Protein AF-0000000074683249 (afdb_homodimer)

Nearest PDB structures (foldseek):
  7fy1-assembly1_A  TM=9.531E-01  e=7.532E-13  Homo sapiens
  1yiv-assembly1_A  TM=9.508E-01  e=1.864E-12  Equus caballus
  6xvq-assembly1_A  TM=9.523E-01  e=2.187E-12  Homo sapiens
  7yf1-assembly1_A  TM=9.472E-01  e=3.011E-12  Mus musculus
  6c1z-assembly1_A  TM=9.467E-01  e=1.843E-11  Caenorhabditis elegans

Radius of gyration: 51.71 Å; Cα contacts (8 Å, |Δi|>4): 669; chains: 2; bounding box: 60×227×102 Å

Solvent-accessible surface area (backbone atoms only — not comparable to full-atom values): 23453 Å² total; per-residue (Å²): 138,78,82,71,80,75,86,67,81,86,88,77,89,78,80,86,82,74,86,80,81,82,68,86,77,71,67,76,75,73,81,73,74,76,77,67,71,69,72,76,70,66,72,75,63,76,71,67,65,74,71,68,72,46,59,64,60,73,45,48,76,42,48,27,34,53,78,51,70,45,45,54,58,61,27,37,46,73,47,67,47,54,72,68,61,37,52,37,60,73,33,51,59,40,33,41,34,32,42,76,58,90,74,37,35,39,42,38,34,42,42,89,82,61,70,46,76,47,77,43,37,74,71,42,71,44,81,41,79,43,94,86,71,49,54,27,43,32,33,36,41,77,56,89,64,24,48,33,36,40,33,37,54,69,50,88,84,52,55,35,33,40,34,39,34,31,73,42,95,86,63,28,40,37,37,39,38,30,33,62,91,76,61,41,48,21,40,36,37,23,39,65,62,74,81,128,136,80,85,83,75,80,85,88,81,86,76,86,76,82,87,79,86,82,91,85,85,88,81,84,78,78,81,75,79,79,80,81,76,80,79,74,77,74,77,78,74,71,74,76,66,76,72,70,66,73,73,70,73,48,59,65,60,74,44,48,77,41,49,28,34,53,77,50,72,45,44,56,58,62,29,38,45,74,46,66,46,53,72,67,61,38,54,37,59,73,35,51,59,40,33,41,35,34,42,75,58,89,75,37,34,40,43,38,36,44,44,89,80,61,70,44,76,46,78,45,36,74,73,42,70,46,80,40,77,44,93,87,72,49,55,26,42,31,31,36,41,78,56,89,65,26,48,32,37,39,33,37,53,70,47,89,85,52,56,36,34,38,35,40,35,34,70,44,94,88,62,29,39,37,38,39,39,29,34,62,92,76,61,41,49,22,41,37,37,22,38,65,61,74,81,128

pLDDT: mean 77.08, std 32.71, range [14.54, 98.94]

Secondary structure (DSSP, 8-state):
------------------------------------------------------HHHHHBT-EEEEEEEESHHHHHHHTT--HHHHHHHHH--EEEEEEEETTEEEEEEEESS--EEEEE-TT-EEEEE-TTS-EEEEEEEEETTEEEEEEEESSTT---EEEEEEE-TTS-EEEEEEETTT--EEEEEEEE----/------------------------------------------------------HHHHHBT-EEEEEEEESHHHHHHHTT--HHHHHHHHH--EEEEEEEETTEEEEEEEESS--EEEEE-TT-EEEEE-TTS-EEEEEEEEETTEEEEEEEESSTT---EEEEEEE-TTS-EEEEEEETTT--EEEEEEEE----

Sequence (392 aa):
MTEPLNRDQNGLESDTCGPHSEDQHQLHGHQSCLDWSTRNNFYLRGIRTLSKFTMIEKLLDVKFKSEGEQGLEEYMSAQKVGFMLRKIAKNLTLYETLTKEGDTYTYSFESTFKNHKMVFKLGESFVDHGVDGRDMKTTFFVEGDALIATQENIKEGDVPSRIERRLRPDGKLEAKFISTPTDTTCIRVFAPVTKKMTEPLNRDQNGLESDTCGPHSEDQHQLHGHQSCLDWSTRNNFYLRGIRTLSKFTMIEKLLDVKFKSEGEQGLEEYMSAQKVGFMLRKIAKNLTLYETLTKEGDTYTYSFESTFKNHKMVFKLGESFVDHGVDGRDMKTTFFVEGDALIATQENIKEGDVPSRIERRLRPDGKLEAKFISTPTDTTCIRVFAPVTKK

InterPro domains:
  IPR000566 Lipocalin/cytosolic fatty-acid binding domain [PF00061] (69-162)
  IPR012674 Calycin [G3DSA:2.40.128.20] (55-191)
  IPR012674 Calycin [SSF50814] (63-190)
  IPR031259 Intracellular lipid binding protein [PTHR11955] (63-190)

Structure (mmCIF, N/CA/C/O backbone):
data_AF-0000000074683249-model_v1
#
loop_
_entity.id
_entity.type
_entity.pdbx_description
1 polymer 'Lipocalin/cytosolic fatty-acid binding domain-containing protein'
#
loop_
_atom_site.group_PDB
_atom_site.id
_atom_site.type_symbol
_atom_site.label_atom_id
_atom_site.label_alt_id
_atom_site.label_comp_id
_atom_site.label_asym_id
_atom_site.label_entity_id
_atom_site.label_seq_id
_atom_site.pdbx_PDB_ins_code
_atom_site.Cartn_x
_atom_site.Cartn_y
_atom_site.Cartn_z
_atom_site.occupancy
_atom_site.B_iso_or_equiv
_atom_site.auth_seq_id
_atom_site.auth_comp_id
_atom_site.auth_asym_id
_atom_site.auth_atom_id
_atom_site.pdbx_PDB_model_num
ATOM 1 N N . MET A 1 1 ? -7.055 105.25 4.086 1 22.19 1 MET A N 1
ATOM 2 C CA . MET A 1 1 ? -6.258 105.75 5.207 1 22.19 1 MET A CA 1
ATOM 3 C C . MET A 1 1 ? -6.785 105.188 6.531 1 22.19 1 MET A C 1
ATOM 5 O O . MET A 1 1 ? -7.957 104.875 6.633 1 22.19 1 MET A O 1
ATOM 9 N N . THR A 1 2 ? -5.793 104.75 7.398 1 20.73 2 THR A N 1
ATOM 10 C CA . THR A 1 2 ? -5.219 103.812 8.391 1 20.73 2 THR A CA 1
ATOM 11 C C . THR A 1 2 ? -5.719 104.188 9.789 1 20.73 2 THR A C 1
ATOM 13 O O . THR A 1 2 ? -5.125 103.75 10.789 1 20.73 2 THR A O 1
ATOM 16 N N . GLU A 1 3 ? -7.094 104.625 9.734 1 20.61 3 GLU A N 1
ATOM 17 C CA . GLU A 1 3 ? -7.328 105.375 10.961 1 20.61 3 GLU A CA 1
ATOM 18 C C . GLU A 1 3 ? -7.203 104.438 12.188 1 20.61 3 GLU A C 1
ATOM 20 O O . GLU A 1 3 ? -7.875 103.438 12.289 1 20.61 3 GLU A O 1
ATOM 25 N N . PRO A 1 4 ? -6.094 104.438 12.992 1 21.53 4 PRO A N 1
ATOM 26 C CA . PRO A 1 4 ? -5.336 103.688 13.969 1 21.53 4 PRO A CA 1
ATOM 27 C C . PRO A 1 4 ? -6.027 103.562 15.328 1 21.53 4 PRO A C 1
ATOM 29 O O . PRO A 1 4 ? -5.461 103.062 16.281 1 21.53 4 PRO A O 1
ATOM 32 N N . LEU A 1 5 ? -7.457 103.812 15.148 1 18.42 5 LEU A N 1
ATOM 33 C CA . LEU A 1 5 ? -7.934 104.375 16.406 1 18.42 5 LEU A CA 1
ATOM 34 C C . LEU A 1 5 ? -7.59 103.5 17.578 1 18.42 5 LEU A C 1
ATOM 36 O O . LEU A 1 5 ? -7.672 102.25 17.469 1 18.42 5 LEU A O 1
ATOM 40 N N . ASN A 1 6 ? -6.957 104.125 18.5 1 17.33 6 ASN A N 1
ATOM 41 C CA . ASN A 1 6 ? -6.246 104 19.766 1 17.33 6 ASN A CA 1
ATOM 42 C C . ASN A 1 6 ? -7.074 103.312 20.828 1 17.33 6 ASN A C 1
ATOM 44 O O . ASN A 1 6 ? -8.234 103.625 21.062 1 17.33 6 ASN A O 1
ATOM 48 N N . ARG A 1 7 ? -6.594 102.125 21.078 1 18.75 7 ARG A N 1
ATOM 49 C CA . ARG A 1 7 ? -6.84 100.875 21.844 1 18.75 7 ARG A CA 1
ATOM 50 C C . ARG A 1 7 ? -6.977 101.188 23.328 1 18.75 7 ARG A C 1
ATOM 52 O O . ARG A 1 7 ? -6.668 100.312 24.172 1 18.75 7 ARG A O 1
ATOM 59 N N . ASP A 1 8 ? -7.68 102.375 23.484 1 14.81 8 ASP A N 1
ATOM 60 C CA . ASP A 1 8 ? -7.363 103 24.75 1 14.81 8 ASP A CA 1
ATOM 61 C C . ASP A 1 8 ? -7.688 102.125 25.922 1 14.81 8 ASP A C 1
ATOM 63 O O . ASP A 1 8 ? -6.887 101.938 26.844 1 14.81 8 ASP A O 1
ATOM 67 N N . GLN A 1 9 ? -8.961 101.938 26.172 1 14.94 9 GLN A N 1
ATOM 68 C CA . GLN A 1 9 ? -9.398 102.562 27.422 1 14.94 9 GLN A CA 1
ATOM 69 C C . GLN A 1 9 ? -9.039 101.688 28.609 1 14.94 9 GLN A C 1
ATOM 71 O O . GLN A 1 9 ? -8.766 100.5 28.453 1 14.94 9 GLN A O 1
ATOM 76 N N . ASN A 1 10 ? -9.719 102 29.734 1 16.06 10 ASN A N 1
ATOM 77 C CA . ASN A 1 10 ? -9.508 102.312 31.141 1 16.06 10 ASN A CA 1
ATOM 78 C C . ASN A 1 10 ? -9.367 101.062 31.984 1 16.06 10 ASN A C 1
ATOM 80 O O . ASN A 1 10 ? -9.781 100 31.578 1 16.06 10 ASN A O 1
ATOM 84 N N . GLY A 1 11 ? -9 101.25 33.219 1 16 11 GLY A N 1
ATOM 85 C CA . GLY A 1 11 ? -8.148 100.938 34.344 1 16 11 GLY A CA 1
ATOM 86 C C . GLY A 1 11 ? -8.656 99.688 35.125 1 16 11 GLY A C 1
ATOM 87 O O . GLY A 1 11 ? -9.711 99.188 34.781 1 16 11 GLY A O 1
ATOM 88 N N . LEU A 1 12 ? -8.758 99.812 36.469 1 15.72 12 LEU A N 1
ATOM 89 C CA . LEU A 1 12 ? -8.047 99.375 37.656 1 15.72 12 LEU A CA 1
ATOM 90 C C . LEU A 1 12 ? -8.883 98.312 38.406 1 15.72 12 LEU A C 1
ATOM 92 O O . LEU A 1 12 ? -8.359 97.25 38.812 1 15.72 12 LEU A O 1
ATOM 96 N N . GLU A 1 13 ? -10.164 98.625 38.844 1 16.34 13 GLU A N 1
ATOM 97 C CA . GLU A 1 13 ? -10.242 98.625 40.312 1 16.34 13 GLU A CA 1
ATOM 98 C C . GLU A 1 13 ? -10.391 97.188 40.812 1 16.34 13 GLU A C 1
ATOM 100 O O . GLU A 1 13 ? -11.094 96.375 40.219 1 16.34 13 GLU A O 1
ATOM 105 N N . SER A 1 14 ? -9.531 96.812 41.906 1 15.6 14 SER A N 1
ATOM 106 C CA . SER A 1 14 ? -8.914 95.688 42.656 1 15.6 14 SER A CA 1
ATOM 107 C C . SER A 1 14 ? -9.938 94.938 43.469 1 15.6 14 SER A C 1
ATOM 109 O O . SER A 1 14 ? -9.773 93.75 43.75 1 15.6 14 SER A O 1
ATOM 111 N N . ASP A 1 15 ? -11.008 95.75 43.938 1 15.11 15 ASP A N 1
ATOM 112 C CA . ASP A 1 15 ? -10.984 95.625 45.406 1 15.11 15 ASP A CA 1
ATOM 113 C C . ASP A 1 15 ? -11.305 94.188 45.812 1 15.11 15 ASP A C 1
ATOM 115 O O . ASP A 1 15 ? -11.859 93.438 45.062 1 15.11 15 ASP A O 1
ATOM 119 N N . THR A 1 16 ? -12.023 94.25 47.031 1 15.74 16 THR A N 1
ATOM 120 C CA . THR A 1 16 ? -11.891 93.812 48.406 1 15.74 16 THR A CA 1
ATOM 121 C C . THR A 1 16 ? -12.523 92.438 48.594 1 15.74 16 THR A C 1
ATOM 123 O O . THR A 1 16 ? -13.383 92 47.812 1 15.74 16 THR A O 1
ATOM 126 N N . CYS A 1 17 ? -12.047 91.875 49.688 1 16.33 17 CYS A N 1
ATOM 127 C CA . CYS A 1 17 ? -11.656 90.562 50.281 1 16.33 17 CYS A CA 1
ATOM 128 C C . CYS A 1 17 ? -12.883 89.75 50.594 1 16.33 17 CYS A C 1
ATOM 130 O O . CYS A 1 17 ? -12.898 88.5 50.375 1 16.33 17 CYS A O 1
ATOM 132 N N . GLY A 1 18 ? -13.883 90.5 51.25 1 15.45 18 GLY A N 1
ATOM 133 C CA . GLY A 1 18 ? -13.922 90 52.594 1 15.45 18 GLY A CA 1
ATOM 134 C C . GLY A 1 18 ? -14.633 88.688 52.688 1 15.45 18 GLY A C 1
ATOM 135 O O . GLY A 1 18 ? -15.297 88.25 51.75 1 15.45 18 GLY A O 1
ATOM 136 N N . PRO A 1 19 ? -15.281 88.625 53.844 1 17.97 19 PRO A N 1
ATOM 137 C CA . PRO A 1 19 ? -15.297 87.562 54.875 1 17.97 19 PRO A CA 1
ATOM 138 C C . PRO A 1 19 ? -16.25 86.438 54.531 1 17.97 19 PRO A C 1
ATOM 140 O O . PRO A 1 19 ? -17.078 86.562 53.625 1 17.97 19 PRO A O 1
ATOM 143 N N . HIS A 1 20 ? -16.344 85.625 55.469 1 16.83 20 HIS A N 1
ATOM 144 C CA . HIS A 1 20 ? -16.359 84.188 55.875 1 16.83 20 HIS A CA 1
ATOM 145 C C . HIS A 1 20 ? -17.766 83.625 55.875 1 16.83 20 HIS A C 1
ATOM 147 O O . HIS A 1 20 ? -17.969 82.438 55.562 1 16.83 20 HIS A O 1
ATOM 153 N N . SER A 1 21 ? -18.75 84.625 56.312 1 16.14 21 SER A N 1
ATOM 154 C CA . SER A 1 21 ? -19.359 83.938 57.469 1 16.14 21 SER A CA 1
ATOM 155 C C . SER A 1 21 ? -20.281 82.812 57.031 1 16.14 21 SER A C 1
ATOM 157 O O . SER A 1 21 ? -20.688 82.75 55.875 1 16.14 21 SER A O 1
ATOM 159 N N . GLU A 1 22 ? -21.219 82.625 57.969 1 16.88 22 GLU A N 1
ATOM 160 C CA . GLU A 1 22 ? -21.609 81.5 58.812 1 16.88 22 GLU A CA 1
ATOM 161 C C . GLU A 1 22 ? -22.672 80.625 58.125 1 16.88 22 GLU A C 1
ATOM 163 O O . GLU A 1 22 ? -22.484 79.438 57.969 1 16.88 22 GLU A O 1
ATOM 168 N N . ASP A 1 23 ? -23.812 80.812 58.719 1 17.23 23 ASP A N 1
ATOM 169 C CA . ASP A 1 23 ? -24.469 79.75 59.469 1 17.23 23 ASP A CA 1
ATOM 170 C C . ASP A 1 23 ? -25.531 79.062 58.656 1 17.23 23 ASP A C 1
ATOM 172 O O . ASP A 1 23 ? -26.016 78 59 1 17.23 23 ASP A O 1
ATOM 176 N N . GLN A 1 24 ? -26.125 80 57.75 1 18.41 24 GLN A N 1
ATOM 177 C CA . GLN A 1 24 ? -27.531 79.625 57.938 1 18.41 24 GLN A CA 1
ATOM 178 C C . GLN A 1 24 ? -27.812 78.25 57.438 1 18.41 24 GLN A C 1
ATOM 180 O O . GLN A 1 24 ? -27.219 77.75 56.469 1 18.41 24 GLN A O 1
ATOM 185 N N . HIS A 1 25 ? -28.734 77.625 58.25 1 20.05 25 HIS A N 1
ATOM 186 C CA . HIS A 1 25 ? -29.312 76.312 58.656 1 20.05 25 HIS A CA 1
ATOM 187 C C . HIS A 1 25 ? -30.094 75.688 57.531 1 20.05 25 HIS A C 1
ATOM 189 O O . HIS A 1 25 ? -31.047 76.25 57 1 20.05 25 HIS A O 1
ATOM 195 N N . GLN A 1 26 ? -29.406 74.875 56.781 1 19.11 26 GLN A N 1
ATOM 196 C CA . GLN A 1 26 ? -29.688 74.188 55.531 1 19.11 26 GLN A CA 1
ATOM 197 C C . GLN A 1 26 ? -30.938 73.312 55.656 1 19.11 26 GLN A C 1
ATOM 199 O O . GLN A 1 26 ? -30.844 72.125 55.5 1 19.11 26 GLN A O 1
ATOM 204 N N . LEU A 1 27 ? -31.812 73.688 56.656 1 21.22 27 LEU A N 1
ATOM 205 C CA . LEU A 1 27 ? -32.406 72.375 57.031 1 21.22 27 LEU A CA 1
ATOM 206 C C . LEU A 1 27 ? -33.25 71.812 55.906 1 21.22 27 LEU A C 1
ATOM 208 O O . LEU A 1 27 ? -34.031 70.875 56.094 1 21.22 27 LEU A O 1
ATOM 212 N N . HIS A 1 28 ? -33.031 72.312 54.656 1 20.59 28 HIS A N 1
ATOM 213 C CA . HIS A 1 28 ? -34.156 71.938 53.812 1 20.59 28 HIS A CA 1
ATOM 214 C C . HIS A 1 28 ? -34.406 70.438 53.875 1 20.59 28 HIS A C 1
ATOM 216 O O . HIS A 1 28 ? -33.438 69.688 54 1 20.59 28 HIS A O 1
ATOM 222 N N . GLY A 1 29 ? -35.625 70.125 54.188 1 20.45 29 GLY A N 1
ATOM 223 C CA . GLY A 1 29 ? -36.375 68.938 54.469 1 20.45 29 GLY A CA 1
ATOM 224 C C . GLY A 1 29 ? -36.156 67.875 53.406 1 20.45 29 GLY A C 1
ATOM 225 O O . GLY A 1 29 ? -35.844 68.125 52.25 1 20.45 29 GLY A O 1
ATOM 226 N N . HIS A 1 30 ? -36 66.625 53.906 1 21.94 30 HIS A N 1
ATOM 227 C CA . HIS A 1 30 ? -35.562 65.25 53.5 1 21.94 30 HIS A CA 1
ATOM 228 C C . HIS A 1 30 ? -36.469 64.688 52.406 1 21.94 30 HIS A C 1
ATOM 230 O O . HIS A 1 30 ? -36.656 63.469 52.375 1 21.94 30 HIS A O 1
ATOM 236 N N . GLN A 1 31 ? -37.188 65.562 51.594 1 20.91 31 GLN A N 1
ATOM 237 C CA . GLN A 1 31 ? -38.125 64.688 50.906 1 20.91 31 GLN A CA 1
ATOM 238 C C . GLN A 1 31 ? -37.406 63.5 50.219 1 20.91 31 GLN A C 1
ATOM 240 O O . GLN A 1 31 ? -36.5 63.719 49.406 1 20.91 31 GLN A O 1
ATOM 245 N N . SER A 1 32 ? -37.406 62.344 50.875 1 22.56 32 SER A N 1
ATOM 246 C CA . SER A 1 32 ? -36.812 61.062 50.531 1 22.56 32 SER A CA 1
ATOM 247 C C . SER A 1 32 ? -37.281 60.562 49.156 1 22.56 32 SER A C 1
ATOM 249 O O . SER A 1 32 ? -38.438 60.156 49.031 1 22.56 32 SER A O 1
ATOM 251 N N . CYS A 1 33 ? -37.344 61.406 48.125 1 23.83 33 CYS A N 1
ATOM 252 C CA . CYS A 1 33 ? -37.812 60.781 46.906 1 23.83 33 CYS A CA 1
ATOM 253 C C . CYS A 1 33 ? -37.094 59.469 46.656 1 23.83 33 CYS A C 1
ATOM 255 O O . CYS A 1 33 ? -35.875 59.406 46.594 1 23.83 33 CYS A O 1
ATOM 257 N N . LEU A 1 34 ? -37.75 58.312 47.062 1 26.06 34 LEU A N 1
ATOM 258 C CA . LEU A 1 34 ? -37.406 56.938 46.844 1 26.06 34 LEU A CA 1
ATOM 259 C C . LEU A 1 34 ? -37.031 56.688 45.375 1 26.06 34 LEU A C 1
ATOM 261 O O . LEU A 1 34 ? -37.781 57.062 44.469 1 26.06 34 LEU A O 1
ATOM 265 N N . ASP A 1 35 ? -35.844 56.844 45.062 1 24.38 35 ASP A N 1
ATOM 266 C CA . ASP A 1 35 ? -35.25 56.5 43.781 1 24.38 35 ASP A CA 1
ATOM 267 C C . ASP A 1 35 ? -35.625 55.062 43.375 1 24.38 35 ASP A C 1
ATOM 269 O O . ASP A 1 35 ? -35.281 54.094 44.062 1 24.38 35 ASP A O 1
ATOM 273 N N . TRP A 1 36 ? -36.906 54.875 43 1 29.02 36 TRP A N 1
ATOM 274 C CA . TRP A 1 36 ? -37.375 53.625 42.5 1 29.02 36 TRP A CA 1
ATOM 275 C C . TRP A 1 36 ? -36.438 53.094 41.406 1 29.02 36 TRP A C 1
ATOM 277 O O . TRP A 1 36 ? -36.719 52.062 40.781 1 29.02 36 TRP A O 1
ATOM 287 N N . SER A 1 37 ? -35.5 53.875 41.094 1 27.62 37 SER A N 1
ATOM 288 C CA . SER A 1 37 ? -34.844 53.344 39.906 1 27.62 37 SER A CA 1
ATOM 289 C C . SER A 1 37 ? -34.375 51.906 40.125 1 27.62 37 SER A C 1
ATOM 291 O O . SER A 1 37 ? -33.281 51.656 40.594 1 27.62 37 SER A O 1
ATOM 293 N N . THR A 1 38 ? -34.969 51.156 40.938 1 27.28 38 THR A N 1
ATOM 294 C CA . THR A 1 38 ? -34.375 49.844 40.938 1 27.28 38 THR A CA 1
ATOM 295 C C . THR A 1 38 ? -34.125 49.344 39.5 1 27.28 38 THR A C 1
ATOM 297 O O . THR A 1 38 ? -35.094 49.125 38.75 1 27.28 38 THR A O 1
ATOM 300 N N . ARG A 1 39 ? -33.125 49.781 38.875 1 29.44 39 ARG A N 1
ATOM 301 C CA . ARG A 1 39 ? -32.469 49.281 37.656 1 29.44 39 ARG A CA 1
ATOM 302 C C . ARG A 1 39 ? -32.469 47.75 37.656 1 29.44 39 ARG A C 1
ATOM 304 O O . ARG A 1 39 ? -31.969 47.125 38.562 1 29.44 39 ARG A O 1
ATOM 311 N N . ASN A 1 40 ? -33.562 47.125 37.219 1 28.17 40 ASN A N 1
ATOM 312 C CA . ASN A 1 40 ? -33.688 45.75 36.781 1 28.17 40 ASN A CA 1
ATOM 313 C C . ASN A 1 40 ? -32.375 45.25 36.156 1 28.17 40 ASN A C 1
ATOM 315 O O . ASN A 1 40 ? -32.031 45.625 35.031 1 28.17 40 ASN A O 1
ATOM 319 N N . ASN A 1 41 ? -31.406 45.344 36.844 1 30.39 41 ASN A N 1
ATOM 320 C CA . ASN A 1 41 ? -30.25 44.625 36.344 1 30.39 41 ASN A CA 1
ATOM 321 C C . ASN A 1 41 ? -30.625 43.188 35.938 1 30.39 41 ASN A C 1
ATOM 323 O O . ASN A 1 41 ? -30.734 42.312 36.781 1 30.39 41 ASN A O 1
ATOM 327 N N . PHE A 1 42 ? -31.75 43.031 35.156 1 33.34 42 PHE A N 1
ATOM 328 C CA . PHE A 1 42 ? -31.828 41.719 34.5 1 33.34 42 PHE A CA 1
ATOM 329 C C . PHE A 1 42 ? -30.438 41.25 34.094 1 33.34 42 PHE A C 1
ATOM 331 O O . PHE A 1 42 ? -29.672 41.969 33.469 1 33.34 42 PHE A O 1
ATOM 338 N N . TYR A 1 43 ? -29.828 40.469 34.906 1 35 43 TYR A N 1
ATOM 339 C CA . TYR A 1 43 ? -28.719 39.594 34.562 1 35 43 TYR A CA 1
ATOM 340 C C . TYR A 1 43 ? -28.828 39.062 33.156 1 35 43 TYR A C 1
ATOM 342 O O . TYR A 1 43 ? -29.828 38.406 32.781 1 35 43 TYR A O 1
ATOM 350 N N . LEU A 1 44 ? -28.547 39.938 32.188 1 35.66 44 LEU A N 1
ATOM 351 C CA . LEU A 1 44 ? -28.094 39.312 30.938 1 35.66 44 LEU A CA 1
ATOM 352 C C . LEU A 1 44 ? -27.375 38 31.219 1 35.66 44 LEU A C 1
ATOM 354 O O . LEU A 1 44 ? -26.281 38 31.797 1 35.66 44 LEU A O 1
ATOM 358 N N . ARG A 1 45 ? -28.062 37 31.734 1 34.5 45 ARG A N 1
ATOM 359 C CA . ARG A 1 45 ? -27.578 35.625 31.656 1 34.5 45 ARG A CA 1
ATOM 360 C C . ARG A 1 45 ? -26.562 35.469 30.516 1 34.5 45 ARG A C 1
ATOM 362 O O . ARG A 1 45 ? -26.641 36.188 29.516 1 34.5 45 ARG A O 1
ATOM 369 N N . GLY A 1 46 ? -25.406 34.938 30.859 1 35.97 46 GLY A N 1
ATOM 370 C CA . GLY A 1 46 ? -24.344 34.375 30.016 1 35.97 46 GLY A CA 1
ATOM 371 C C . GLY A 1 46 ? -24.844 33.844 28.688 1 35.97 46 GLY A C 1
ATOM 372 O O . GLY A 1 46 ? -25.594 32.875 28.656 1 35.97 46 GLY A O 1
ATOM 373 N N . ILE A 1 47 ? -25.375 34.625 27.812 1 36.53 47 ILE A N 1
ATOM 374 C CA . ILE A 1 47 ?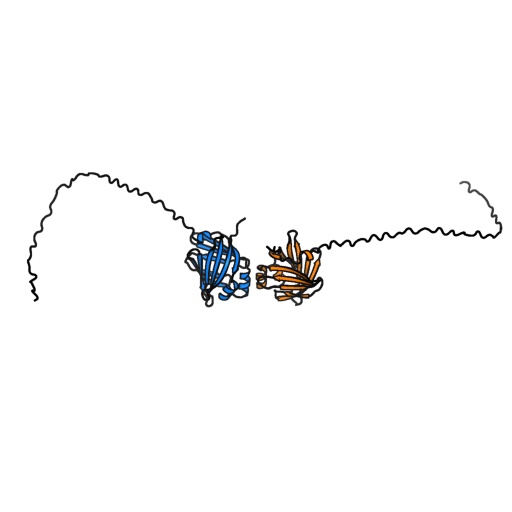 -25.344 34.062 26.469 1 36.53 47 ILE A CA 1
ATOM 375 C C . ILE A 1 47 ? -24.188 33.094 26.344 1 36.53 47 ILE A C 1
ATOM 377 O O . ILE A 1 47 ? -23.031 33.469 26.406 1 36.53 47 ILE A O 1
ATOM 381 N N . ARG A 1 48 ? -24.297 31.938 27.031 1 35.91 48 ARG A N 1
ATOM 382 C CA . ARG A 1 48 ? -23.406 30.891 26.516 1 35.91 48 ARG A CA 1
ATOM 383 C C . ARG A 1 48 ? -23.125 31.094 25.031 1 35.91 48 ARG A C 1
ATOM 385 O O . ARG A 1 48 ? -24.047 31.219 24.234 1 35.91 48 ARG A O 1
ATOM 392 N N . THR A 1 49 ? -22.203 31.938 24.688 1 37.12 49 THR A N 1
ATOM 393 C CA . THR A 1 49 ? -21.672 31.797 23.328 1 37.12 49 THR A CA 1
ATOM 394 C C . THR A 1 49 ? -21.922 30.375 22.797 1 37.12 49 THR A C 1
ATOM 396 O O . THR A 1 49 ? -21.641 29.391 23.484 1 37.12 49 THR A O 1
ATOM 399 N N . LEU A 1 50 ? -23.062 30.047 22.328 1 40.53 50 LEU A N 1
ATOM 400 C CA . LEU A 1 50 ? -23.078 28.891 21.453 1 40.53 50 LEU A CA 1
ATOM 401 C C . LEU A 1 50 ? -21.656 28.547 20.984 1 40.53 50 LEU A C 1
ATOM 403 O O . LEU A 1 50 ? -21.062 29.312 20.219 1 40.53 50 LEU A O 1
ATOM 407 N N . SER A 1 51 ? -20.844 28.234 21.828 1 42.06 51 SER A N 1
ATOM 408 C CA . SER A 1 51 ? -19.484 27.781 21.547 1 42.06 51 SER A CA 1
ATOM 409 C C . SER A 1 51 ? -19.375 27.156 20.156 1 42.06 51 SER A C 1
ATOM 411 O O . SER A 1 51 ? -20.031 26.156 19.875 1 42.06 51 SER A O 1
ATOM 413 N N . LYS A 1 52 ? -19.703 27.922 19.109 1 50.16 52 LYS A N 1
ATOM 414 C CA . LYS A 1 52 ? -19.406 27.516 17.734 1 50.16 52 LYS A CA 1
ATOM 415 C C . LYS A 1 52 ? -18.234 26.547 17.672 1 50.16 52 LYS A C 1
ATOM 417 O O . LYS A 1 52 ? -17.125 26.875 18.125 1 50.16 52 LYS A O 1
ATOM 422 N N . PHE A 1 53 ? -18.594 25.359 17.734 1 59.09 53 PHE A N 1
ATOM 423 C CA . PHE A 1 53 ? -17.578 24.328 17.516 1 59.09 53 PHE A CA 1
ATOM 424 C C . PHE A 1 53 ? -16.656 24.734 16.375 1 59.09 53 PHE A C 1
ATOM 426 O O . PHE A 1 53 ? -17.109 25.078 15.281 1 59.09 53 PHE A O 1
ATOM 433 N N . THR A 1 54 ? -15.5 25.141 16.719 1 77.25 54 THR A N 1
ATOM 434 C CA . THR A 1 54 ? -14.469 25.422 15.727 1 77.25 54 THR A CA 1
ATOM 435 C C . THR A 1 54 ? -14.195 24.188 14.875 1 77.25 54 THR A C 1
ATOM 437 O O . THR A 1 54 ? -14.602 23.078 15.227 1 77.25 54 THR A O 1
ATOM 440 N N . MET A 1 55 ? -13.945 24.438 13.68 1 87.19 55 MET A N 1
ATOM 441 C CA . MET A 1 55 ? -13.594 23.375 12.734 1 87.19 55 MET A CA 1
ATOM 442 C C . MET A 1 55 ? -12.75 22.312 13.414 1 87.19 55 MET A C 1
ATOM 444 O O . MET A 1 55 ? -12.969 21.109 13.211 1 87.19 55 MET A O 1
ATOM 448 N N . ILE A 1 56 ? -11.938 22.656 14.383 1 93.38 56 ILE A N 1
ATOM 449 C CA . ILE A 1 56 ? -11.016 21.703 15.008 1 93.38 56 ILE A CA 1
ATOM 450 C C . ILE A 1 56 ? -11.781 20.797 15.969 1 93.38 56 ILE A C 1
ATOM 452 O O . ILE A 1 56 ? -11.453 19.625 16.125 1 93.38 56 ILE A O 1
ATOM 456 N N . GLU A 1 57 ? -12.781 21.344 16.625 1 93.5 57 GLU A N 1
ATOM 457 C CA . GLU A 1 57 ? -13.578 20.531 17.547 1 93.5 57 GLU A CA 1
ATOM 458 C C . GLU A 1 57 ? -14.273 19.391 16.812 1 93.5 57 GLU A C 1
ATOM 460 O O . GLU A 1 57 ? -14.469 18.312 17.391 1 93.5 57 GLU A O 1
ATOM 465 N N . LYS A 1 58 ? -14.609 19.578 15.609 1 94.75 58 LYS A N 1
ATOM 466 C CA . LYS A 1 58 ? -15.281 18.547 14.82 1 94.75 58 LYS A CA 1
ATOM 467 C C . LYS A 1 58 ? -14.328 17.422 14.469 1 94.75 58 LYS A C 1
ATOM 469 O O . LYS A 1 58 ? -14.766 16.312 14.125 1 94.75 58 LYS A O 1
ATOM 474 N N . LEU A 1 59 ? -13.102 17.641 14.516 1 97 59 LEU A N 1
ATOM 475 C CA . LEU A 1 59 ? -12.086 16.641 14.188 1 97 59 LEU A CA 1
ATOM 476 C C . LEU A 1 59 ? -11.727 15.805 15.406 1 97 59 LEU A C 1
ATOM 478 O O . LEU A 1 59 ? -11.141 14.727 15.281 1 97 59 LEU A O 1
ATOM 482 N N . LEU A 1 60 ? -12.023 16.297 16.609 1 97.19 60 LEU A N 1
ATOM 483 C CA . LEU A 1 60 ? -11.547 15.68 17.828 1 97.19 60 LEU A CA 1
ATOM 484 C C . LEU A 1 60 ? -12.172 14.312 18.031 1 97.19 60 LEU A C 1
ATOM 486 O O . LEU A 1 60 ? -13.383 14.141 17.844 1 97.19 60 LEU A O 1
ATOM 490 N N . ASP A 1 61 ? -11.344 13.375 18.281 1 97.75 61 ASP A N 1
ATOM 491 C CA . ASP A 1 61 ? -11.703 12.023 18.703 1 97.75 61 ASP A CA 1
ATOM 492 C C . ASP A 1 61 ? -12.414 11.266 17.578 1 97.75 61 ASP A C 1
ATOM 494 O O . ASP A 1 61 ? -13.305 10.461 17.844 1 97.75 61 ASP A O 1
ATOM 498 N N . VAL A 1 62 ? -12.188 11.617 16.391 1 98.06 62 VAL A N 1
ATOM 499 C CA . VAL A 1 62 ? -12.656 10.875 15.219 1 98.06 62 VAL A CA 1
ATOM 500 C C . VAL A 1 62 ? -11.477 10.18 14.547 1 98.06 62 VAL A C 1
ATOM 502 O O . VAL A 1 62 ? -10.453 10.805 14.273 1 98.06 62 VAL A O 1
ATOM 505 N N . LYS A 1 63 ? -11.57 8.875 14.391 1 98.69 63 LYS A N 1
ATOM 506 C CA . LYS A 1 63 ? -10.586 8.148 13.602 1 98.69 63 LYS A CA 1
ATOM 507 C C . LYS A 1 63 ? -10.938 8.164 12.117 1 98.69 63 LYS A C 1
ATOM 509 O O . LYS A 1 63 ? -12.047 7.785 11.742 1 98.69 63 LYS A O 1
ATOM 514 N N . PHE A 1 64 ? -10.016 8.656 11.258 1 98.69 64 PHE A N 1
ATOM 515 C CA . PHE A 1 64 ? -10.188 8.727 9.812 1 98.69 64 PHE A CA 1
ATOM 516 C C . PHE A 1 64 ? -9.266 7.738 9.109 1 98.69 64 PHE A C 1
ATOM 518 O O . PHE A 1 64 ? -8.102 7.59 9.484 1 98.69 64 PHE A O 1
ATOM 525 N N . LYS A 1 65 ? -9.766 7.059 8.109 1 98.25 65 LYS A N 1
ATOM 526 C CA . LYS A 1 65 ? -9.008 6.125 7.281 1 98.25 65 LYS A CA 1
ATOM 527 C C . LYS A 1 65 ? -8.852 6.656 5.859 1 98.25 65 LYS A C 1
ATOM 529 O O . LYS A 1 65 ? -9.812 7.125 5.254 1 98.25 65 LYS A O 1
ATOM 534 N N . SER A 1 66 ? -7.648 6.539 5.367 1 97.62 66 SER A N 1
ATOM 535 C CA . SER A 1 66 ? -7.414 7.023 4.012 1 97.62 66 SER A CA 1
ATOM 536 C C . SER A 1 66 ? -8.195 6.203 2.99 1 97.62 66 SER A C 1
ATOM 538 O O . SER A 1 66 ? -8.328 4.988 3.131 1 97.62 66 SER A O 1
ATOM 540 N N . GLU A 1 67 ? -8.633 6.887 1.924 1 95.88 67 GLU A N 1
ATOM 541 C CA . GLU A 1 67 ? -9.375 6.16 0.901 1 95.88 67 GLU A CA 1
ATOM 542 C C . GLU A 1 67 ? -8.969 6.605 -0.5 1 95.88 67 GLU A C 1
ATOM 544 O O . GLU A 1 67 ? -9.469 6.078 -1.495 1 95.88 67 GLU A O 1
ATOM 549 N N . GLY A 1 68 ? -8.141 7.633 -0.642 1 94.75 68 GLY A N 1
ATOM 550 C CA . GLY A 1 68 ? -7.684 8.086 -1.946 1 94.75 68 GLY A CA 1
ATOM 551 C C . GLY A 1 68 ? -6.66 9.203 -1.864 1 94.75 68 GLY A C 1
ATOM 552 O O . GLY A 1 68 ? -6.535 9.859 -0.831 1 94.75 68 GLY A O 1
ATOM 553 N N . GLU A 1 69 ? -5.941 9.359 -2.906 1 96.38 69 GLU A N 1
ATOM 554 C CA . GLU A 1 69 ? -4.973 10.445 -3.02 1 96.38 69 GLU A CA 1
ATOM 555 C C . GLU A 1 69 ? -4.816 10.898 -4.469 1 96.38 69 GLU A C 1
ATOM 557 O O . GLU A 1 69 ? -5.148 10.156 -5.395 1 96.38 69 GLU A O 1
ATOM 562 N N . GLN A 1 70 ? -4.43 12.125 -4.66 1 97.94 70 GLN A N 1
ATOM 563 C CA . GLN A 1 70 ? -4.055 12.703 -5.945 1 97.94 70 GLN A CA 1
ATOM 564 C C . GLN A 1 70 ? -2.754 13.492 -5.836 1 97.94 70 GLN A C 1
ATOM 566 O O . GLN A 1 70 ? -2.646 14.406 -5.012 1 97.94 70 GLN A O 1
ATOM 571 N N . GLY A 1 71 ? -1.76 13.055 -6.574 1 98.38 71 GLY A N 1
ATOM 572 C CA . GLY A 1 71 ? -0.547 13.844 -6.684 1 98.38 71 GLY A CA 1
ATOM 573 C C . GLY A 1 71 ? 0.456 13.555 -5.582 1 98.38 71 GLY A C 1
ATOM 574 O O . GLY A 1 71 ? 1.347 14.367 -5.316 1 98.38 71 GLY A O 1
ATOM 575 N N . LEU A 1 72 ? 0.335 12.453 -4.945 1 98.12 72 LEU A N 1
ATOM 576 C CA . LEU A 1 72 ? 1.166 12.188 -3.775 1 98.12 72 LEU A CA 1
ATOM 577 C C . LEU A 1 72 ? 2.633 12.055 -4.168 1 98.12 72 LEU A C 1
ATOM 579 O O . LEU A 1 72 ? 3.498 12.719 -3.59 1 98.12 72 LEU A O 1
ATOM 583 N N . GLU A 1 73 ? 2.922 11.234 -5.172 1 97.56 73 GLU A N 1
ATOM 584 C CA . GLU A 1 73 ? 4.312 11 -5.547 1 97.56 73 GLU A CA 1
ATOM 585 C C . GLU A 1 73 ? 4.961 12.273 -6.086 1 97.56 73 GLU A C 1
ATOM 587 O O . GLU A 1 73 ? 6.125 12.562 -5.789 1 97.56 73 GLU A O 1
ATOM 592 N N . GLU A 1 74 ? 4.219 13.047 -6.844 1 98.44 74 GLU A N 1
ATOM 593 C CA . GLU A 1 74 ? 4.727 14.32 -7.344 1 98.44 74 GLU A CA 1
ATOM 594 C C . GLU A 1 74 ? 5.062 15.266 -6.199 1 98.44 74 GLU A C 1
ATOM 596 O O . GLU A 1 74 ? 6.117 15.906 -6.203 1 98.44 74 GLU A O 1
ATOM 601 N N . TYR A 1 75 ? 4.227 15.375 -5.277 1 98.75 75 TYR A N 1
ATOM 602 C CA . TYR A 1 75 ? 4.445 16.219 -4.109 1 98.75 75 TYR A CA 1
ATOM 603 C C . TYR A 1 75 ? 5.676 15.766 -3.33 1 98.75 75 TYR A C 1
ATOM 605 O O . TYR A 1 75 ? 6.531 16.578 -2.975 1 98.75 75 TYR A O 1
ATOM 613 N N . MET A 1 76 ? 5.73 14.492 -3.035 1 98.5 76 MET A N 1
ATOM 614 C CA . MET A 1 76 ? 6.852 13.984 -2.25 1 98.5 76 MET A CA 1
ATOM 615 C C . MET A 1 76 ? 8.172 14.18 -2.994 1 98.5 76 MET A C 1
ATOM 617 O O . MET A 1 76 ? 9.195 14.461 -2.379 1 98.5 76 MET A O 1
ATOM 621 N N . SER A 1 77 ? 8.109 13.977 -4.289 1 98.5 77 SER A N 1
ATOM 622 C CA . SER A 1 77 ? 9.297 14.258 -5.09 1 98.5 77 SER A CA 1
ATOM 623 C C . SER A 1 77 ? 9.734 15.711 -4.941 1 98.5 77 SER A C 1
ATOM 625 O O . SER A 1 77 ? 10.922 16 -4.777 1 98.5 77 SER A O 1
ATOM 627 N N . ALA A 1 78 ? 8.766 16.625 -5 1 98.69 78 ALA A N 1
ATOM 628 C CA . ALA A 1 78 ? 9.055 18.047 -4.793 1 98.69 78 ALA A CA 1
ATOM 629 C C . ALA A 1 78 ? 9.656 18.281 -3.41 1 98.69 78 ALA A C 1
ATOM 631 O O . ALA A 1 78 ? 10.469 19.203 -3.229 1 98.69 78 ALA A O 1
ATOM 632 N N . GLN A 1 79 ? 9.297 17.484 -2.471 1 98.62 79 GLN A N 1
ATOM 633 C CA . GLN A 1 79 ? 9.828 17.562 -1.112 1 98.62 79 GLN A CA 1
ATOM 634 C C . GLN A 1 79 ? 11.164 16.844 -0.999 1 98.62 79 GLN A C 1
ATOM 636 O O . GLN A 1 79 ? 11.734 16.75 0.092 1 98.62 79 GLN A O 1
ATOM 641 N N . LYS A 1 80 ? 11.602 16.219 -2.068 1 98.19 80 LYS A N 1
ATOM 642 C CA . LYS A 1 80 ? 12.883 15.531 -2.176 1 98.19 80 LYS A CA 1
ATOM 643 C C . LYS A 1 80 ? 12.875 14.234 -1.366 1 98.19 80 LYS A C 1
ATOM 645 O O . LYS A 1 80 ? 13.906 13.836 -0.816 1 98.19 80 LYS A O 1
ATOM 650 N N . VAL A 1 81 ? 11.727 13.695 -1.237 1 98 81 VAL A N 1
ATOM 651 C CA . VAL A 1 81 ? 11.625 12.375 -0.635 1 98 81 VAL A CA 1
ATOM 652 C C . VAL A 1 81 ? 12.023 11.312 -1.656 1 98 81 VAL A C 1
ATOM 654 O O . VAL A 1 81 ? 11.641 11.391 -2.826 1 98 81 VAL A O 1
ATOM 657 N N . GLY A 1 82 ? 12.844 10.398 -1.204 1 96.56 82 GLY A N 1
ATOM 658 C CA . GLY A 1 82 ? 13.359 9.375 -2.098 1 96.56 82 GLY A CA 1
ATOM 659 C C . GLY A 1 82 ? 12.281 8.516 -2.715 1 96.56 82 GLY A C 1
ATOM 660 O O . GLY A 1 82 ? 11.164 8.438 -2.191 1 96.56 82 GLY A O 1
ATOM 661 N N . PHE A 1 83 ? 12.688 7.906 -3.84 1 95.25 83 PHE A N 1
ATOM 662 C CA . PHE A 1 83 ? 11.773 7.133 -4.672 1 95.25 83 PHE A CA 1
ATOM 663 C C . PHE A 1 83 ? 11.125 6.02 -3.863 1 95.25 83 PHE A C 1
ATOM 665 O O . PHE A 1 83 ? 9.906 5.82 -3.938 1 95.25 83 PHE A O 1
ATOM 672 N N . MET A 1 84 ? 11.859 5.246 -3.029 1 92.94 84 MET A N 1
ATOM 673 C CA . MET A 1 84 ? 11.336 4.09 -2.312 1 92.94 84 MET A CA 1
ATOM 674 C C . MET A 1 84 ? 10.297 4.516 -1.28 1 92.94 84 MET A C 1
ATOM 676 O O . MET A 1 84 ? 9.227 3.91 -1.184 1 92.94 84 MET A O 1
ATOM 680 N N . LEU A 1 85 ? 10.594 5.527 -0.566 1 95.25 85 LEU A N 1
ATOM 681 C CA . LEU A 1 85 ? 9.656 6.016 0.439 1 95.25 85 LEU A CA 1
ATOM 682 C C . LEU A 1 85 ? 8.383 6.539 -0.216 1 95.25 85 LEU A C 1
ATOM 684 O O . LEU A 1 85 ? 7.293 6.418 0.35 1 95.25 85 LEU A O 1
ATOM 688 N N . ARG A 1 86 ? 8.484 7.098 -1.416 1 96.94 86 ARG A N 1
ATOM 689 C CA . ARG A 1 86 ? 7.305 7.555 -2.146 1 96.94 86 ARG A CA 1
ATOM 690 C C . ARG A 1 86 ? 6.391 6.383 -2.5 1 96.94 86 ARG A C 1
ATOM 692 O O . ARG A 1 86 ? 5.168 6.48 -2.359 1 96.94 86 ARG A O 1
ATOM 699 N N . LYS A 1 87 ? 7.008 5.332 -2.908 1 94.81 87 LYS A N 1
ATOM 700 C CA . LYS A 1 87 ? 6.23 4.148 -3.256 1 94.81 87 LYS A CA 1
ATOM 701 C C . LYS A 1 87 ? 5.539 3.564 -2.027 1 94.81 87 LYS A C 1
ATOM 703 O O . LYS A 1 87 ? 4.379 3.146 -2.1 1 94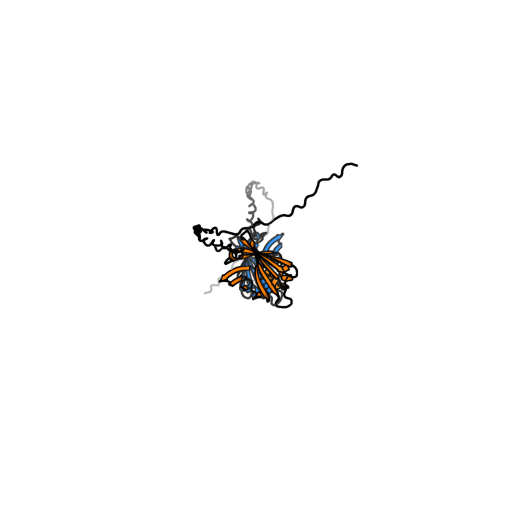.81 87 LYS A O 1
ATOM 708 N N . ILE A 1 88 ? 6.195 3.525 -0.976 1 95.06 88 ILE A N 1
ATOM 709 C CA . ILE A 1 88 ? 5.586 3.031 0.254 1 95.06 88 ILE A CA 1
ATOM 710 C C . ILE A 1 88 ? 4.41 3.924 0.644 1 95.06 88 ILE A C 1
ATOM 712 O O . ILE A 1 88 ? 3.301 3.436 0.869 1 95.06 88 ILE A O 1
ATOM 716 N N . ALA A 1 89 ? 4.672 5.176 0.646 1 95.94 89 ALA A N 1
ATOM 717 C CA . ALA A 1 89 ? 3.648 6.121 1.086 1 95.94 89 ALA A CA 1
ATOM 718 C C . ALA A 1 89 ? 2.404 6.023 0.209 1 95.94 89 ALA A C 1
ATOM 720 O O . ALA A 1 89 ? 1.278 6.074 0.711 1 95.94 89 ALA A O 1
ATOM 721 N N . LYS A 1 90 ? 2.645 5.926 -1.063 1 95.12 90 LYS A N 1
ATOM 722 C CA . LYS A 1 90 ? 1.562 5.879 -2.041 1 95.12 90 LYS A CA 1
ATOM 723 C C . LYS A 1 90 ? 0.606 4.727 -1.748 1 95.12 90 LYS A C 1
ATOM 725 O O . LYS A 1 90 ? -0.594 4.824 -2.014 1 95.12 90 LYS A O 1
ATOM 730 N N . ASN A 1 91 ? 1.074 3.75 -1.136 1 93.12 91 ASN A N 1
ATOM 731 C CA . ASN A 1 91 ? 0.282 2.529 -1.041 1 93.12 91 ASN A CA 1
ATOM 732 C C . ASN A 1 91 ? -0.131 2.238 0.399 1 93.12 91 ASN A C 1
ATOM 734 O O . ASN A 1 91 ? -0.793 1.235 0.669 1 93.12 91 ASN A O 1
ATOM 738 N N . LEU A 1 92 ? 0.128 3.078 1.3 1 93.5 92 LEU A N 1
ATOM 739 C CA . LEU A 1 92 ? -0.2 2.871 2.705 1 93.5 92 LEU A CA 1
ATOM 740 C C . LEU A 1 92 ? -1.697 3.037 2.943 1 93.5 92 LEU A C 1
ATOM 742 O O . LEU A 1 92 ? -2.332 3.912 2.35 1 93.5 92 LEU A O 1
ATOM 746 N N . THR A 1 93 ? -2.158 2.143 3.812 1 91.62 93 THR A N 1
ATOM 747 C CA . THR A 1 93 ? -3.361 2.543 4.531 1 91.62 93 THR A CA 1
ATOM 748 C C . THR A 1 93 ? -3.012 3.445 5.715 1 91.62 93 THR A C 1
ATOM 750 O O . THR A 1 93 ? -2.217 3.066 6.574 1 91.62 93 THR A O 1
ATOM 753 N N . LEU A 1 94 ? -3.609 4.582 5.766 1 97.06 94 LEU A N 1
ATOM 754 C CA . LEU A 1 94 ? -3.236 5.559 6.785 1 97.06 94 LEU A CA 1
ATOM 755 C C . LEU A 1 94 ? -4.445 5.949 7.629 1 97.06 94 LEU A C 1
ATOM 757 O O . LEU A 1 94 ? -5.527 6.203 7.094 1 97.06 94 LEU A O 1
ATOM 761 N N . TYR A 1 95 ? -4.242 5.926 8.938 1 98.31 95 TYR A N 1
ATOM 762 C CA . TYR A 1 95 ? -5.246 6.395 9.883 1 98.31 95 TYR A CA 1
ATOM 763 C C . TYR A 1 95 ? -4.77 7.652 10.602 1 98.31 95 TYR A C 1
ATOM 765 O O . TYR A 1 95 ? -3.605 7.754 10.992 1 98.31 95 TYR A O 1
ATOM 773 N N . GLU A 1 96 ? -5.664 8.594 10.758 1 98.62 96 GLU A N 1
ATOM 774 C CA . GLU A 1 96 ? -5.375 9.797 11.539 1 98.62 96 GLU A CA 1
ATOM 775 C C . GLU A 1 96 ? -6.391 9.984 12.664 1 98.62 96 GLU A C 1
ATOM 777 O O . GLU A 1 96 ? -7.586 9.75 12.477 1 98.62 96 GLU A O 1
ATOM 782 N N . THR A 1 97 ? -5.918 10.422 13.828 1 98.81 97 THR A N 1
ATOM 783 C CA . THR A 1 97 ? -6.762 10.75 14.977 1 98.81 97 THR A CA 1
ATOM 784 C C . THR A 1 97 ? -6.215 11.961 15.719 1 98.81 97 THR A C 1
ATOM 786 O O . THR A 1 97 ? -5.027 12.016 16.047 1 98.81 97 THR A O 1
ATOM 789 N N . LEU A 1 98 ? -7.082 12.914 15.961 1 98.75 98 LEU A N 1
ATOM 790 C CA . LEU A 1 98 ? -6.762 14.094 16.75 1 98.75 98 LEU A CA 1
ATOM 791 C C . LEU A 1 98 ? -7.465 14.039 18.109 1 98.75 98 LEU A C 1
ATOM 793 O O . LEU A 1 98 ? -8.672 13.805 18.172 1 98.75 98 LEU A O 1
ATOM 797 N N . THR A 1 99 ? -6.672 14.234 19.172 1 98.75 99 THR A N 1
ATOM 798 C CA . THR A 1 99 ? -7.227 14.312 20.516 1 98.75 99 THR A CA 1
ATOM 799 C C . THR A 1 99 ? -6.727 15.57 21.234 1 98.75 99 THR A C 1
ATOM 801 O O . THR A 1 99 ? -5.789 16.219 20.766 1 98.75 99 THR A O 1
ATOM 804 N N . LYS A 1 100 ? -7.445 15.906 22.359 1 98.25 100 LYS A N 1
ATOM 805 C CA . LYS A 1 100 ? -7.098 17.109 23.109 1 98.25 100 LYS A CA 1
ATOM 806 C C . LYS A 1 100 ? -7.195 16.891 24.609 1 98.25 100 LYS A C 1
ATOM 808 O O . LYS A 1 100 ? -8.148 16.266 25.094 1 98.25 100 LYS A O 1
ATOM 813 N N . GLU A 1 101 ? -6.148 17.281 25.328 1 98.38 101 GLU A N 1
ATOM 814 C CA . GLU A 1 101 ? -6.125 17.406 26.781 1 98.38 101 GLU A CA 1
ATOM 815 C C . GLU A 1 101 ? -5.754 18.828 27.203 1 98.38 101 GLU A C 1
ATOM 817 O O . GLU A 1 101 ? -4.602 19.234 27.062 1 98.38 101 GLU A O 1
ATOM 822 N N . GLY A 1 102 ? -6.762 19.531 27.797 1 97.12 102 GLY A N 1
ATOM 823 C CA . GLY A 1 102 ? -6.527 20.953 28.016 1 97.12 102 GLY A CA 1
ATOM 824 C C . GLY A 1 102 ? -6.289 21.719 26.734 1 97.12 102 GLY A C 1
ATOM 825 O O . GLY A 1 102 ? -7.117 21.688 25.828 1 97.12 102 GLY A O 1
ATOM 826 N N . ASP A 1 103 ? -5.117 22.328 26.688 1 96.94 103 ASP A N 1
ATOM 827 C CA . ASP A 1 103 ? -4.801 23.094 25.5 1 96.94 103 ASP A CA 1
ATOM 828 C C . ASP A 1 103 ? -3.799 22.359 24.609 1 96.94 103 ASP A C 1
ATOM 830 O O . ASP A 1 103 ? -3.273 22.922 23.656 1 96.94 103 ASP A O 1
ATOM 834 N N . THR A 1 104 ? -3.518 21.125 24.953 1 98.69 104 THR A N 1
ATOM 835 C CA . THR A 1 104 ? -2.533 20.328 24.234 1 98.69 104 THR A CA 1
ATOM 836 C C . THR A 1 104 ? -3.221 19.312 23.328 1 98.69 104 THR A C 1
ATOM 838 O O . THR A 1 104 ? -4.125 18.594 23.75 1 98.69 104 THR A O 1
ATOM 841 N N . TYR A 1 105 ? -2.822 19.359 22.094 1 98.75 105 TYR A N 1
ATOM 842 C CA . TYR A 1 105 ? -3.35 18.422 21.094 1 98.75 105 TYR A CA 1
ATOM 843 C C . TYR A 1 105 ? -2.363 17.297 20.828 1 98.75 105 TYR A C 1
ATOM 845 O O . TYR A 1 105 ? -1.148 17.5 20.875 1 98.75 105 TYR A O 1
ATOM 853 N N . THR A 1 106 ? -2.834 16.109 20.562 1 98.94 106 THR A N 1
ATOM 854 C CA . THR A 1 106 ? -2.07 14.977 20.047 1 98.94 106 THR A CA 1
ATOM 855 C C . THR A 1 106 ? -2.633 14.523 18.703 1 98.94 106 THR A C 1
ATOM 857 O O . THR A 1 106 ? -3.799 14.133 18.609 1 98.94 106 THR A O 1
ATOM 860 N N . TYR A 1 107 ? -1.831 14.617 17.688 1 98.88 107 TYR A N 1
ATOM 861 C CA . TYR A 1 107 ? -2.188 14.102 16.375 1 98.88 107 TYR A CA 1
ATOM 862 C C . TYR A 1 107 ? -1.453 12.805 16.078 1 98.88 107 TYR A C 1
ATOM 864 O O . TYR A 1 107 ? -0.225 12.789 15.961 1 98.88 107 TYR A O 1
ATOM 872 N N . SER A 1 108 ? -2.201 11.719 15.906 1 98.81 108 SER A N 1
ATOM 873 C CA . SER A 1 108 ? -1.647 10.391 15.695 1 98.81 108 SER A CA 1
ATOM 874 C C . SER A 1 108 ? -1.896 9.898 14.273 1 98.81 108 SER A C 1
ATOM 876 O O . SER A 1 108 ? -3.012 10.008 13.758 1 98.81 108 SER A O 1
ATOM 878 N N . PHE A 1 109 ? -0.87 9.398 13.609 1 98.56 109 PHE A N 1
ATOM 879 C CA . PHE A 1 109 ? -0.908 8.773 12.297 1 98.56 109 PHE A CA 1
ATOM 880 C C . PHE A 1 109 ? -0.436 7.324 12.375 1 98.56 109 PHE A C 1
ATOM 882 O O . PHE A 1 109 ? 0.702 7.059 12.766 1 98.56 109 PHE A O 1
ATOM 889 N N . GLU A 1 110 ? -1.296 6.449 12.062 1 97.94 110 GLU A N 1
ATOM 890 C CA . GLU A 1 110 ? -0.99 5.02 12.102 1 97.94 110 GLU A CA 1
ATOM 891 C C . GLU A 1 110 ? -1.025 4.41 10.703 1 97.94 110 GLU A C 1
ATOM 893 O O . GLU A 1 110 ? -1.899 4.742 9.898 1 97.94 110 GLU A O 1
ATOM 898 N N . SER A 1 111 ? -0.027 3.598 10.391 1 95.06 111 SER A N 1
ATOM 899 C CA . SER A 1 111 ? -0.011 2.908 9.102 1 95.06 111 SER A CA 1
ATOM 900 C C . SER A 1 111 ? 0.65 1.538 9.219 1 95.06 111 SER A C 1
ATOM 902 O O . SER A 1 111 ? 1.052 1.127 10.305 1 95.06 111 SER A O 1
ATOM 904 N N . THR A 1 112 ? 0.675 0.74 8.188 1 87.31 112 THR A N 1
ATOM 905 C CA . THR A 1 112 ? 1.313 -0.567 8.086 1 87.31 112 THR A CA 1
ATOM 906 C C . THR A 1 112 ? 2.824 -0.42 7.922 1 87.31 112 THR A C 1
ATOM 908 O O . THR A 1 112 ? 3.543 -1.417 7.824 1 87.31 112 THR A O 1
ATOM 911 N N . PHE A 1 113 ? 3.283 0.713 7.949 1 92.12 113 PHE A N 1
ATOM 912 C CA . PHE A 1 113 ? 4.715 0.965 7.836 1 92.12 113 PHE A CA 1
ATOM 913 C C . PHE A 1 113 ? 5.281 1.469 9.156 1 92.12 113 PHE A C 1
ATOM 915 O O . PHE A 1 113 ? 6.008 0.747 9.844 1 92.12 113 PHE A O 1
ATOM 922 N N . LYS A 1 114 ? 4.887 2.695 9.523 1 93.69 114 LYS A N 1
ATOM 923 C CA . LYS A 1 114 ? 5.328 3.305 10.773 1 93.69 114 LYS A CA 1
ATOM 924 C C . LYS A 1 114 ? 4.266 4.242 11.336 1 93.69 114 LYS A C 1
ATOM 926 O O . LYS A 1 114 ? 3.607 4.965 10.586 1 93.69 114 LYS A O 1
ATOM 931 N N . ASN A 1 115 ? 4.227 4.223 12.664 1 97.5 115 ASN A N 1
ATOM 932 C CA . ASN A 1 115 ? 3.352 5.195 13.312 1 97.5 115 ASN A CA 1
ATOM 933 C C . ASN A 1 115 ? 4.059 6.527 13.531 1 97.5 115 ASN A C 1
ATOM 935 O O . ASN A 1 115 ? 5.289 6.574 13.625 1 97.5 115 ASN A O 1
ATOM 939 N N . HIS A 1 116 ? 3.266 7.617 13.57 1 98.25 116 HIS A N 1
ATOM 940 C CA . HIS A 1 116 ? 3.738 8.984 13.773 1 98.25 116 HIS A CA 1
ATOM 941 C C . HIS A 1 116 ? 2.814 9.75 14.719 1 98.25 116 HIS A C 1
ATOM 943 O O . HIS A 1 116 ? 1.591 9.664 14.594 1 98.25 116 HIS A O 1
ATOM 949 N N . LYS A 1 117 ? 3.426 10.391 15.648 1 98.5 117 LYS A N 1
ATOM 950 C CA . LYS A 1 117 ? 2.662 11.148 16.625 1 98.5 117 LYS A CA 1
ATOM 951 C C . LYS A 1 117 ? 3.26 12.539 16.828 1 98.5 117 LYS A C 1
ATOM 953 O O . LYS A 1 117 ? 4.48 12.688 16.922 1 98.5 117 LYS A O 1
ATOM 958 N N . MET A 1 118 ? 2.35 13.555 16.859 1 98.81 118 MET A N 1
ATOM 959 C CA . MET A 1 118 ? 2.725 14.93 17.156 1 98.81 118 MET A CA 1
ATOM 960 C C . MET A 1 118 ? 1.929 15.461 18.344 1 98.81 118 MET A C 1
ATOM 962 O O . MET A 1 118 ? 0.717 15.25 18.438 1 98.81 118 MET A O 1
ATOM 966 N N . VAL A 1 119 ? 2.621 16.141 19.25 1 98.88 119 VAL A N 1
ATOM 967 C CA . VAL A 1 119 ? 2.004 16.797 20.391 1 98.88 119 VAL A CA 1
ATOM 968 C C . VAL A 1 119 ? 2.27 18.312 20.328 1 98.88 119 VAL A C 1
ATOM 970 O O . VAL A 1 119 ? 3.422 18.734 20.234 1 98.88 119 VAL A O 1
ATOM 973 N N . PHE A 1 120 ? 1.16 19.062 20.406 1 98.88 120 PHE A N 1
ATOM 974 C CA . PHE A 1 120 ? 1.359 20.484 20.141 1 98.88 120 PHE A CA 1
ATOM 975 C C . PHE A 1 120 ? 0.267 21.328 20.797 1 98.88 120 PHE A C 1
ATOM 977 O O . PHE A 1 120 ? -0.726 20.781 21.281 1 98.88 120 PHE A O 1
ATOM 984 N N . LYS A 1 121 ? 0.531 22.594 20.844 1 98.62 121 LYS A N 1
ATOM 985 C CA . LYS A 1 121 ? -0.446 23.656 21.094 1 98.62 121 LYS A CA 1
ATOM 986 C C . LYS A 1 121 ? -0.605 24.547 19.875 1 98.62 121 LYS A C 1
ATOM 988 O O . LYS A 1 121 ? 0.369 24.844 19.172 1 98.62 121 LYS A O 1
ATOM 993 N N . LEU A 1 122 ? -1.798 24.953 19.688 1 98.19 122 LEU A N 1
ATOM 994 C CA . LEU A 1 122 ? -2.021 25.844 18.547 1 98.19 122 LEU A CA 1
ATOM 995 C C . LEU A 1 122 ? -1.154 27.094 18.641 1 98.19 122 LEU A C 1
ATOM 997 O O . LEU A 1 122 ? -1.072 27.703 19.719 1 98.19 122 LEU A O 1
ATOM 1001 N N . GLY A 1 123 ? -0.483 27.391 17.594 1 98.5 123 GLY A N 1
ATOM 1002 C CA . GLY A 1 123 ? 0.285 28.625 17.5 1 98.5 123 GLY A CA 1
ATOM 1003 C C . GLY A 1 123 ? 1.711 28.469 18 1 98.5 123 GLY A C 1
ATOM 1004 O O . GLY A 1 123 ? 2.527 29.391 17.828 1 98.5 123 GLY A O 1
ATOM 1005 N N . GLU A 1 124 ? 2.016 27.406 18.641 1 98.88 124 GLU A N 1
ATOM 1006 C CA . GLU A 1 124 ? 3.369 27.188 19.125 1 98.88 124 GLU A CA 1
ATOM 1007 C C . GLU A 1 124 ? 4.125 26.203 18.234 1 98.88 124 GLU A C 1
ATOM 1009 O O . GLU A 1 124 ? 3.594 25.156 17.875 1 98.88 124 GLU A O 1
ATOM 1014 N N . SER A 1 125 ? 5.297 26.547 17.859 1 98.88 125 SER A N 1
ATOM 1015 C CA . SER A 1 125 ? 6.109 25.672 17.031 1 98.88 125 SER A CA 1
ATOM 1016 C C . SER A 1 125 ? 6.762 24.562 17.859 1 98.88 125 SER A C 1
ATOM 1018 O O . SER A 1 125 ? 6.957 24.719 19.062 1 98.88 125 SER A O 1
ATOM 1020 N N . PHE A 1 126 ? 7.148 23.5 17.203 1 98.94 126 PHE A N 1
ATOM 1021 C CA . PHE A 1 126 ? 7.871 22.375 17.766 1 98.94 126 PHE A CA 1
ATOM 1022 C C . PHE A 1 126 ? 8.641 21.625 16.688 1 98.94 126 PHE A C 1
ATOM 1024 O O . PHE A 1 126 ? 8.453 21.891 15.5 1 98.94 126 PHE A O 1
ATOM 1031 N N . VAL A 1 127 ? 9.531 20.719 17.094 1 98.81 127 VAL A N 1
ATOM 1032 C CA . VAL A 1 127 ? 10.266 19.891 16.141 1 98.81 127 VAL A CA 1
ATOM 1033 C C . VAL A 1 127 ? 9.492 18.594 15.883 1 98.81 127 VAL A C 1
ATOM 1035 O O . VAL A 1 127 ? 9.203 17.844 16.812 1 98.81 127 VAL A O 1
ATOM 1038 N N . ASP A 1 128 ? 9.141 18.406 14.68 1 98.69 128 ASP A N 1
ATOM 1039 C CA . ASP A 1 128 ? 8.461 17.188 14.227 1 98.69 128 ASP A CA 1
ATOM 1040 C C . ASP A 1 128 ? 9.445 16.234 13.562 1 98.69 128 ASP A C 1
ATOM 1042 O O . ASP A 1 128 ? 10.133 16.594 12.609 1 98.69 128 ASP A O 1
ATOM 1046 N N . HIS A 1 129 ? 9.508 15.031 14.047 1 98 129 HIS A N 1
ATOM 1047 C CA . HIS A 1 129 ? 10.344 13.984 13.477 1 98 129 HIS A CA 1
ATOM 1048 C C . HIS A 1 129 ? 9.523 13.078 12.555 1 98 129 HIS A C 1
ATOM 1050 O O . HIS A 1 129 ? 8.852 12.156 13.023 1 98 129 HIS A O 1
ATOM 1056 N N . GLY A 1 130 ? 9.641 13.367 11.281 1 96.56 130 GLY A N 1
ATOM 1057 C CA . GLY A 1 130 ? 8.82 12.664 10.32 1 96.56 130 GLY A CA 1
ATOM 1058 C C . GLY A 1 130 ? 9.266 11.227 10.094 1 96.56 130 GLY A C 1
ATOM 1059 O O . GLY A 1 130 ? 10.438 10.898 10.289 1 96.56 130 GLY A O 1
ATOM 1060 N N . VAL A 1 131 ? 8.359 10.477 9.625 1 95.12 131 VAL A N 1
ATOM 1061 C CA . VAL A 1 131 ? 8.656 9.078 9.328 1 95.12 131 VAL A CA 1
ATOM 1062 C C . VAL A 1 131 ? 9.547 8.992 8.094 1 95.12 131 VAL A C 1
ATOM 1064 O O . VAL A 1 131 ? 10.125 7.938 7.816 1 95.12 131 VAL A O 1
ATOM 1067 N N . ASP A 1 132 ? 9.57 10.062 7.305 1 94.88 132 ASP A N 1
ATOM 1068 C CA . ASP A 1 132 ? 10.406 10.117 6.113 1 94.88 132 ASP A CA 1
ATOM 1069 C C . ASP A 1 132 ? 11.828 10.547 6.457 1 94.88 132 ASP A C 1
ATOM 1071 O O . ASP A 1 132 ? 12.641 10.805 5.566 1 94.88 132 ASP A O 1
ATOM 1075 N N . GLY A 1 133 ? 12.141 10.703 7.715 1 94.5 133 GLY A N 1
ATOM 1076 C CA . GLY A 1 133 ? 13.492 10.953 8.188 1 94.5 133 GLY A CA 1
ATOM 1077 C C . GLY A 1 133 ? 13.812 12.43 8.312 1 94.5 133 GLY A C 1
ATOM 1078 O O . GLY A 1 133 ? 14.898 12.797 8.773 1 94.5 133 GLY A O 1
ATOM 1079 N N . ARG A 1 134 ? 12.93 13.312 7.949 1 97 134 ARG A N 1
ATOM 1080 C CA . ARG A 1 134 ? 13.172 14.75 8.055 1 97 134 ARG A CA 1
ATOM 1081 C C . ARG A 1 134 ? 12.703 15.289 9.398 1 97 134 ARG A C 1
ATOM 1083 O O . ARG A 1 134 ? 11.656 14.883 9.906 1 97 134 ARG A O 1
ATOM 1090 N N . ASP A 1 135 ? 13.469 16.172 9.906 1 98.44 135 ASP A N 1
ATOM 1091 C CA . ASP A 1 135 ? 13.078 16.984 11.047 1 98.44 135 ASP A CA 1
ATOM 1092 C C . ASP A 1 135 ? 12.633 18.375 10.602 1 98.44 135 ASP A C 1
ATOM 1094 O O . ASP A 1 135 ? 13.414 19.125 10.016 1 98.44 135 ASP A O 1
ATOM 1098 N N . MET A 1 136 ? 11.422 18.734 10.984 1 98.81 136 MET A N 1
ATOM 1099 C CA . MET A 1 136 ? 10.867 20.016 10.555 1 98.81 136 MET A CA 1
ATOM 1100 C C . MET A 1 136 ? 10.375 20.812 11.75 1 98.81 136 MET A C 1
ATOM 1102 O O . MET A 1 136 ? 9.922 20.25 12.742 1 98.81 136 MET A O 1
ATOM 1106 N N . LYS A 1 137 ? 10.5 22.109 11.656 1 98.94 137 LYS A N 1
ATOM 1107 C CA . LYS A 1 137 ? 9.805 23 12.586 1 98.94 137 LYS A CA 1
ATOM 1108 C C . LYS A 1 137 ? 8.344 23.188 12.172 1 98.94 137 LYS A C 1
ATOM 1110 O O . LYS A 1 137 ? 8.062 23.828 11.156 1 98.94 137 LYS A O 1
ATOM 1115 N N . THR A 1 138 ? 7.453 22.672 12.984 1 98.94 138 THR A N 1
ATOM 1116 C CA . THR A 1 138 ? 6.047 22.609 12.602 1 98.94 138 THR A CA 1
ATOM 1117 C C . THR A 1 138 ? 5.199 23.484 13.523 1 98.94 138 THR A C 1
ATOM 1119 O O . THR A 1 138 ? 5.449 23.531 14.734 1 98.94 138 THR A O 1
ATOM 1122 N N . THR A 1 139 ? 4.242 24.203 12.977 1 98.94 139 THR A N 1
ATOM 1123 C CA . THR A 1 139 ? 3.268 25 13.711 1 98.94 139 THR A CA 1
ATOM 1124 C C . THR A 1 139 ? 1.854 24.719 13.211 1 98.94 139 THR A C 1
ATOM 1126 O O . THR A 1 139 ? 1.591 24.812 12.008 1 98.94 139 THR A O 1
ATOM 1129 N N . PHE A 1 140 ? 1.041 24.422 14.18 1 98.88 140 PHE A N 1
ATOM 1130 C CA . PHE A 1 140 ? -0.371 24.25 13.852 1 98.88 140 PHE A CA 1
ATOM 1131 C C . PHE A 1 140 ? -1.159 25.5 14.219 1 98.88 140 PHE A C 1
ATOM 1133 O O . PHE A 1 140 ? -0.912 26.125 15.258 1 98.88 140 PHE A O 1
ATOM 1140 N N . PHE A 1 141 ? -2.17 25.812 13.398 1 98.12 141 PHE A N 1
ATOM 1141 C CA . PHE A 1 141 ? -3.125 26.875 13.688 1 98.12 141 PHE A CA 1
ATOM 1142 C C . PHE A 1 141 ? -4.379 26.734 12.836 1 98.12 141 PHE A C 1
ATOM 1144 O O . PHE A 1 141 ? -4.43 25.891 11.938 1 98.12 141 PHE A O 1
ATOM 1151 N N . VAL A 1 142 ? -5.391 27.5 13.203 1 97.44 142 VAL A N 1
ATOM 1152 C CA . VAL A 1 142 ? -6.66 27.453 12.484 1 97.44 142 VAL A CA 1
ATOM 1153 C C . VAL A 1 142 ? -6.812 28.688 11.594 1 97.44 142 VAL A C 1
ATOM 1155 O O . VAL A 1 142 ? -6.531 29.797 12.031 1 97.44 142 VAL A O 1
ATOM 1158 N N . GLU A 1 143 ? -7.16 28.453 10.375 1 95.94 143 GLU A N 1
ATOM 1159 C CA . GLU A 1 143 ? -7.512 29.484 9.414 1 95.94 143 GLU A CA 1
ATOM 1160 C C . GLU A 1 143 ? -8.844 29.188 8.734 1 95.94 143 GLU A C 1
ATOM 1162 O O . GLU A 1 143 ? -8.945 28.234 7.949 1 95.94 143 GLU A O 1
ATOM 1167 N N . GLY A 1 144 ? -9.867 30.016 9.016 1 93 144 GLY A N 1
ATOM 1168 C CA . GLY A 1 144 ? -11.195 29.703 8.523 1 93 144 GLY A CA 1
ATOM 1169 C C . GLY A 1 144 ? -11.695 28.344 9 1 93 144 GLY A C 1
ATOM 1170 O O . GLY A 1 144 ? -11.766 28.094 10.203 1 93 144 GLY A O 1
ATOM 1171 N N . ASP A 1 145 ? -11.984 27.547 8.039 1 94.44 145 ASP A N 1
ATOM 1172 C CA . ASP A 1 145 ? -12.547 26.234 8.367 1 94.44 145 ASP A CA 1
ATOM 1173 C C . ASP A 1 145 ? -11.5 25.141 8.227 1 94.44 145 ASP A C 1
ATOM 1175 O O . ASP A 1 145 ? -11.836 23.969 7.969 1 94.44 145 ASP A O 1
ATOM 1179 N N . ALA A 1 146 ? -10.25 25.516 8.391 1 97.44 146 ALA A N 1
ATOM 1180 C CA . ALA A 1 146 ? -9.203 24.516 8.164 1 97.44 146 ALA A CA 1
ATOM 1181 C C . ALA A 1 146 ? -8.203 24.5 9.32 1 97.44 146 ALA A C 1
ATOM 1183 O O . ALA A 1 146 ? -7.855 25.562 9.859 1 97.44 146 ALA A O 1
ATOM 1184 N N . LEU A 1 147 ? -7.773 23.312 9.672 1 98.56 147 LEU A N 1
ATOM 1185 C CA . LEU A 1 147 ? -6.574 23.156 10.484 1 98.56 147 LEU A CA 1
ATOM 1186 C C . LEU A 1 147 ? -5.32 23.172 9.617 1 98.56 147 LEU A C 1
ATOM 1188 O O . LEU A 1 147 ? -5.16 22.344 8.719 1 98.56 147 LEU A O 1
ATOM 1192 N N . ILE A 1 148 ? -4.434 24.109 9.875 1 98.75 148 ILE A N 1
ATOM 1193 C CA . ILE A 1 148 ? -3.238 24.312 9.062 1 98.75 148 ILE A CA 1
ATOM 1194 C C . ILE A 1 148 ? -2.004 23.844 9.836 1 98.75 148 ILE A C 1
ATOM 1196 O O . ILE A 1 148 ? -1.881 24.109 11.031 1 98.75 148 ILE A O 1
ATOM 1200 N N . ALA A 1 149 ? -1.13 23.219 9.156 1 98.88 149 ALA A N 1
ATOM 1201 C CA . ALA A 1 149 ? 0.23 22.969 9.625 1 98.88 149 ALA A CA 1
ATOM 1202 C C . ALA A 1 149 ? 1.26 23.578 8.672 1 98.88 149 ALA A C 1
ATOM 1204 O O . ALA A 1 149 ? 1.255 23.281 7.477 1 98.88 149 ALA A O 1
ATOM 1205 N N . THR A 1 150 ? 2.096 24.406 9.156 1 98.88 150 THR A N 1
ATOM 1206 C CA . THR A 1 150 ? 3.26 24.859 8.406 1 98.88 150 THR A CA 1
ATOM 1207 C C . THR A 1 150 ? 4.52 24.141 8.875 1 98.88 150 THR A C 1
ATOM 1209 O O . THR A 1 150 ? 4.738 23.984 10.078 1 98.88 150 THR A O 1
ATOM 1212 N N . GLN A 1 151 ? 5.238 23.641 7.934 1 98.88 151 GLN A N 1
ATOM 1213 C CA . GLN A 1 151 ? 6.488 22.938 8.195 1 98.88 151 GLN A CA 1
ATOM 1214 C C . GLN A 1 151 ? 7.676 23.672 7.582 1 98.88 151 GLN A C 1
ATOM 1216 O O . GLN A 1 151 ? 7.793 23.75 6.359 1 98.88 151 GLN A O 1
ATOM 1221 N N . GLU A 1 152 ? 8.539 24.109 8.445 1 98.75 152 GLU A N 1
ATOM 1222 C CA . GLU A 1 152 ? 9.758 24.812 8.016 1 98.75 152 GLU A CA 1
ATOM 1223 C C . GLU A 1 152 ? 10.984 23.922 8.172 1 98.75 152 GLU A C 1
ATOM 1225 O O . GLU A 1 152 ? 11.102 23.172 9.148 1 98.75 152 GLU A O 1
ATOM 1230 N N . ASN A 1 153 ? 11.914 24.125 7.215 1 98.5 153 ASN A N 1
ATOM 1231 C CA . ASN A 1 153 ? 13.102 23.281 7.246 1 98.5 153 ASN A CA 1
ATOM 1232 C C . ASN A 1 153 ? 14.031 23.656 8.398 1 98.5 153 ASN A C 1
ATOM 1234 O O . ASN A 1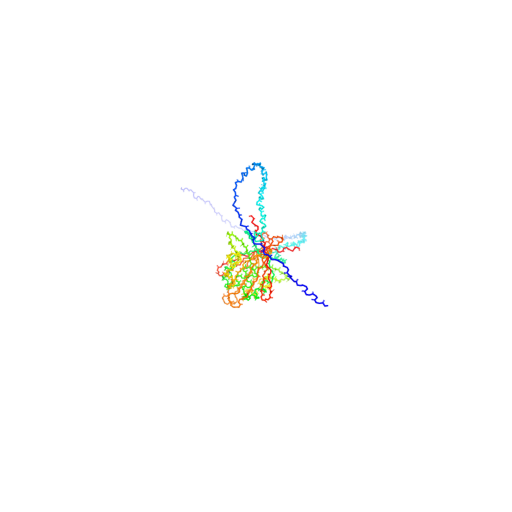 153 ? 14.227 24.844 8.672 1 98.5 153 ASN A O 1
ATOM 1238 N N . ILE A 1 154 ? 14.555 22.641 9.07 1 98.38 154 ILE A N 1
ATOM 1239 C CA . ILE A 1 154 ? 15.625 22.812 10.047 1 98.38 154 ILE A CA 1
ATOM 1240 C C . ILE A 1 154 ? 16.984 22.609 9.375 1 98.38 154 ILE A C 1
ATOM 1242 O O . ILE A 1 154 ? 17.891 23.422 9.547 1 98.38 154 ILE A O 1
ATOM 1246 N N . LYS A 1 155 ? 17.031 21.562 8.578 1 97.75 155 LYS A N 1
ATOM 1247 C CA . LYS A 1 155 ? 18.234 21.297 7.781 1 97.75 155 LYS A CA 1
ATOM 1248 C C . LYS A 1 155 ? 18.125 21.953 6.402 1 97.75 155 LYS A C 1
ATOM 1250 O O . LYS A 1 155 ? 17.078 21.906 5.77 1 97.75 155 LYS A O 1
ATOM 1255 N N . GLU A 1 156 ? 19.344 22.359 6.047 1 95 156 GLU A N 1
ATOM 1256 C CA . GLU A 1 156 ? 19.406 22.906 4.691 1 95 156 GLU A CA 1
ATOM 1257 C C . GLU A 1 156 ? 19.062 21.828 3.656 1 95 156 GLU A C 1
ATOM 1259 O O . GLU A 1 156 ? 19.5 20.688 3.771 1 95 156 GLU A O 1
ATOM 1264 N N . GLY A 1 157 ? 18.281 22.141 2.717 1 96.31 157 GLY A N 1
ATOM 1265 C CA . GLY A 1 157 ? 17.922 21.203 1.664 1 96.31 157 GLY A CA 1
ATOM 1266 C C . GLY A 1 157 ? 16.531 20.656 1.804 1 96.31 157 GLY A C 1
ATOM 1267 O O . GLY A 1 157 ? 15.906 20.25 0.814 1 96.31 157 GLY A O 1
ATOM 1268 N N . ASP A 1 158 ? 16.203 20.516 3.107 1 98.31 158 ASP A N 1
ATOM 1269 C CA . ASP A 1 158 ? 14.812 20.109 3.287 1 98.31 158 ASP A CA 1
ATOM 1270 C C . ASP A 1 158 ? 13.852 21.188 2.814 1 98.31 158 ASP A C 1
ATOM 1272 O O . ASP A 1 158 ? 14.188 22.375 2.85 1 98.31 158 ASP A O 1
ATOM 1276 N N . VAL A 1 159 ? 12.711 20.75 2.297 1 98.81 159 VAL A N 1
ATOM 1277 C CA . VAL A 1 159 ? 11.82 21.688 1.603 1 98.81 159 VAL A CA 1
ATOM 1278 C C . VAL A 1 159 ? 10.609 21.984 2.482 1 98.81 159 VAL A C 1
ATOM 1280 O O . VAL A 1 159 ? 9.953 21.078 2.986 1 98.81 159 VAL A O 1
ATOM 1283 N N . PRO A 1 160 ? 10.258 23.219 2.721 1 98.81 160 PRO A N 1
ATOM 1284 C CA . PRO A 1 160 ? 9.102 23.594 3.535 1 98.81 160 PRO A CA 1
ATOM 1285 C C . PRO A 1 160 ? 7.773 23.234 2.873 1 98.81 160 PRO A C 1
ATOM 1287 O O . PRO A 1 160 ? 7.703 23.109 1.646 1 98.81 160 PRO A O 1
ATOM 1290 N N . SER A 1 161 ? 6.758 23.094 3.723 1 98.88 161 SER A N 1
ATOM 1291 C CA . SER A 1 161 ? 5.438 22.734 3.223 1 98.88 161 SER A CA 1
ATOM 1292 C C . SER A 1 161 ? 4.336 23.328 4.09 1 98.88 161 SER A C 1
ATOM 1294 O O . SER A 1 161 ? 4.602 23.812 5.191 1 98.88 161 SER A O 1
ATOM 1296 N N . ARG A 1 162 ? 3.156 23.422 3.496 1 98.94 162 ARG A N 1
ATOM 1297 C CA . ARG A 1 162 ? 1.908 23.797 4.156 1 98.94 162 ARG A CA 1
ATOM 1298 C C . ARG A 1 162 ? 0.848 22.719 3.963 1 98.94 162 ARG A C 1
ATOM 1300 O O . ARG A 1 162 ? 0.632 22.234 2.846 1 98.94 162 ARG A O 1
ATOM 1307 N N . ILE A 1 163 ? 0.225 22.297 5.074 1 98.94 163 ILE A N 1
ATOM 1308 C CA . ILE A 1 163 ? -0.804 21.266 5.02 1 98.94 163 ILE A CA 1
ATOM 1309 C C . ILE A 1 163 ? -2.119 21.812 5.562 1 98.94 163 ILE A C 1
ATOM 1311 O O . ILE A 1 163 ? -2.154 22.391 6.652 1 98.94 163 ILE A O 1
ATOM 1315 N N . GLU A 1 164 ? -3.125 21.656 4.824 1 98.88 164 GLU A N 1
ATOM 1316 C CA . GLU A 1 164 ? -4.461 22.109 5.191 1 98.88 164 GLU A CA 1
ATOM 1317 C C . GLU A 1 164 ? -5.426 20.938 5.344 1 98.88 164 GLU A C 1
ATOM 1319 O O . GLU A 1 164 ? -5.602 20.156 4.414 1 98.88 164 GLU A O 1
ATOM 1324 N N . ARG A 1 165 ? -6.016 20.828 6.48 1 98.81 165 ARG A N 1
ATOM 1325 C CA . ARG A 1 165 ? -7.043 19.812 6.703 1 98.81 165 ARG A CA 1
ATOM 1326 C C . ARG A 1 165 ? -8.414 20.469 6.918 1 98.81 165 ARG A C 1
ATOM 1328 O O . ARG A 1 165 ? -8.547 21.375 7.73 1 98.81 165 ARG A O 1
ATOM 1335 N N . ARG A 1 166 ? -9.391 19.906 6.191 1 97.88 166 ARG A N 1
ATOM 1336 C CA . ARG A 1 166 ? -10.766 20.391 6.254 1 97.88 166 ARG A CA 1
ATOM 1337 C C . ARG A 1 166 ? -11.75 19.219 6.23 1 97.88 166 ARG A C 1
ATOM 1339 O O . ARG A 1 166 ? -11.516 18.219 5.547 1 97.88 166 ARG A O 1
ATOM 1346 N N . LEU A 1 167 ? -12.836 19.484 6.914 1 97.62 167 LEU A N 1
ATOM 1347 C CA . LEU A 1 167 ? -13.938 18.531 6.777 1 97.62 167 LEU A CA 1
ATOM 1348 C C . LEU A 1 167 ? -14.828 18.906 5.594 1 97.62 167 LEU A C 1
ATOM 1350 O O . LEU A 1 167 ? -15.297 20.031 5.492 1 97.62 167 LEU A O 1
ATOM 1354 N N . ARG A 1 168 ? -15.047 17.953 4.812 1 97.12 168 ARG A N 1
ATOM 1355 C CA . ARG A 1 168 ? -15.977 18.125 3.703 1 97.12 168 ARG A CA 1
ATOM 1356 C C . ARG A 1 168 ? -17.422 18.016 4.176 1 97.12 168 ARG A C 1
ATOM 1358 O O . ARG A 1 168 ? -17.688 17.516 5.27 1 97.12 168 ARG A O 1
ATOM 1365 N N . PRO A 1 169 ? -18.281 18.469 3.264 1 95.62 169 PRO A N 1
ATOM 1366 C CA . PRO A 1 169 ? -19.703 18.359 3.619 1 95.62 169 PRO A CA 1
ATOM 1367 C C . PRO A 1 169 ? -20.156 16.906 3.779 1 95.62 169 PRO A C 1
ATOM 1369 O O . PRO A 1 169 ? -21.094 16.641 4.523 1 95.62 169 PRO A O 1
ATOM 1372 N N . ASP A 1 170 ? -19.547 16.047 3.174 1 96.38 170 ASP A N 1
ATOM 1373 C CA . ASP A 1 170 ? -19.938 14.641 3.248 1 96.38 170 ASP A CA 1
ATOM 1374 C C . ASP A 1 170 ? -19.344 13.961 4.477 1 96.38 170 ASP A C 1
ATOM 1376 O O . ASP A 1 170 ? -19.469 12.75 4.645 1 96.38 170 ASP A O 1
ATOM 1380 N N . GLY A 1 171 ? -18.578 14.633 5.234 1 95.88 171 GLY A N 1
ATOM 1381 C CA . GLY A 1 171 ? -18.047 14.102 6.48 1 95.88 171 GLY A CA 1
ATOM 1382 C C . GLY A 1 171 ? -16.641 13.547 6.344 1 95.88 171 GLY A C 1
ATOM 1383 O O . GLY A 1 171 ? -16.031 13.125 7.332 1 95.88 171 GLY A O 1
ATOM 1384 N N . LYS A 1 172 ? -16.156 13.648 5.152 1 98.25 172 LYS A N 1
ATOM 1385 C CA . LYS A 1 172 ? -14.797 13.172 4.918 1 98.25 172 LYS A CA 1
ATOM 1386 C C . LYS A 1 172 ? -13.773 14.266 5.215 1 98.25 172 LYS A C 1
ATOM 1388 O O . LYS A 1 172 ? -14.078 15.453 5.117 1 98.25 172 LYS A O 1
ATOM 1393 N N . LEU A 1 173 ? -12.617 13.789 5.605 1 98.69 173 LEU A N 1
ATOM 1394 C CA . LEU A 1 173 ? -11.5 14.688 5.848 1 98.69 173 LEU A CA 1
ATOM 1395 C C . LEU A 1 173 ? -10.641 14.836 4.598 1 98.69 173 LEU A C 1
ATOM 1397 O O . LEU A 1 173 ? -10.242 13.836 3.996 1 98.69 173 LEU A O 1
ATOM 1401 N N . GLU A 1 174 ? -10.398 16 4.211 1 98.75 174 GLU A N 1
ATOM 1402 C CA . GLU A 1 174 ? -9.477 16.297 3.119 1 98.75 174 GLU A CA 1
ATOM 1403 C C . GLU A 1 174 ? -8.203 16.969 3.639 1 98.75 174 GLU A C 1
ATOM 1405 O O . GLU A 1 174 ? -8.266 17.953 4.383 1 98.75 174 GLU A O 1
ATOM 1410 N N . ALA A 1 175 ? -7.102 16.453 3.246 1 98.88 175 ALA A N 1
ATOM 1411 C CA . ALA A 1 175 ? -5.801 17.047 3.531 1 98.88 175 ALA A CA 1
ATOM 1412 C C . ALA A 1 175 ? -5.105 17.5 2.248 1 98.88 175 ALA A C 1
ATOM 1414 O O . ALA A 1 175 ? -4.832 16.672 1.369 1 98.88 175 ALA A O 1
ATOM 1415 N N . LYS A 1 176 ? -4.867 18.75 2.166 1 98.88 176 LYS A N 1
ATOM 1416 C CA . LYS A 1 176 ? -4.121 19.312 1.046 1 98.88 176 LYS A CA 1
ATOM 1417 C C . LYS A 1 176 ? -2.693 19.656 1.459 1 98.88 176 LYS A C 1
ATOM 1419 O O . LYS A 1 176 ? -2.486 20.469 2.365 1 98.88 176 LYS A O 1
ATOM 1424 N N . PHE A 1 177 ? -1.751 19.031 0.816 1 98.88 177 PHE A N 1
ATOM 1425 C CA . PHE A 1 177 ? -0.333 19.312 1.018 1 98.88 177 PHE A CA 1
ATOM 1426 C C . PHE A 1 177 ? 0.204 20.219 -0.076 1 98.88 177 PHE A C 1
ATOM 1428 O O . PHE A 1 177 ? -0.079 20.016 -1.258 1 98.88 177 PHE A O 1
ATOM 1435 N N . ILE A 1 178 ? 0.94 21.203 0.337 1 98.94 178 ILE A N 1
ATOM 1436 C CA . ILE A 1 178 ? 1.473 22.172 -0.614 1 98.94 178 ILE A CA 1
ATOM 1437 C C . ILE A 1 178 ? 2.971 22.359 -0.381 1 98.94 178 ILE A C 1
ATOM 1439 O O . ILE A 1 178 ? 3.389 22.781 0.699 1 98.94 178 ILE A O 1
ATOM 1443 N N . SER A 1 179 ? 3.725 22.016 -1.382 1 98.88 179 SER A N 1
ATOM 1444 C CA . SER A 1 179 ? 5.129 22.406 -1.362 1 98.88 179 SER A CA 1
ATOM 1445 C C . SER A 1 179 ? 5.289 23.906 -1.543 1 98.88 179 SER A C 1
ATOM 1447 O O . SER A 1 179 ? 4.934 24.453 -2.59 1 98.88 179 SER A O 1
ATOM 1449 N N . THR A 1 180 ? 5.867 24.531 -0.634 1 98.19 180 THR A N 1
ATOM 1450 C CA . THR A 1 180 ? 5.816 25.984 -0.595 1 98.19 180 THR A CA 1
ATOM 1451 C C . THR A 1 180 ? 6.629 26.594 -1.738 1 98.19 180 THR A C 1
ATOM 1453 O O . THR A 1 180 ? 6.207 27.562 -2.361 1 98.19 180 THR A O 1
ATOM 1456 N N . PRO A 1 181 ? 7.844 26.062 -2.037 1 98.12 181 PRO A N 1
ATOM 1457 C CA . PRO A 1 181 ? 8.641 26.703 -3.09 1 98.12 181 PRO A CA 1
ATOM 1458 C C . PRO A 1 181 ? 8.062 26.469 -4.484 1 98.12 181 PRO A C 1
ATOM 1460 O O . PRO A 1 181 ? 8.258 27.297 -5.379 1 98.12 181 PRO A O 1
ATOM 1463 N N . THR A 1 182 ? 7.367 25.375 -4.766 1 98.25 182 THR A N 1
ATOM 1464 C CA . THR A 1 182 ? 6.984 25.016 -6.129 1 98.25 182 THR A CA 1
ATOM 1465 C C . THR A 1 182 ? 5.469 25.047 -6.289 1 98.25 182 THR A C 1
ATOM 1467 O O . THR A 1 182 ? 4.957 25 -7.406 1 98.25 182 THR A O 1
ATOM 1470 N N . ASP A 1 183 ? 4.738 25.016 -5.238 1 98.62 183 ASP A N 1
ATOM 1471 C CA . ASP A 1 183 ? 3.281 24.969 -5.199 1 98.62 183 ASP A CA 1
ATOM 1472 C C . ASP A 1 183 ? 2.762 23.625 -5.699 1 98.62 183 ASP A C 1
ATOM 1474 O O . ASP A 1 183 ? 1.588 23.5 -6.055 1 98.62 183 ASP A O 1
ATOM 1478 N N . THR A 1 184 ? 3.615 22.672 -5.82 1 98.88 184 THR A N 1
ATOM 1479 C CA . THR A 1 184 ? 3.166 21.312 -6.113 1 98.88 184 THR A CA 1
ATOM 1480 C C . THR A 1 184 ? 2.258 20.797 -5.004 1 98.88 184 THR A C 1
ATOM 1482 O O . THR A 1 184 ? 2.57 20.938 -3.82 1 98.88 184 THR A O 1
ATOM 1485 N N . THR A 1 185 ? 1.112 20.188 -5.434 1 98.88 185 THR A N 1
ATOM 1486 C CA . THR A 1 185 ? 0.114 19.875 -4.422 1 98.88 185 THR A CA 1
ATOM 1487 C C . THR A 1 185 ? -0.231 18.375 -4.457 1 98.88 185 THR A C 1
ATOM 1489 O O . THR A 1 185 ? -0.066 17.719 -5.484 1 98.88 185 THR A O 1
ATOM 1492 N N . CYS A 1 186 ? -0.631 17.875 -3.326 1 98.75 186 CYS A N 1
ATOM 1493 C CA . CYS A 1 186 ? -1.269 16.578 -3.137 1 98.75 186 CYS A CA 1
ATOM 1494 C C . CYS A 1 186 ? -2.553 16.719 -2.328 1 98.75 186 CYS A C 1
ATOM 1496 O O . CYS A 1 186 ? -2.611 17.484 -1.374 1 98.75 186 CYS A O 1
ATOM 1498 N N . ILE A 1 187 ? -3.568 15.969 -2.713 1 98.88 187 ILE A N 1
ATOM 1499 C CA . ILE A 1 187 ? -4.801 15.883 -1.935 1 98.88 187 ILE A CA 1
ATOM 1500 C C . ILE A 1 187 ? -5.027 14.438 -1.49 1 98.88 187 ILE A C 1
ATOM 1502 O O . ILE A 1 187 ? -5.035 13.523 -2.314 1 98.88 187 ILE A O 1
ATOM 1506 N N . ARG A 1 188 ? -5.117 14.258 -0.233 1 98.75 188 ARG A N 1
ATOM 1507 C CA . ARG A 1 188 ? -5.57 12.992 0.327 1 98.75 188 ARG A CA 1
ATOM 1508 C C . ARG A 1 188 ? -6.949 13.133 0.96 1 98.75 188 ARG A C 1
ATOM 1510 O O . ARG A 1 188 ? -7.262 14.172 1.555 1 98.75 188 ARG A O 1
ATOM 1517 N N . VAL A 1 189 ? -7.723 12.062 0.855 1 98.81 189 VAL A N 1
ATOM 1518 C CA . VAL A 1 189 ? -9.062 12.039 1.425 1 98.81 189 VAL A CA 1
ATOM 1519 C C . VAL A 1 189 ? -9.195 10.867 2.396 1 98.81 189 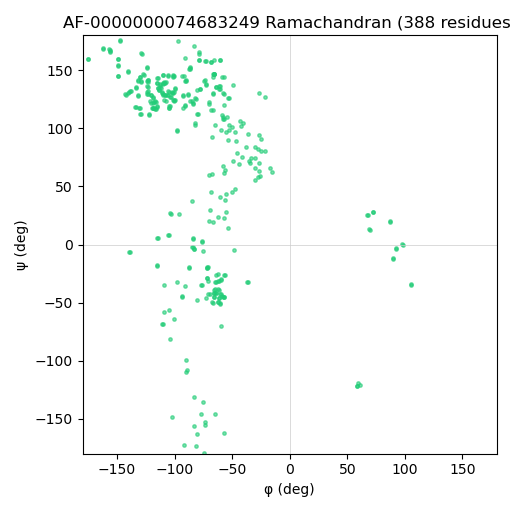VAL A C 1
ATOM 1521 O O . VAL A 1 189 ? -8.719 9.766 2.119 1 98.81 189 VAL A O 1
ATOM 1524 N N . PHE A 1 190 ? -9.914 11.109 3.516 1 98.62 190 PHE A N 1
ATOM 1525 C CA . PHE A 1 190 ? -10.117 10.133 4.574 1 98.62 190 PHE A CA 1
ATOM 1526 C C . PHE A 1 190 ? -11.594 10.016 4.934 1 98.62 190 PHE A C 1
ATOM 1528 O O . PHE A 1 190 ? -12.297 11.023 4.988 1 98.62 190 PHE A O 1
ATOM 1535 N N . ALA A 1 191 ? -11.953 8.82 5.238 1 98.5 191 ALA A N 1
ATOM 1536 C CA . ALA A 1 191 ? -13.312 8.562 5.707 1 98.5 191 ALA A CA 1
ATOM 1537 C C . ALA A 1 191 ? -13.32 8.227 7.195 1 98.5 191 ALA A C 1
ATOM 1539 O O . ALA A 1 191 ? -12.43 7.539 7.691 1 98.5 191 ALA A O 1
ATOM 1540 N N . PRO A 1 192 ? -14.32 8.766 7.914 1 98.06 192 PRO A N 1
ATOM 1541 C CA . PRO A 1 192 ? -14.43 8.344 9.312 1 98.06 192 PRO A CA 1
ATOM 1542 C C . PRO A 1 192 ? -14.672 6.844 9.453 1 98.06 192 PRO A C 1
ATOM 1544 O O . PRO A 1 192 ? -15.391 6.25 8.648 1 98.06 192 PRO A O 1
ATOM 1547 N N . VAL A 1 193 ? -13.93 6.281 10.414 1 95.81 193 VAL A N 1
ATOM 1548 C CA . VAL A 1 193 ? -14.109 4.863 10.703 1 95.81 193 VAL A CA 1
ATOM 1549 C C . VAL A 1 193 ? -15.305 4.676 11.641 1 95.81 193 VAL A C 1
ATOM 1551 O O . VAL A 1 193 ? -15.391 5.332 12.68 1 95.81 193 VAL A O 1
ATOM 1554 N N . THR A 1 194 ? -16.406 4.273 11.242 1 78.44 194 THR A N 1
ATOM 1555 C CA . THR A 1 194 ? -17.578 4.035 12.078 1 78.44 194 THR A CA 1
ATOM 1556 C C . THR A 1 194 ? -17.328 2.867 13.031 1 78.44 194 THR A C 1
ATOM 1558 O O . THR A 1 194 ? -16.703 1.876 12.656 1 78.44 194 THR A O 1
ATOM 1561 N N . LYS A 1 195 ? -17.312 3.09 14.188 1 59.41 195 LYS A N 1
ATOM 1562 C CA . LYS A 1 195 ? -17.344 1.964 15.117 1 59.41 195 LYS A CA 1
ATOM 1563 C C . LYS A 1 195 ? -18.578 1.098 14.891 1 59.41 195 LYS A C 1
ATOM 1565 O O . LYS A 1 195 ? -19.703 1.607 14.844 1 59.41 195 LYS A O 1
ATOM 1570 N N . LYS A 1 196 ? -18.453 -0.104 14.344 1 38.28 196 LYS A N 1
ATOM 1571 C CA . LYS A 1 196 ? -19.562 -1.033 14.531 1 38.28 196 LYS A CA 1
ATOM 1572 C C . LYS A 1 196 ? -19.781 -1.336 16.016 1 38.28 196 LYS A C 1
ATOM 1574 O O . LYS A 1 196 ? -18.844 -1.345 16.797 1 38.28 196 LYS A O 1
ATOM 1579 N N . MET B 1 1 ? -11.422 -117.25 16.953 1 20.75 1 MET B N 1
ATOM 1580 C CA . MET B 1 1 ? -10.719 -118.312 16.297 1 20.75 1 MET B CA 1
ATOM 1581 C C . MET B 1 1 ? -11.102 -118.438 14.828 1 20.75 1 MET B C 1
ATOM 1583 O O . MET B 1 1 ? -10.344 -118.938 14.016 1 20.75 1 MET B O 1
ATOM 1587 N N . THR B 1 2 ? -12.406 -118.312 14.68 1 17.53 2 THR B N 1
ATOM 1588 C CA . THR B 1 2 ? -13.031 -119.188 13.703 1 17.53 2 THR B CA 1
ATOM 1589 C C . THR B 1 2 ? -12.711 -118.75 12.281 1 17.53 2 THR B C 1
ATOM 1591 O O . THR B 1 2 ? -12.328 -117.562 12.07 1 17.53 2 THR B O 1
ATOM 1594 N N . GLU B 1 3 ? -13.695 -119.188 11.344 1 17.69 3 GLU B N 1
ATOM 1595 C CA . GLU B 1 3 ? -13.477 -120 10.141 1 17.69 3 GLU B CA 1
ATOM 1596 C C . GLU B 1 3 ? -13.258 -119.125 8.922 1 17.69 3 GLU B C 1
ATOM 1598 O O . GLU B 1 3 ? -14.023 -118.188 8.68 1 17.69 3 GLU B O 1
ATOM 1603 N N . PRO B 1 4 ? -12.086 -119.125 8.211 1 20.77 4 PRO B N 1
ATOM 1604 C CA . PRO B 1 4 ? -11.266 -118.562 7.145 1 20.77 4 PRO B CA 1
ATOM 1605 C C . PRO B 1 4 ? -11.812 -118.875 5.75 1 20.77 4 PRO B C 1
ATOM 1607 O O . PRO B 1 4 ? -11.148 -118.562 4.75 1 20.77 4 PRO B O 1
ATOM 1610 N N . LEU B 1 5 ? -13.188 -119 5.824 1 16.45 5 LEU B N 1
ATOM 1611 C CA . LEU B 1 5 ? -13.516 -120 4.816 1 16.45 5 LEU B CA 1
ATOM 1612 C C . LEU B 1 5 ? -13.016 -119.562 3.443 1 16.45 5 LEU B C 1
ATOM 1614 O O . LEU B 1 5 ? -12.773 -118.375 3.205 1 16.45 5 LEU B O 1
ATOM 1618 N N . ASN B 1 6 ? -13.617 -120.25 2.369 1 14.7 6 ASN B N 1
ATOM 1619 C CA . ASN B 1 6 ? -13.188 -121.188 1.325 1 14.7 6 ASN B CA 1
ATOM 1620 C C . ASN B 1 6 ? -13.086 -120.5 -0.029 1 14.7 6 ASN B C 1
ATOM 1622 O O . ASN B 1 6 ? -12.25 -120.875 -0.857 1 14.7 6 ASN B O 1
ATOM 1626 N N . ARG B 1 7 ? -14.25 -119.875 -0.46 1 15.04 7 ARG B N 1
ATOM 1627 C CA . ARG B 1 7 ? -14.852 -120.375 -1.673 1 15.04 7 ARG B CA 1
ATOM 1628 C C . ARG B 1 7 ? -13.961 -120.125 -2.887 1 15.04 7 ARG B C 1
ATOM 1630 O O . ARG B 1 7 ? -13.328 -119.062 -2.99 1 15.04 7 ARG B O 1
ATOM 1637 N N . ASP B 1 8 ? -14.195 -120.875 -3.875 1 15.2 8 ASP B N 1
ATOM 1638 C CA . ASP B 1 8 ? -13.5 -121.625 -4.941 1 15.2 8 ASP B CA 1
ATOM 1639 C C . ASP B 1 8 ? -13.172 -120.688 -6.102 1 15.2 8 ASP B C 1
ATOM 1641 O O . ASP B 1 8 ? -13.734 -119.562 -6.215 1 15.2 8 ASP B O 1
ATOM 1645 N N . GLN B 1 9 ? -13.023 -121.312 -7.262 1 14.87 9 GLN B N 1
ATOM 1646 C CA . GLN B 1 9 ? -12.008 -121.688 -8.25 1 14.87 9 GLN B CA 1
ATOM 1647 C C . GLN B 1 9 ? -12.117 -120.75 -9.484 1 14.87 9 GLN B C 1
ATOM 1649 O O . GLN B 1 9 ? -11.133 -120.188 -9.922 1 14.87 9 GLN B O 1
ATOM 1654 N N . ASN B 1 10 ? -13.07 -121.062 -10.383 1 15.85 10 ASN B N 1
ATOM 1655 C CA . ASN B 1 10 ? -12.68 -121.625 -11.688 1 15.85 10 ASN B CA 1
ATOM 1656 C C . ASN B 1 10 ? -12.469 -120.5 -12.695 1 15.85 10 ASN B C 1
ATOM 1658 O O . ASN B 1 10 ? -13.086 -119.438 -12.578 1 15.85 10 ASN B O 1
ATOM 1662 N N . GLY B 1 11 ? -11.453 -120.562 -13.594 1 16.42 11 GLY B N 1
ATOM 1663 C CA . GLY B 1 11 ? -10.57 -119.875 -14.523 1 16.42 11 GLY B CA 1
ATOM 1664 C C . GLY B 1 11 ? -11.258 -119.5 -15.812 1 16.42 11 GLY B C 1
ATOM 1665 O O . GLY B 1 11 ? -10.625 -118.938 -16.703 1 16.42 11 GLY B O 1
ATOM 1666 N N . LEU B 1 12 ? -12.578 -119.938 -16.031 1 16.3 12 LEU B N 1
ATOM 1667 C CA . LEU B 1 12 ? -12.664 -120.375 -17.422 1 16.3 12 LEU B CA 1
ATOM 1668 C C . LEU B 1 12 ? -12.484 -119.188 -18.359 1 16.3 12 LEU B C 1
ATOM 1670 O O . LEU B 1 12 ? -12.891 -118.062 -18.031 1 16.3 12 LEU B O 1
ATOM 1674 N N . GLU B 1 13 ? -11.859 -119.5 -19.531 1 16.58 13 GLU B N 1
ATOM 1675 C CA . GLU B 1 13 ? -11.016 -118.938 -20.578 1 16.58 13 GLU B CA 1
ATOM 1676 C C . GLU B 1 13 ? -11.836 -118.125 -21.594 1 16.58 13 GLU B C 1
ATOM 1678 O O . GLU B 1 13 ? -11.414 -117.062 -22.047 1 16.58 13 GLU B O 1
ATOM 1683 N N . SER B 1 14 ? -13.039 -118.75 -22.109 1 14.54 14 SER B N 1
ATOM 1684 C CA . SER B 1 14 ? -12.875 -118.938 -23.547 1 14.54 14 SER B CA 1
ATOM 1685 C C . SER B 1 14 ? -13.023 -117.688 -24.344 1 14.54 14 SER B C 1
ATOM 1687 O O . SER B 1 14 ? -13.445 -116.625 -23.797 1 14.54 14 SER B O 1
ATOM 1689 N N . ASP B 1 15 ? -13.789 -117.812 -25.484 1 15.21 15 ASP B N 1
ATOM 1690 C CA . ASP B 1 15 ? -13.484 -117.812 -26.906 1 15.21 15 ASP B CA 1
ATOM 1691 C C . ASP B 1 15 ? -13.859 -116.438 -27.516 1 15.21 15 ASP B C 1
ATOM 1693 O O . ASP B 1 15 ? -14.609 -115.688 -26.922 1 15.21 15 ASP B O 1
ATOM 1697 N N . THR B 1 16 ? -14.273 -116.5 -28.828 1 15.73 16 THR B N 1
ATOM 1698 C CA . THR B 1 16 ? -13.758 -116.062 -30.125 1 15.73 16 THR B CA 1
ATOM 1699 C C . THR B 1 16 ? -14.594 -114.875 -30.672 1 15.73 16 THR B C 1
ATOM 1701 O O . THR B 1 16 ? -14.078 -114.062 -31.391 1 15.73 16 THR B O 1
ATOM 1704 N N . CYS B 1 17 ? -15.977 -114.812 -30.438 1 16.23 17 CYS B N 1
ATOM 1705 C CA . CYS B 1 17 ? -16.625 -114.75 -31.734 1 16.23 17 CYS B CA 1
ATOM 1706 C C . CYS B 1 17 ? -16.422 -113.312 -32.344 1 16.23 17 CYS B C 1
ATOM 1708 O O . CYS B 1 17 ? -16.281 -112.375 -31.594 1 16.23 17 CYS B O 1
ATOM 1710 N N . GLY B 1 18 ? -17.047 -113.25 -33.562 1 16.17 18 GLY B N 1
ATOM 1711 C CA . GLY B 1 18 ? -16.703 -112.75 -34.906 1 16.17 18 GLY B CA 1
ATOM 1712 C C . GLY B 1 18 ? -17.078 -111.312 -35.156 1 16.17 18 GLY B C 1
ATOM 1713 O O . GLY B 1 18 ? 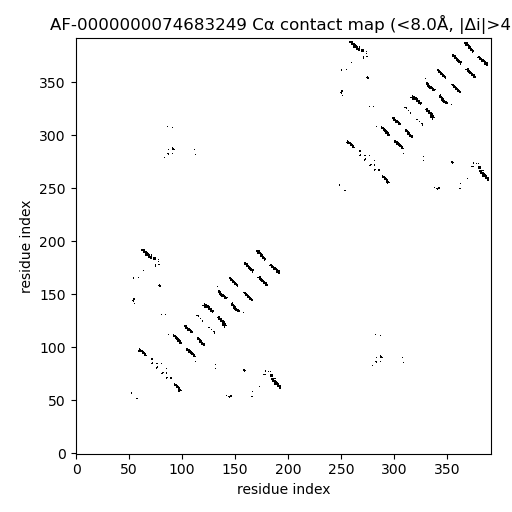-16.234 -110.5 -35.531 1 16.17 18 GLY B O 1
ATOM 1714 N N . PRO B 1 19 ? -18.344 -111.062 -35.906 1 18.25 19 PRO B N 1
ATOM 1715 C CA . PRO B 1 19 ? -18.25 -110.438 -37.188 1 18.25 19 PRO B CA 1
ATOM 1716 C C . PRO B 1 19 ? -18.359 -108.938 -37.094 1 18.25 19 PRO B C 1
ATOM 1718 O O . PRO B 1 19 ? -18.734 -108.375 -36.062 1 18.25 19 PRO B O 1
ATOM 1721 N N . HIS B 1 20 ? -18.453 -108.188 -38.344 1 17.41 20 HIS B N 1
ATOM 1722 C CA . HIS B 1 20 ? -17.891 -107.062 -39.094 1 17.41 20 HIS B CA 1
ATOM 1723 C C . HIS B 1 20 ? -18.781 -105.875 -38.969 1 17.41 20 HIS B C 1
ATOM 1725 O O . HIS B 1 20 ? -18.297 -104.75 -38.688 1 17.41 20 HIS B O 1
ATOM 1731 N N . SER B 1 21 ? -20.125 -105.875 -39.5 1 16.14 21 SER B N 1
ATOM 1732 C CA . SER B 1 21 ? -20.297 -105.062 -40.719 1 16.14 21 SER B CA 1
ATOM 1733 C C . SER B 1 21 ? -20.672 -103.625 -40.406 1 16.14 21 SER B C 1
ATOM 1735 O O . SER B 1 21 ? -20.016 -102.688 -40.875 1 16.14 21 SER B O 1
ATOM 1737 N N . GLU B 1 22 ? -22.078 -103.125 -40.719 1 18.8 22 GLU B N 1
ATOM 1738 C CA . GLU B 1 22 ? -22.5 -102.25 -41.781 1 18.8 22 GLU B CA 1
ATOM 1739 C C . GLU B 1 22 ? -22.609 -100.812 -41.281 1 18.8 22 GLU B C 1
ATOM 1741 O O . GLU B 1 22 ? -22.734 -100.562 -40.094 1 18.8 22 GLU B O 1
ATOM 1746 N N . ASP B 1 23 ? -22.922 -99.812 -42.312 1 19.44 23 ASP B N 1
ATOM 1747 C CA . ASP B 1 23 ? -22.609 -98.5 -42.812 1 19.44 23 ASP B CA 1
ATOM 1748 C C . ASP B 1 23 ? -23.594 -97.438 -42.281 1 19.44 23 ASP B C 1
ATOM 1750 O O . ASP B 1 23 ? -24.562 -97.125 -42.969 1 19.44 23 ASP B O 1
ATOM 1754 N N . GLN B 1 24 ? -24.219 -97.562 -41.188 1 18.59 24 GLN B N 1
ATOM 1755 C CA . GLN B 1 24 ? -25.391 -96.75 -41.062 1 18.59 24 GLN B CA 1
ATOM 1756 C C . GLN B 1 24 ? -25 -95.25 -41.219 1 18.59 24 GLN B C 1
ATOM 1758 O O . GLN B 1 24 ? -24.078 -94.75 -40.531 1 18.59 24 GLN B O 1
ATOM 1763 N N . HIS B 1 25 ? -25.453 -94.625 -42.344 1 20.56 25 HIS B N 1
ATOM 1764 C CA . HIS B 1 25 ? -25.406 -93.312 -43.031 1 20.56 25 HIS B CA 1
ATOM 1765 C C . HIS B 1 25 ? -25.953 -92.188 -42.156 1 20.56 25 HIS B C 1
ATOM 1767 O O . HIS B 1 25 ? -27.047 -92.312 -41.594 1 20.56 25 HIS B O 1
ATOM 1773 N N . GLN B 1 26 ? -25.125 -91.25 -41.656 1 19.64 26 GLN B N 1
ATOM 1774 C CA . GLN B 1 26 ? -25.172 -90.125 -40.719 1 19.64 26 GLN B CA 1
ATOM 1775 C C . GLN B 1 26 ? -25.984 -89 -41.312 1 19.64 26 GLN B C 1
ATOM 1777 O O . GLN B 1 26 ? -25.5 -88.25 -42.188 1 19.64 26 GLN B O 1
ATOM 1782 N N . LEU B 1 27 ? -27.281 -89.188 -41.656 1 21.98 27 LEU B N 1
ATOM 1783 C CA . LEU B 1 27 ? -27.906 -88.125 -42.344 1 21.98 27 LEU B CA 1
ATOM 1784 C C . LEU B 1 27 ? -27.891 -86.812 -41.5 1 21.98 27 LEU B C 1
ATOM 1786 O O . LEU B 1 27 ? -28.344 -86.875 -40.344 1 21.98 27 LEU B O 1
ATOM 1790 N N . HIS B 1 28 ? -26.953 -85.875 -41.75 1 21.05 28 HIS B N 1
ATOM 1791 C CA . HIS B 1 28 ? -26.5 -84.625 -41.156 1 21.05 28 HIS B CA 1
ATOM 1792 C C . HIS B 1 28 ? -27.547 -83.562 -41.312 1 21.05 28 HIS B C 1
ATOM 1794 O O . HIS B 1 28 ? -27.703 -82.938 -42.406 1 21.05 28 HIS B O 1
ATOM 1800 N N . GLY B 1 29 ? -28.875 -83.75 -41.062 1 21.25 29 GLY B N 1
ATOM 1801 C CA . GLY B 1 29 ? -29.797 -82.688 -41.469 1 21.25 29 GLY B CA 1
ATOM 1802 C C . GLY B 1 29 ? -29.438 -81.375 -40.844 1 21.25 29 GLY B C 1
ATOM 1803 O O . GLY B 1 29 ? -29.047 -81.312 -39.688 1 21.25 29 GLY B O 1
ATOM 1804 N N . HIS B 1 30 ? -29.125 -80.312 -41.688 1 22.91 30 HIS B N 1
ATOM 1805 C CA . HIS B 1 30 ? -28.609 -78.938 -41.656 1 22.91 30 HIS B CA 1
ATOM 1806 C C . HIS B 1 30 ? -29.609 -78 -40.969 1 22.91 30 HIS B C 1
ATOM 1808 O O . HIS B 1 30 ? -30.672 -77.688 -41.531 1 22.91 30 HIS B O 1
ATOM 1814 N N . GLN B 1 31 ? -30.031 -78.125 -39.688 1 21.36 31 GLN B N 1
ATOM 1815 C CA . GLN B 1 31 ? -30.969 -77.188 -39.062 1 21.36 31 GLN B CA 1
ATOM 1816 C C . GLN B 1 31 ? -30.453 -75.75 -39.156 1 21.36 31 GLN B C 1
ATOM 1818 O O . GLN B 1 31 ? -29.344 -75.438 -38.719 1 21.36 31 GLN B O 1
ATOM 1823 N N . SER B 1 32 ? -30.891 -74.938 -40.156 1 24 32 SER B N 1
ATOM 1824 C CA . SER B 1 32 ? -30.641 -73.5 -40.531 1 24 32 SER B CA 1
ATOM 1825 C C . SER B 1 32 ? -3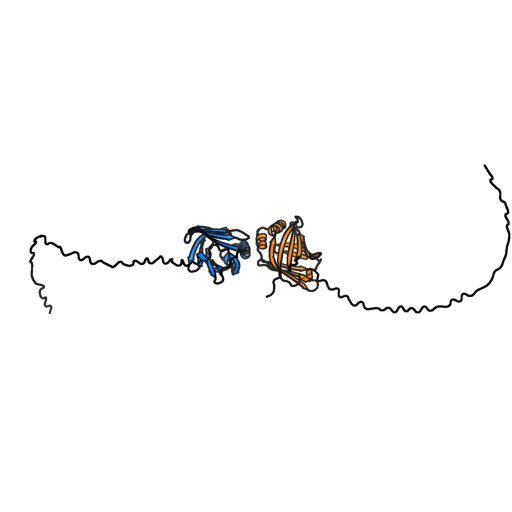1.016 -72.562 -39.375 1 24 32 SER B C 1
ATOM 1827 O O . SER B 1 32 ? -32.188 -72.5 -39 1 24 32 SER B O 1
ATOM 1829 N N . CYS B 1 33 ? -30.375 -72.5 -38.219 1 24.33 33 CYS B N 1
ATOM 1830 C CA . CYS B 1 33 ? -30.594 -71.625 -37.094 1 24.33 33 CYS B CA 1
ATOM 1831 C C . CYS B 1 33 ? -30.562 -70.188 -37.562 1 24.33 33 CYS B C 1
ATOM 1833 O O . CYS B 1 33 ? -29.578 -69.688 -38.125 1 24.33 33 CYS B O 1
ATOM 1835 N N . LEU B 1 34 ? -31.719 -69.562 -37.969 1 27.2 34 LEU B N 1
ATOM 1836 C CA . LEU B 1 34 ? -31.969 -68.188 -38.375 1 27.2 34 LEU B CA 1
ATOM 1837 C C . LEU B 1 34 ? -31.391 -67.25 -37.312 1 27.2 34 LEU B C 1
ATOM 1839 O O . LEU B 1 34 ? -31.656 -67.375 -36.125 1 27.2 34 LEU B O 1
ATOM 1843 N N . ASP B 1 35 ? -30.188 -66.625 -37.531 1 25.36 35 ASP B N 1
ATOM 1844 C CA . ASP B 1 35 ? -29.391 -65.625 -36.844 1 25.36 35 ASP B CA 1
ATOM 1845 C C . ASP B 1 35 ? -30.156 -64.312 -36.625 1 25.36 35 ASP B C 1
ATOM 1847 O O . ASP B 1 35 ? -30.438 -63.594 -37.594 1 25.36 35 ASP B O 1
ATOM 1851 N N . TRP B 1 36 ? -31.297 -64.25 -35.875 1 28.41 36 TRP B N 1
ATOM 1852 C CA . TRP B 1 36 ? -32.062 -63 -35.594 1 28.41 36 TRP B CA 1
ATOM 1853 C C . TRP B 1 36 ? -31.141 -61.938 -35 1 28.41 36 TRP B C 1
ATOM 1855 O O . TRP B 1 36 ? -31.625 -60.906 -34.5 1 28.41 36 TRP B O 1
ATOM 1865 N N . SER B 1 37 ? -29.812 -61.969 -35 1 29.17 37 SER B N 1
ATOM 1866 C CA . SER B 1 37 ? -29.062 -60.969 -34.25 1 29.17 37 SER B CA 1
ATOM 1867 C C . SER B 1 37 ? -29.344 -59.562 -34.75 1 29.17 37 SER B C 1
ATOM 1869 O O . SER B 1 37 ? -28.766 -59.125 -35.75 1 29.17 37 SER B O 1
ATOM 1871 N N . THR B 1 38 ? -30.562 -59.156 -35.094 1 33.09 38 THR B N 1
ATOM 1872 C CA . THR B 1 38 ? -30.672 -57.75 -35.5 1 33.09 38 THR B CA 1
ATOM 1873 C C . THR B 1 38 ? -30.062 -56.844 -34.438 1 33.09 38 THR B C 1
ATOM 1875 O O . THR B 1 38 ? -30.469 -56.875 -33.281 1 33.09 38 THR B O 1
ATOM 1878 N N . ARG B 1 39 ? -28.797 -56.312 -34.688 1 31.42 39 ARG B N 1
ATOM 1879 C CA . ARG B 1 39 ? -27.875 -55.375 -34.062 1 31.42 39 ARG B CA 1
ATOM 1880 C C . ARG B 1 39 ? -28.562 -54.031 -33.844 1 31.42 39 ARG B C 1
ATOM 1882 O O . ARG B 1 39 ? -28.828 -53.281 -34.812 1 31.42 39 ARG B O 1
ATOM 1889 N N . ASN B 1 40 ? -29.641 -53.844 -33 1 32.62 40 ASN B N 1
ATOM 1890 C CA . ASN B 1 40 ? -30.094 -52.5 -32.625 1 32.62 40 ASN B CA 1
ATOM 1891 C C . ASN B 1 40 ? -28.922 -51.594 -32.281 1 32.62 40 ASN B C 1
ATOM 1893 O O . ASN B 1 40 ? -28.266 -51.781 -31.25 1 32.62 40 ASN B O 1
ATOM 1897 N N . ASN B 1 41 ? -28.078 -51.188 -33.188 1 30.89 41 ASN B N 1
ATOM 1898 C CA . ASN B 1 41 ? -27.094 -50.125 -33.031 1 30.89 41 ASN B CA 1
ATOM 1899 C C . ASN B 1 41 ? -27.734 -48.844 -32.469 1 30.89 41 ASN B C 1
ATOM 1901 O O . ASN B 1 41 ? -28.266 -48.031 -33.219 1 30.89 41 ASN B O 1
ATOM 1905 N N . PHE B 1 42 ? -28.578 -48.906 -31.438 1 36.16 42 PHE B N 1
ATOM 1906 C CA . PHE B 1 42 ? -28.906 -47.625 -30.781 1 36.16 42 PHE B CA 1
ATOM 1907 C C . PHE B 1 42 ? -27.656 -46.781 -30.625 1 36.16 42 PHE B C 1
ATOM 1909 O O . PHE B 1 42 ? -26.641 -47.219 -30.094 1 36.16 42 PHE B O 1
ATOM 1916 N N . TYR B 1 43 ? -27.453 -45.75 -31.5 1 37.38 43 TYR B N 1
ATOM 1917 C CA . TYR B 1 43 ? -26.547 -44.625 -31.391 1 37.38 43 TYR B CA 1
ATOM 1918 C C . TYR B 1 43 ? -26.531 -44.062 -29.969 1 37.38 43 TYR B C 1
ATOM 1920 O O . TYR B 1 43 ? -27.562 -43.625 -29.453 1 37.38 43 TYR B O 1
ATOM 1928 N N . LEU B 1 44 ? -25.875 -44.75 -29.078 1 37.03 44 LEU B N 1
ATOM 1929 C CA . LEU B 1 44 ? -25.469 -44 -27.891 1 37.03 44 LEU B CA 1
ATOM 1930 C C . LEU B 1 44 ? -25.094 -42.562 -28.25 1 37.03 44 LEU B C 1
ATOM 1932 O O . LEU B 1 44 ? -24.094 -42.344 -28.938 1 37.03 44 LEU B O 1
ATOM 1936 N N . ARG B 1 45 ? -26.047 -41.719 -28.594 1 35.97 45 ARG B N 1
ATOM 1937 C CA . ARG B 1 45 ? -25.844 -40.281 -28.594 1 35.97 45 ARG B CA 1
ATOM 1938 C C . ARG B 1 45 ? -24.75 -39.875 -27.594 1 35.97 45 ARG B C 1
ATOM 1940 O O . ARG B 1 45 ? -24.562 -40.531 -26.578 1 35.97 45 ARG B O 1
ATOM 1947 N N . GLY B 1 46 ? -23.797 -39.062 -28.094 1 37 46 GLY B N 1
ATOM 1948 C CA . GLY B 1 46 ? -22.734 -38.344 -27.422 1 37 46 GLY B CA 1
ATOM 1949 C C . GLY B 1 46 ? -23.125 -37.844 -26.031 1 37 46 GLY B C 1
ATOM 1950 O O . GLY B 1 46 ? -24 -37 -25.906 1 37 46 GLY B O 1
ATOM 1951 N N . ILE B 1 47 ? -23.297 -38.625 -25.047 1 37.81 47 ILE B N 1
ATOM 1952 C CA . ILE B 1 47 ? -23.219 -38.031 -23.719 1 37.81 47 ILE B CA 1
ATOM 1953 C C . ILE B 1 47 ? -22.266 -36.844 -23.75 1 37.81 47 ILE B C 1
ATOM 1955 O O . ILE B 1 47 ? -21.062 -37 -23.969 1 37.81 47 ILE B O 1
ATOM 1959 N N . ARG B 1 48 ? -22.719 -35.719 -24.344 1 37.06 48 ARG B N 1
ATOM 1960 C CA . ARG B 1 48 ? -21.984 -34.5 -24 1 37.06 48 ARG B CA 1
ATOM 1961 C C . ARG B 1 48 ? -21.422 -34.594 -22.594 1 37.06 48 ARG B C 1
ATOM 1963 O O . ARG B 1 48 ? -22.172 -34.844 -21.641 1 37.06 48 ARG B O 1
ATOM 1970 N N . THR B 1 49 ? -20.297 -35.188 -22.391 1 37.81 49 THR B N 1
ATOM 1971 C CA . THR B 1 49 ? -19.578 -34.938 -21.141 1 37.81 49 THR B CA 1
ATOM 1972 C C . THR B 1 49 ? -19.969 -33.562 -20.562 1 37.81 49 THR B C 1
ATOM 1974 O O . THR B 1 49 ? -19.922 -32.562 -21.266 1 37.81 49 THR B O 1
ATOM 1977 N N . LEU B 1 50 ? -21.031 -33.375 -19.906 1 41.06 50 LEU B N 1
ATOM 1978 C CA . LEU B 1 50 ? -21.125 -32.219 -19.031 1 41.06 50 LEU B CA 1
ATOM 1979 C C . LEU B 1 50 ? -19.734 -31.641 -18.75 1 41.06 50 LEU B C 1
ATOM 1981 O O . LEU B 1 50 ? -18.922 -32.312 -18.094 1 41.06 50 LEU B O 1
ATOM 1985 N N . SER B 1 51 ? -19.094 -31.156 -19.641 1 42.34 51 SER B N 1
ATOM 1986 C CA . SER B 1 51 ? -17.797 -30.484 -19.531 1 42.34 51 SER B 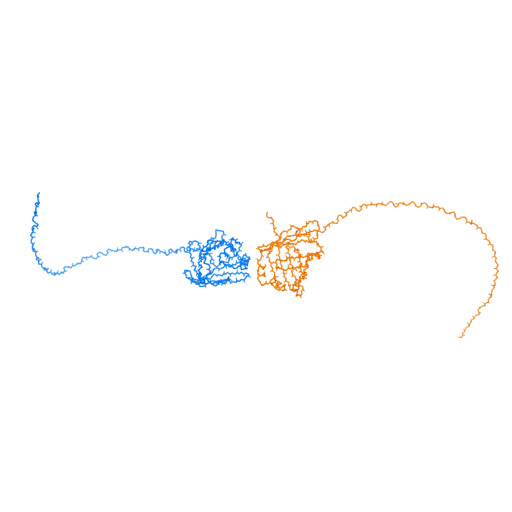CA 1
ATOM 1987 C C . SER B 1 51 ? -17.609 -29.859 -18.156 1 42.34 51 SER B C 1
ATOM 1989 O O . SER B 1 51 ? -18.391 -28.969 -17.766 1 42.34 51 SER B O 1
ATOM 1991 N N . LYS B 1 52 ? -17.672 -30.625 -17.078 1 50.53 52 LYS B N 1
ATOM 1992 C CA . LYS B 1 52 ? -17.297 -30.188 -15.734 1 50.53 52 LYS B CA 1
ATOM 1993 C C . LYS B 1 52 ? -16.266 -29.062 -15.805 1 50.53 52 LYS B C 1
ATOM 1995 O O . LYS B 1 52 ? -15.18 -29.234 -16.375 1 50.53 52 LYS B O 1
ATOM 2000 N N . PHE B 1 53 ? -16.766 -27.906 -15.758 1 59.34 53 PHE B N 1
ATOM 2001 C CA . PHE B 1 53 ? -15.898 -26.734 -15.648 1 59.34 53 PHE B CA 1
ATOM 2002 C C . PHE B 1 53 ? -14.797 -26.984 -14.625 1 59.34 53 PHE B C 1
ATOM 2004 O O . PHE B 1 53 ? -15.062 -27.406 -13.5 1 59.34 53 PHE B O 1
ATOM 2011 N N . THR B 1 54 ? -13.648 -27.188 -15.109 1 77.06 54 THR B N 1
ATOM 2012 C CA . THR B 1 54 ? -12.484 -27.297 -14.242 1 77.06 54 THR B CA 1
ATOM 2013 C C . THR B 1 54 ? -12.289 -26.047 -13.414 1 77.06 54 THR B C 1
ATOM 2015 O O . THR B 1 54 ? -12.883 -25 -13.703 1 77.06 54 THR B O 1
ATOM 2018 N N . MET B 1 55 ? -11.859 -26.234 -12.25 1 87.19 55 MET B N 1
ATOM 2019 C CA . MET B 1 55 ? -11.555 -25.141 -11.344 1 87.19 55 MET B CA 1
ATOM 2020 C C . MET B 1 55 ? -10.945 -23.953 -12.094 1 87.19 55 MET B C 1
ATOM 2022 O O . MET B 1 55 ? -11.32 -22.812 -11.852 1 87.19 55 MET B O 1
ATOM 2026 N N . ILE B 1 56 ? -10.195 -24.188 -13.164 1 93.38 56 ILE B N 1
ATOM 2027 C CA . ILE B 1 56 ? -9.5 -23.125 -13.875 1 93.38 56 ILE B CA 1
ATOM 2028 C C . ILE B 1 56 ? -10.5 -22.344 -14.734 1 93.38 56 ILE B C 1
ATOM 2030 O O . ILE B 1 56 ? -10.359 -21.141 -14.914 1 93.38 56 ILE B O 1
ATOM 2034 N N . GLU B 1 57 ? -11.484 -23.031 -15.266 1 93.56 57 GLU B N 1
ATOM 2035 C CA . GLU B 1 57 ? -12.484 -22.359 -16.094 1 93.56 57 GLU B CA 1
ATOM 2036 C C . GLU B 1 57 ? -13.25 -21.312 -15.281 1 93.56 57 GLU B C 1
ATOM 2038 O O . GLU B 1 57 ? -13.68 -20.281 -15.82 1 93.56 57 GLU B O 1
ATOM 2043 N N . LYS B 1 58 ? -13.414 -21.547 -14.031 1 94.81 58 LYS B N 1
ATOM 2044 C CA . LYS B 1 58 ? -14.133 -20.625 -13.164 1 94.81 58 LYS B CA 1
ATOM 2045 C C . LYS B 1 58 ? -13.32 -19.359 -12.914 1 94.81 58 LYS B C 1
ATOM 2047 O O . LYS B 1 58 ? -13.867 -18.328 -12.508 1 94.81 58 LYS B O 1
ATOM 2052 N N . LEU B 1 59 ? -12.086 -19.406 -13.109 1 97.06 59 LEU B N 1
ATOM 2053 C CA . LEU B 1 59 ? -11.188 -18.281 -12.891 1 97.06 59 LEU B CA 1
ATOM 2054 C C . LEU B 1 59 ? -11.102 -17.406 -14.141 1 97.06 59 LEU B C 1
ATOM 2056 O O . LEU B 1 59 ? -10.672 -16.25 -14.062 1 97.06 59 LEU B O 1
ATOM 2060 N N . LEU B 1 60 ? -11.453 -17.938 -15.289 1 97.25 60 LEU B N 1
ATOM 2061 C CA . LEU B 1 60 ? -11.219 -17.266 -16.562 1 97.25 60 LEU B CA 1
ATOM 2062 C C . LEU B 1 60 ? -12.062 -16 -16.672 1 97.25 60 LEU B C 1
ATOM 2064 O O . LEU B 1 60 ? -13.25 -16.016 -16.344 1 97.25 60 LEU B O 1
ATOM 2068 N N . ASP B 1 61 ? -11.422 -14.953 -17.016 1 97.75 61 ASP B N 1
ATOM 2069 C CA . ASP B 1 61 ? -12.031 -13.672 -17.375 1 97.75 61 ASP B CA 1
ATOM 2070 C C . ASP B 1 61 ? -12.703 -13.023 -16.172 1 97.75 61 ASP B C 1
ATOM 2072 O O . ASP B 1 61 ? -13.727 -12.352 -16.312 1 97.75 61 ASP B O 1
ATOM 2076 N N . VAL B 1 62 ? -12.273 -13.328 -15.008 1 98.06 62 VAL B N 1
ATOM 2077 C CA . VAL B 1 62 ? -12.711 -12.656 -13.789 1 98.06 62 VAL B CA 1
ATOM 2078 C C . VAL B 1 62 ? -11.57 -11.789 -13.242 1 98.06 62 VAL B C 1
ATOM 2080 O O . VAL B 1 62 ? -10.438 -12.258 -13.109 1 98.06 62 VAL B O 1
ATOM 2083 N N . LYS B 1 63 ? -11.852 -10.523 -13.055 1 98.69 63 LYS B N 1
ATOM 2084 C CA . LYS B 1 63 ? -10.891 -9.648 -12.383 1 98.69 63 LYS B CA 1
ATOM 2085 C C . LYS B 1 63 ? -11.07 -9.711 -10.867 1 98.69 63 LYS B C 1
ATOM 2087 O O . LYS B 1 63 ? -12.172 -9.492 -10.352 1 98.69 63 LYS B O 1
ATOM 2092 N N . PHE B 1 64 ? -9.977 -10.055 -10.125 1 98.69 64 PHE B N 1
ATOM 2093 C CA . PHE B 1 64 ? -9.969 -10.148 -8.672 1 98.69 64 PHE B CA 1
ATOM 2094 C C . PHE B 1 64 ? -9.133 -9.023 -8.07 1 98.69 64 PHE B C 1
ATOM 2096 O O . PHE B 1 64 ? -8.055 -8.703 -8.578 1 98.69 64 PHE B O 1
ATOM 2103 N N . LYS B 1 65 ? -9.609 -8.438 -7 1 98.31 65 LYS B N 1
ATOM 2104 C CA . LYS B 1 65 ? -8.906 -7.398 -6.254 1 98.31 65 LYS B CA 1
ATOM 2105 C C . LYS B 1 65 ? -8.508 -7.895 -4.867 1 98.31 65 LYS B C 1
ATOM 2107 O O . LYS B 1 65 ? -9.32 -8.492 -4.16 1 98.31 65 LYS B O 1
ATOM 2112 N N . SER B 1 66 ? -7.289 -7.59 -4.516 1 97.69 66 SER B N 1
ATOM 2113 C CA . SER B 1 66 ? -6.832 -8.023 -3.203 1 97.69 66 SER B CA 1
ATOM 2114 C C . SER B 1 66 ? -7.602 -7.324 -2.088 1 97.69 66 SER B C 1
ATOM 2116 O O . SER B 1 66 ? -7.918 -6.137 -2.197 1 97.69 66 SER B O 1
ATOM 2118 N N . GLU B 1 67 ? -7.797 -8.062 -0.988 1 96 67 GLU B N 1
ATOM 2119 C CA . GLU B 1 67 ? -8.516 -7.445 0.123 1 96 67 GLU B CA 1
ATOM 2120 C C . GLU B 1 67 ? -7.887 -7.816 1.462 1 96 67 GLU B C 1
ATOM 2122 O O . GLU B 1 67 ? -8.336 -7.359 2.516 1 96 67 GLU B O 1
ATOM 2127 N N . GLY B 1 68 ? -6.914 -8.703 1.486 1 94.81 68 GLY B N 1
ATOM 2128 C CA . GLY B 1 68 ? -6.246 -9.078 2.723 1 94.81 68 GLY B CA 1
ATOM 2129 C C . GLY B 1 68 ? -5.086 -10.031 2.512 1 94.81 68 GLY B C 1
ATOM 2130 O O . GLY B 1 68 ? -4.992 -10.68 1.468 1 94.81 68 GLY B O 1
ATOM 2131 N N . GLU B 1 69 ? -4.234 -10.078 3.473 1 96.44 69 GLU B N 1
ATOM 2132 C CA . GLU B 1 69 ? -3.111 -11.008 3.461 1 96.44 69 GLU B CA 1
ATOM 2133 C C . GLU B 1 69 ? -2.725 -11.422 4.879 1 96.44 69 GLU B C 1
ATOM 2135 O O . GLU B 1 69 ? -3.055 -10.734 5.844 1 96.44 69 GLU B O 1
ATOM 2140 N N . GLN B 1 70 ? -2.129 -12.578 4.996 1 97.94 70 GLN B N 1
ATOM 2141 C CA . GLN B 1 70 ? -1.525 -13.086 6.223 1 97.94 70 GLN B CA 1
ATOM 2142 C C . GLN B 1 70 ? -0.148 -13.688 5.953 1 97.94 70 GLN B C 1
ATOM 2144 O O . GLN B 1 70 ? -0.008 -14.578 5.113 1 97.94 70 GLN B O 1
ATOM 2149 N N . GLY B 1 71 ? 0.847 -13.094 6.586 1 98.38 71 GLY B N 1
ATOM 2150 C CA . GLY B 1 71 ? 2.166 -13.703 6.543 1 98.38 71 GLY B CA 1
ATOM 2151 C C . GLY B 1 71 ? 2.98 -13.281 5.332 1 98.38 71 GLY B C 1
ATOM 2152 O O . GLY B 1 71 ? 3.941 -13.953 4.957 1 98.38 71 GLY B O 1
ATOM 2153 N N . LEU B 1 72 ? 2.633 -12.203 4.73 1 98.12 72 LEU B N 1
ATOM 2154 C CA . LEU B 1 72 ? 3.277 -11.828 3.473 1 98.12 72 LEU B CA 1
ATOM 2155 C C . LEU B 1 72 ? 4.746 -11.477 3.697 1 98.12 72 LEU B C 1
ATOM 2157 O O . LEU B 1 72 ? 5.625 -12.008 3.014 1 98.12 72 LEU B O 1
ATOM 2161 N N . GLU B 1 73 ? 5.023 -10.625 4.676 1 97.56 73 GLU B N 1
ATOM 2162 C CA . GLU B 1 73 ? 6.402 -10.188 4.895 1 97.56 73 GLU B CA 1
ATOM 2163 C C . GLU B 1 73 ? 7.285 -11.352 5.336 1 97.56 73 GLU B C 1
ATOM 2165 O O . GLU B 1 73 ? 8.438 -11.461 4.906 1 97.56 73 GLU B O 1
ATOM 2170 N N . GLU B 1 74 ? 6.754 -12.219 6.164 1 98.44 74 GLU B N 1
ATOM 2171 C CA . GLU B 1 74 ? 7.496 -13.398 6.586 1 98.44 74 GLU B CA 1
ATOM 2172 C C . GLU B 1 74 ? 7.836 -14.297 5.395 1 98.44 74 GLU B C 1
ATOM 2174 O O . GLU B 1 74 ? 8.961 -14.773 5.27 1 98.44 74 GLU B O 1
ATOM 2179 N N . TYR B 1 75 ? 6.922 -14.531 4.582 1 98.75 75 TYR B N 1
ATOM 2180 C CA . TYR B 1 75 ? 7.129 -15.336 3.387 1 98.75 75 TYR B CA 1
ATOM 2181 C C . TYR B 1 75 ? 8.18 -14.711 2.479 1 98.75 75 TYR B C 1
ATOM 2183 O O . TYR B 1 75 ? 9.094 -15.391 2.016 1 98.75 75 TYR B O 1
ATOM 2191 N N . MET B 1 76 ? 8.008 -13.445 2.178 1 98.5 76 MET B N 1
ATOM 2192 C CA . MET B 1 76 ? 8.945 -12.781 1.274 1 98.5 76 MET B CA 1
ATOM 2193 C C . MET B 1 76 ? 10.352 -12.781 1.862 1 98.5 76 MET B C 1
ATOM 2195 O O . MET B 1 76 ? 11.336 -12.906 1.132 1 98.5 76 MET B O 1
ATOM 2199 N N . SER B 1 77 ? 10.414 -12.578 3.158 1 98.5 77 SER B N 1
ATOM 2200 C CA . SER B 1 77 ? 11.711 -12.68 3.814 1 98.5 77 SER B CA 1
ATOM 2201 C C . SER B 1 77 ? 12.336 -14.055 3.602 1 98.5 77 SER B C 1
ATOM 2203 O O . SER B 1 77 ? 13.523 -14.164 3.301 1 98.5 77 SER B O 1
ATOM 2205 N N . ALA B 1 78 ? 11.531 -15.102 3.766 1 98.69 78 ALA B N 1
ATOM 2206 C CA . ALA B 1 78 ? 12.008 -16.453 3.512 1 98.69 78 ALA B CA 1
ATOM 2207 C C . ALA B 1 78 ? 12.469 -16.609 2.066 1 98.69 78 ALA B C 1
ATOM 2209 O O . ALA B 1 78 ? 13.383 -17.406 1.783 1 98.69 78 ALA B O 1
ATOM 2210 N N . GLN B 1 79 ? 11.898 -15.883 1.183 1 98.62 79 GLN B N 1
ATOM 2211 C CA . GLN B 1 79 ? 12.273 -15.891 -0.228 1 98.62 79 GLN B CA 1
ATOM 2212 C C . GLN B 1 79 ? 13.469 -14.984 -0.489 1 98.62 79 GLN B C 1
ATOM 2214 O O . GLN B 1 79 ? 13.883 -14.805 -1.637 1 98.62 79 GLN B O 1
ATOM 2219 N N . LYS B 1 80 ? 13.93 -14.289 0.524 1 98.19 80 LYS B N 1
ATOM 2220 C CA . LYS B 1 80 ? 15.102 -13.422 0.486 1 98.19 80 LYS B CA 1
ATOM 2221 C C . LYS B 1 80 ? 14.812 -12.141 -0.302 1 98.19 80 LYS B C 1
ATOM 2223 O O . LYS B 1 80 ? 15.695 -11.609 -0.972 1 98.19 80 LYS B O 1
ATOM 2228 N N . VAL B 1 81 ? 13.586 -11.789 -0.285 1 98 81 VAL B N 1
ATOM 2229 C CA . VAL B 1 81 ? 13.219 -10.5 -0.858 1 98 81 VAL B CA 1
ATOM 2230 C C . VAL B 1 81 ? 13.57 -9.383 0.121 1 98 81 VAL B C 1
ATOM 2232 O O . VAL B 1 81 ? 13.336 -9.508 1.326 1 98 81 VAL B O 1
ATOM 2235 N N . GLY B 1 82 ? 14.18 -8.352 -0.41 1 96.56 82 GLY B N 1
ATOM 2236 C CA . GLY B 1 82 ? 14.641 -7.258 0.427 1 96.56 82 GLY B CA 1
ATOM 2237 C C . GLY B 1 82 ? 13.523 -6.562 1.177 1 96.56 82 GLY B C 1
ATOM 2238 O O . GLY B 1 82 ? 12.359 -6.652 0.785 1 96.56 82 GLY B O 1
ATOM 2239 N N . PHE B 1 83 ? 13.961 -5.902 2.248 1 95.12 83 PHE B N 1
ATOM 2240 C CA . PHE B 1 83 ? 13.055 -5.266 3.189 1 95.12 83 PHE B CA 1
ATOM 2241 C C . PHE B 1 83 ? 12.156 -4.258 2.477 1 95.12 83 PHE B C 1
ATOM 2243 O O . PHE B 1 83 ? 10.945 -4.234 2.699 1 95.12 83 PHE B O 1
ATOM 2250 N N . MET B 1 84 ? 12.656 -3.393 1.575 1 93 84 MET B N 1
ATOM 2251 C CA . MET B 1 84 ? 11.891 -2.332 0.936 1 93 84 MET B CA 1
ATOM 2252 C C . MET B 1 84 ? 10.812 -2.914 0.029 1 93 84 MET B C 1
ATOM 2254 O O . MET B 1 84 ? 9.656 -2.473 0.064 1 93 84 MET B O 1
ATOM 2258 N N . LEU B 1 85 ? 11.164 -3.869 -0.735 1 95.31 85 LEU B N 1
ATOM 2259 C CA . LEU B 1 85 ? 10.203 -4.496 -1.628 1 95.31 85 LEU B CA 1
ATOM 2260 C C . LEU B 1 85 ? 9.102 -5.195 -0.834 1 95.31 85 LEU B C 1
ATOM 2262 O O . LEU B 1 85 ? 7.945 -5.238 -1.268 1 95.31 85 LEU B O 1
ATOM 2266 N N . ARG B 1 86 ? 9.43 -5.723 0.345 1 96.88 86 ARG B N 1
ATOM 2267 C CA . ARG B 1 86 ? 8.422 -6.344 1.204 1 96.88 86 ARG B CA 1
ATOM 2268 C C . ARG B 1 86 ? 7.398 -5.32 1.676 1 96.88 86 ARG B C 1
ATOM 2270 O O . ARG B 1 86 ? 6.199 -5.594 1.68 1 96.88 86 ARG B O 1
ATOM 2277 N N . LYS B 1 87 ? 7.891 -4.188 2.016 1 94.75 87 LYS B N 1
ATOM 2278 C CA . LYS B 1 87 ? 6.992 -3.123 2.463 1 94.75 87 LYS B CA 1
ATOM 2279 C C . LYS B 1 87 ? 6.086 -2.656 1.329 1 94.75 87 LYS B C 1
ATOM 2281 O O . LYS B 1 87 ? 4.895 -2.41 1.541 1 94.75 87 LYS B O 1
ATOM 2286 N N . ILE B 1 88 ? 6.605 -2.535 0.211 1 95.06 88 ILE B N 1
ATOM 2287 C CA . ILE B 1 88 ? 5.793 -2.141 -0.936 1 95.06 88 ILE B CA 1
ATOM 2288 C C . ILE B 1 88 ? 4.723 -3.197 -1.197 1 95.06 88 ILE B C 1
ATOM 2290 O O . ILE B 1 88 ? 3.535 -2.877 -1.286 1 95.06 88 ILE B O 1
ATOM 2294 N N . ALA B 1 89 ? 5.164 -4.391 -1.236 1 95.94 89 ALA B N 1
ATOM 2295 C CA . ALA B 1 89 ? 4.246 -5.477 -1.566 1 95.94 89 ALA B CA 1
ATOM 2296 C C . ALA B 1 89 ? 3.109 -5.562 -0.55 1 95.94 89 ALA B C 1
ATOM 2298 O O . ALA B 1 89 ? 1.952 -5.777 -0.92 1 95.94 89 ALA B O 1
ATOM 2299 N N . LYS B 1 90 ? 3.48 -5.426 0.688 1 95.06 90 LYS B N 1
ATOM 2300 C CA . LYS B 1 90 ? 2.523 -5.531 1.785 1 95.06 90 LYS B CA 1
ATOM 2301 C C . LYS B 1 90 ? 1.382 -4.535 1.617 1 95.06 90 LYS B C 1
ATOM 2303 O O . LYS B 1 90 ? 0.249 -4.805 2.021 1 95.06 90 LYS B O 1
ATOM 2308 N N . ASN B 1 91 ? 1.629 -3.51 0.956 1 92.81 91 ASN B N 1
ATOM 2309 C CA . ASN B 1 91 ? 0.66 -2.418 0.972 1 92.81 91 ASN B CA 1
ATOM 2310 C C . ASN B 1 91 ? 0.044 -2.193 -0.406 1 92.81 91 ASN B C 1
ATOM 2312 O O . ASN B 1 91 ? -0.775 -1.291 -0.584 1 92.81 91 ASN B O 1
ATOM 2316 N N . LEU B 1 92 ? 0.319 -2.986 -1.336 1 93.56 92 LEU B N 1
ATOM 2317 C CA . LEU B 1 92 ? -0.196 -2.836 -2.691 1 93.56 92 LEU B CA 1
ATOM 2318 C C . LEU B 1 92 ? -1.674 -3.211 -2.756 1 93.56 92 LEU B C 1
ATOM 2320 O O . LEU B 1 92 ? -2.109 -4.152 -2.092 1 93.56 92 LEU B O 1
ATOM 2324 N N . THR B 1 93 ? -2.348 -2.41 -3.561 1 91.94 93 THR B N 1
ATOM 2325 C CA . THR B 1 93 ? -3.557 -2.984 -4.141 1 91.94 93 THR B CA 1
ATOM 2326 C C . THR B 1 93 ? -3.219 -3.838 -5.359 1 91.94 93 THR B C 1
ATOM 2328 O O . THR B 1 93 ? -2.586 -3.357 -6.301 1 91.94 93 THR B O 1
ATOM 2331 N N . LEU B 1 94 ? -3.662 -5.051 -5.367 1 97.06 94 LEU B N 1
ATOM 2332 C CA . LEU B 1 94 ? -3.271 -5.973 -6.43 1 97.06 94 LEU B CA 1
ATOM 2333 C C . LEU B 1 94 ? -4.5 -6.543 -7.133 1 97.06 94 LEU B C 1
ATOM 2335 O O . LEU B 1 94 ? -5.465 -6.945 -6.48 1 97.06 94 LEU B O 1
ATOM 2339 N N . TYR B 1 95 ? -4.445 -6.488 -8.453 1 98.31 95 TYR B N 1
ATOM 2340 C CA . TYR B 1 95 ? -5.473 -7.105 -9.289 1 98.31 95 TYR B CA 1
ATOM 2341 C C . TYR B 1 95 ? -4.906 -8.289 -10.07 1 98.31 95 TYR B C 1
ATOM 2343 O O . TYR B 1 95 ? -3.789 -8.211 -10.586 1 98.31 95 TYR B O 1
ATOM 2351 N N . GLU B 1 96 ? -5.668 -9.352 -10.125 1 98.69 96 GLU B N 1
ATOM 2352 C CA . GLU B 1 96 ? -5.301 -10.508 -10.945 1 98.69 96 GLU B CA 1
ATOM 2353 C C . GLU B 1 96 ? -6.398 -10.844 -11.945 1 98.69 96 GLU B C 1
ATOM 2355 O O . GLU B 1 96 ? -7.586 -10.789 -11.625 1 98.69 96 GLU B O 1
ATOM 2360 N N . THR B 1 97 ? -5.992 -11.203 -13.172 1 98.81 97 THR B N 1
ATOM 2361 C CA . THR B 1 97 ? -6.906 -11.648 -14.219 1 98.81 97 THR B CA 1
ATOM 2362 C C . THR B 1 97 ? -6.281 -12.773 -15.039 1 98.81 97 THR B C 1
ATOM 2364 O O . THR B 1 97 ? -5.141 -12.656 -15.5 1 98.81 97 THR B O 1
ATOM 2367 N N . LEU B 1 98 ? -7.027 -13.852 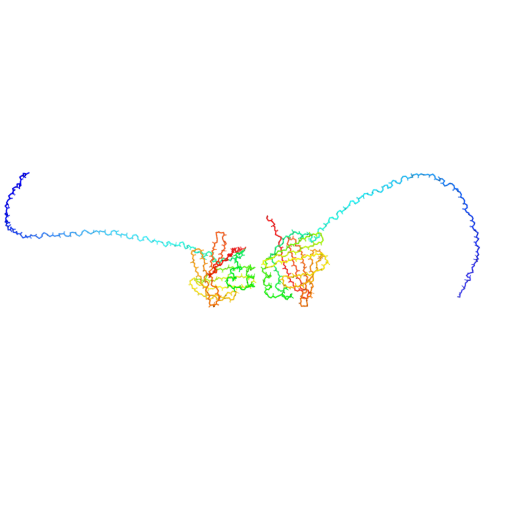-15.188 1 98.75 98 LEU B N 1
ATOM 2368 C CA . LEU B 1 98 ? -6.633 -14.969 -16.031 1 98.75 98 LEU B CA 1
ATOM 2369 C C . LEU B 1 98 ? -7.484 -15.031 -17.297 1 98.75 98 LEU B C 1
ATOM 2371 O O . LEU B 1 98 ? -8.719 -14.977 -17.219 1 98.75 98 LEU B O 1
ATOM 2375 N N . THR B 1 99 ? -6.797 -15.109 -18.438 1 98.75 99 THR B N 1
ATOM 2376 C CA . THR B 1 99 ? -7.484 -15.281 -19.719 1 98.75 99 THR B CA 1
ATOM 2377 C C . THR B 1 99 ? -6.887 -16.453 -20.5 1 98.75 99 THR B C 1
ATOM 2379 O O . THR B 1 99 ? -5.824 -16.969 -20.141 1 98.75 99 THR B O 1
ATOM 2382 N N . LYS B 1 100 ? -7.68 -16.906 -21.547 1 98.25 100 LYS B N 1
ATOM 2383 C CA . LYS B 1 100 ? -7.246 -18.047 -22.344 1 98.25 100 LYS B CA 1
ATOM 2384 C C . LYS B 1 100 ? -7.547 -17.844 -23.828 1 98.25 100 LYS B C 1
ATOM 2386 O O . LYS B 1 100 ? -8.633 -17.375 -24.172 1 98.25 100 LYS B O 1
ATOM 2391 N N . GLU B 1 101 ? -6.551 -18.078 -24.641 1 98.38 101 GLU B N 1
ATOM 2392 C CA . GLU B 1 101 ? -6.676 -18.203 -26.094 1 98.38 101 GLU B CA 1
ATOM 2393 C C . GLU B 1 101 ? -6.156 -19.562 -26.562 1 98.38 101 GLU B C 1
ATOM 2395 O O . GLU B 1 101 ? -4.949 -19.812 -26.578 1 98.38 101 GLU B O 1
ATOM 2400 N N . GLY B 1 102 ? -7.117 -20.406 -27.062 1 97.12 102 GLY B N 1
ATOM 2401 C CA . GLY B 1 102 ? -6.711 -21.781 -27.312 1 97.12 102 GLY B CA 1
ATOM 2402 C C . GLY B 1 102 ? -6.215 -22.5 -26.078 1 97.12 102 GLY B C 1
ATOM 2403 O O . GLY B 1 102 ? -6.926 -22.594 -25.078 1 97.12 102 GLY B O 1
ATOM 2404 N N . ASP B 1 103 ? -4.953 -22.922 -26.172 1 97 103 ASP B N 1
ATOM 2405 C CA . ASP B 1 103 ? -4.391 -23.641 -25.031 1 97 103 ASP B CA 1
ATOM 2406 C C . ASP B 1 103 ? -3.41 -22.766 -24.25 1 97 103 ASP B C 1
ATOM 2408 O O . ASP B 1 103 ? -2.691 -23.234 -23.375 1 97 103 ASP B O 1
ATOM 2412 N N . THR B 1 104 ? -3.363 -21.5 -24.625 1 98.69 104 THR B N 1
ATOM 2413 C CA . THR B 1 104 ? -2.426 -20.562 -24.016 1 98.69 104 THR B CA 1
ATOM 2414 C C . THR B 1 104 ? -3.139 -19.656 -23.016 1 98.69 104 THR B C 1
ATOM 2416 O O . THR B 1 104 ? -4.18 -19.078 -23.328 1 98.69 104 THR B O 1
ATOM 2419 N N . TYR B 1 105 ? -2.604 -19.641 -21.844 1 98.75 105 TYR B N 1
ATOM 2420 C CA . TYR B 1 105 ? -3.141 -18.797 -20.781 1 98.75 105 TYR B CA 1
ATOM 2421 C C . TYR B 1 105 ? -2.307 -17.531 -20.609 1 98.75 105 TYR B C 1
ATOM 2423 O O . TYR B 1 105 ? -1.09 -17.547 -20.812 1 98.75 105 TYR B O 1
ATOM 2431 N N . THR B 1 106 ? -2.916 -16.422 -20.297 1 98.94 106 THR B N 1
ATOM 2432 C CA . THR B 1 106 ? -2.273 -15.18 -19.844 1 98.94 106 THR B CA 1
ATOM 2433 C C . THR B 1 106 ? -2.736 -14.805 -18.438 1 98.94 106 THR B C 1
ATOM 2435 O O . THR B 1 106 ? -3.928 -14.594 -18.203 1 98.94 106 THR B O 1
ATOM 2438 N N . TYR B 1 107 ? -1.81 -14.781 -17.531 1 98.88 107 TYR B N 1
ATOM 2439 C CA . TYR B 1 107 ? -2.082 -14.32 -16.172 1 98.88 107 TYR B CA 1
ATOM 2440 C C . TYR B 1 107 ? -1.514 -12.922 -15.945 1 98.88 107 TYR B C 1
ATOM 2442 O O . TYR B 1 107 ? -0.296 -12.727 -15.969 1 98.88 107 TYR B O 1
ATOM 2450 N N . SER B 1 108 ? -2.396 -11.961 -15.672 1 98.81 108 SER B N 1
ATOM 2451 C CA . SER B 1 108 ? -2.023 -10.555 -15.523 1 98.81 108 SER B CA 1
ATOM 2452 C C . SER B 1 108 ? -2.176 -10.102 -14.078 1 98.81 108 SER B C 1
ATOM 2454 O O . SER B 1 108 ? -3.197 -10.367 -13.438 1 98.81 108 SER B O 1
ATOM 2456 N N . PHE B 1 109 ? -1.155 -9.461 -13.523 1 98.56 109 PHE B N 1
ATOM 2457 C CA . PHE B 1 109 ? -1.134 -8.836 -12.211 1 98.56 109 PHE B CA 1
ATOM 2458 C C . PHE B 1 109 ? -0.891 -7.336 -12.32 1 98.56 109 PHE B C 1
ATOM 2460 O O . PHE B 1 109 ? 0.14 -6.906 -12.844 1 98.56 109 PHE B O 1
ATOM 2467 N N . GLU B 1 110 ? -1.836 -6.59 -11.898 1 97.94 110 GLU B N 1
ATOM 2468 C CA . GLU B 1 110 ? -1.749 -5.133 -11.953 1 97.94 110 GLU B CA 1
ATOM 2469 C C . GLU B 1 110 ? -1.712 -4.527 -10.555 1 97.94 110 GLU B C 1
ATOM 2471 O O . GLU B 1 110 ? -2.432 -4.977 -9.656 1 97.94 110 GLU B O 1
ATOM 2476 N N . SER B 1 111 ? -0.805 -3.578 -10.344 1 95.19 111 SER B N 1
ATOM 2477 C CA . SER B 1 111 ? -0.744 -2.891 -9.062 1 95.19 111 SER B CA 1
ATOM 2478 C C . SER B 1 111 ? -0.303 -1.44 -9.227 1 95.19 111 SER B C 1
ATOM 2480 O O . SER B 1 111 ? -0.101 -0.975 -10.352 1 95.19 111 SER B O 1
ATOM 2482 N N . THR B 1 112 ? -0.272 -0.646 -8.203 1 87.56 112 THR B N 1
ATOM 2483 C CA . THR B 1 112 ? 0.177 0.741 -8.148 1 87.56 112 THR B CA 1
ATOM 2484 C C . THR B 1 112 ? 1.701 0.816 -8.164 1 87.56 112 THR B C 1
ATOM 2486 O O . THR B 1 112 ? 2.273 1.908 -8.141 1 87.56 112 THR B O 1
ATOM 2489 N N . PHE B 1 113 ? 2.311 -0.245 -8.266 1 92.31 113 PHE B N 1
ATOM 2490 C CA . PHE B 1 113 ? 3.768 -0.285 -8.32 1 92.31 113 PHE B CA 1
ATOM 2491 C C . PHE B 1 113 ? 4.246 -0.701 -9.711 1 92.31 113 PHE B C 1
ATOM 2493 O O . PHE B 1 113 ? 4.773 0.12 -10.461 1 92.31 113 PHE B O 1
ATOM 2500 N N . LYS B 1 114 ? 3.992 -1.964 -10.047 1 93.75 114 LYS B N 1
ATOM 2501 C CA . LYS B 1 114 ? 4.371 -2.506 -11.352 1 93.75 114 LYS B CA 1
ATOM 2502 C C . LYS B 1 114 ? 3.396 -3.592 -11.797 1 93.75 114 LYS B C 1
ATOM 2504 O O . LYS B 1 114 ? 2.938 -4.395 -10.984 1 93.75 114 LYS B O 1
ATOM 2509 N N . ASN B 1 115 ? 3.203 -3.594 -13.117 1 97.5 115 ASN B N 1
ATOM 2510 C CA . ASN B 1 115 ? 2.41 -4.688 -13.672 1 97.5 115 ASN B CA 1
ATOM 2511 C C . ASN B 1 115 ? 3.275 -5.906 -13.984 1 97.5 115 ASN B C 1
ATOM 2513 O O . ASN B 1 115 ? 4.477 -5.773 -14.219 1 97.5 115 ASN B O 1
ATOM 2517 N N . HIS B 1 116 ? 2.641 -7.098 -13.93 1 98.25 116 HIS B N 1
ATOM 2518 C CA . HIS B 1 116 ? 3.281 -8.375 -14.203 1 98.25 116 HIS B CA 1
ATOM 2519 C C . HIS B 1 116 ? 2.379 -9.273 -15.047 1 98.25 116 HIS B C 1
ATOM 2521 O O . HIS B 1 116 ? 1.179 -9.375 -14.781 1 98.25 116 HIS B O 1
ATOM 2527 N N . LYS B 1 117 ? 2.977 -9.812 -16.047 1 98.5 117 LYS B N 1
ATOM 2528 C CA . LYS B 1 117 ? 2.225 -10.68 -16.953 1 98.5 117 LYS B CA 1
ATOM 2529 C C . LYS B 1 117 ? 2.99 -11.969 -17.234 1 98.5 117 LYS B C 1
ATOM 2531 O O . LYS B 1 117 ? 4.203 -11.945 -17.469 1 98.5 117 LYS B O 1
ATOM 2536 N N . MET B 1 118 ? 2.229 -13.117 -17.172 1 98.81 118 MET B N 1
ATOM 2537 C CA . MET B 1 118 ? 2.766 -14.422 -17.531 1 98.81 118 MET B CA 1
ATOM 2538 C C . MET B 1 118 ? 1.924 -15.07 -18.625 1 98.81 118 MET B C 1
ATOM 2540 O O . MET B 1 118 ? 0.693 -15.047 -18.562 1 98.81 118 MET B O 1
ATOM 2544 N N . VAL B 1 119 ? 2.609 -15.641 -19.594 1 98.88 119 VAL B N 1
ATOM 2545 C CA . VAL B 1 119 ? 1.97 -16.391 -20.672 1 98.88 119 VAL B CA 1
ATOM 2546 C C . VAL B 1 119 ? 2.455 -17.844 -20.656 1 98.88 119 VAL B C 1
ATOM 2548 O O . VAL B 1 119 ? 3.662 -18.094 -20.688 1 98.88 119 VAL B O 1
ATOM 2551 N N . PHE B 1 120 ? 1.456 -18.75 -20.609 1 98.88 120 PHE B N 1
ATOM 2552 C CA . PHE B 1 120 ? 1.89 -20.125 -20.391 1 98.88 120 PHE B CA 1
ATOM 2553 C C . PHE B 1 120 ? 0.863 -21.125 -20.922 1 98.88 120 PHE B C 1
ATOM 2555 O O . PHE B 1 120 ? -0.247 -20.734 -21.297 1 98.88 120 PHE B O 1
ATOM 2562 N N . LYS B 1 121 ? 1.318 -22.344 -21.016 1 98.62 121 LYS B N 1
ATOM 2563 C CA . LYS B 1 121 ? 0.483 -23.531 -21.172 1 98.62 121 LYS B CA 1
ATOM 2564 C C . LYS B 1 121 ? 0.6 -24.438 -19.953 1 98.62 121 LYS B C 1
ATOM 2566 O O . LYS B 1 121 ? 1.679 -24.562 -19.375 1 98.62 121 LYS B O 1
ATOM 2571 N N . LEU B 1 122 ? -0.487 -25.016 -19.625 1 98.25 122 LEU B N 1
ATOM 2572 C CA . LEU B 1 122 ? -0.446 -25.922 -18.484 1 98.25 122 LEU B CA 1
ATOM 2573 C C . LEU B 1 122 ? 0.579 -27.031 -18.703 1 98.25 122 LEU B C 1
ATOM 2575 O O . LEU B 1 122 ? 0.629 -27.625 -19.781 1 98.25 122 LEU B O 1
ATOM 2579 N N . GLY B 1 123 ? 1.414 -27.203 -17.719 1 98.5 123 GLY B N 1
ATOM 2580 C CA . GLY B 1 123 ? 2.363 -28.312 -17.734 1 98.5 123 GLY B CA 1
ATOM 2581 C C . GLY B 1 123 ? 3.686 -27.953 -18.391 1 98.5 123 GLY B C 1
ATOM 2582 O O . GLY B 1 123 ? 4.645 -28.734 -18.328 1 98.5 123 GLY B O 1
ATOM 2583 N N . GLU B 1 124 ? 3.738 -26.875 -19.047 1 98.81 124 GLU B N 1
ATOM 2584 C CA . GLU B 1 124 ? 4.977 -26.438 -19.688 1 98.81 124 GLU B CA 1
ATOM 2585 C C . GLU B 1 124 ? 5.676 -25.359 -18.875 1 98.81 124 GLU B C 1
ATOM 2587 O O . GLU B 1 124 ? 5.043 -24.406 -18.438 1 98.81 124 GLU B O 1
ATOM 2592 N N . SER B 1 125 ? 6.93 -25.531 -18.641 1 98.88 125 SER B N 1
ATOM 2593 C CA . SER B 1 125 ? 7.695 -24.547 -17.891 1 98.88 125 SER B CA 1
ATOM 2594 C C . SER B 1 125 ? 8.078 -23.359 -18.781 1 98.88 125 SER B C 1
ATOM 2596 O O . SER B 1 125 ? 8.148 -23.484 -20 1 98.88 125 SER B O 1
ATOM 2598 N N . PHE B 1 126 ? 8.367 -22.25 -18.188 1 98.94 126 PHE B N 1
ATOM 2599 C CA . PHE B 1 126 ? 8.844 -21.016 -18.812 1 98.94 126 PHE B CA 1
ATOM 2600 C C . PHE B 1 126 ? 9.617 -20.156 -17.828 1 98.94 126 PHE B C 1
ATOM 2602 O O . PHE B 1 126 ? 9.617 -20.438 -16.625 1 98.94 126 PHE B O 1
ATOM 2609 N N . VAL B 1 127 ? 10.305 -19.156 -18.312 1 98.81 127 VAL B N 1
ATOM 2610 C CA . VAL B 1 127 ? 11.016 -18.234 -17.438 1 98.81 127 VAL B CA 1
ATOM 2611 C C . VAL B 1 127 ? 10.109 -17.062 -17.078 1 98.81 127 VAL B C 1
ATOM 2613 O O . VAL B 1 127 ? 9.609 -16.359 -17.953 1 98.81 127 VAL B O 1
ATOM 2616 N N . ASP B 1 128 ? 9.875 -16.906 -15.844 1 98.69 128 ASP B N 1
ATOM 2617 C CA . ASP B 1 128 ? 9.086 -15.805 -15.297 1 98.69 128 ASP B CA 1
ATOM 2618 C C . ASP B 1 128 ? 9.984 -14.703 -14.734 1 98.69 128 ASP B C 1
ATOM 2620 O O . ASP B 1 128 ? 10.828 -14.969 -13.875 1 98.69 128 ASP B O 1
ATOM 2624 N N . HIS B 1 129 ? 9.812 -13.508 -15.211 1 98 129 HIS B N 1
ATOM 2625 C CA . HIS B 1 129 ? 10.547 -12.344 -14.727 1 98 129 HIS B CA 1
ATOM 2626 C C . HIS B 1 129 ? 9.719 -11.562 -13.711 1 98 129 HIS B C 1
ATOM 2628 O O . HIS B 1 129 ? 8.867 -10.75 -14.086 1 98 129 HIS B O 1
ATOM 2634 N N . GLY B 1 130 ? 10.016 -11.836 -12.461 1 96.56 130 GLY B N 1
ATOM 2635 C CA . GLY B 1 130 ? 9.211 -11.25 -11.398 1 96.56 130 GLY B CA 1
ATOM 2636 C C . GLY B 1 130 ? 9.469 -9.766 -11.211 1 96.56 130 GLY B C 1
ATOM 2637 O O . GLY B 1 130 ? 10.547 -9.273 -11.539 1 96.56 130 GLY B O 1
ATOM 2638 N N . VAL B 1 131 ? 8.516 -9.156 -10.641 1 95.12 131 VAL B N 1
ATOM 2639 C CA . VAL B 1 131 ? 8.641 -7.727 -10.359 1 95.12 131 VAL B CA 1
ATOM 2640 C C . VAL B 1 131 ? 9.648 -7.504 -9.234 1 95.12 131 VAL B C 1
ATOM 2642 O O . VAL B 1 131 ? 10.102 -6.379 -9.016 1 95.12 131 VAL B O 1
ATOM 2645 N N . ASP B 1 132 ? 9.914 -8.562 -8.469 1 94.88 132 ASP B N 1
ATOM 2646 C CA . ASP B 1 132 ? 10.891 -8.492 -7.383 1 94.88 132 ASP B CA 1
ATOM 2647 C C . ASP B 1 132 ? 12.305 -8.711 -7.902 1 94.88 132 ASP B C 1
ATOM 2649 O O . ASP B 1 132 ? 13.25 -8.836 -7.113 1 94.88 132 ASP B O 1
ATOM 2653 N N . GLY B 1 133 ? 12.484 -8.82 -9.195 1 94.56 133 GLY B N 1
ATOM 2654 C CA . GLY B 1 133 ? 13.797 -8.867 -9.82 1 94.56 133 GLY B CA 1
ATOM 2655 C C . GLY B 1 133 ? 14.312 -10.281 -10 1 94.56 133 GLY B C 1
ATOM 2656 O O . GLY B 1 133 ? 15.383 -10.492 -10.578 1 94.56 133 GLY B O 1
ATOM 2657 N N . ARG B 1 134 ? 13.625 -11.273 -9.547 1 97 134 ARG B N 1
ATOM 2658 C CA . ARG B 1 134 ? 14.062 -12.656 -9.695 1 97 134 ARG B CA 1
ATOM 2659 C C . ARG B 1 134 ? 13.531 -13.273 -10.984 1 97 134 ARG B C 1
ATOM 2661 O O . ARG B 1 134 ? 12.383 -13.031 -11.367 1 97 134 ARG B O 1
ATOM 2668 N N . ASP B 1 135 ? 14.367 -14.055 -11.578 1 98.44 135 ASP B N 1
ATOM 2669 C CA . ASP B 1 135 ? 13.961 -14.922 -12.68 1 98.44 135 ASP B CA 1
ATOM 2670 C C . ASP B 1 135 ? 13.781 -16.359 -12.195 1 98.44 135 ASP B C 1
ATOM 2672 O O . ASP B 1 135 ? 14.719 -16.984 -11.711 1 98.44 135 ASP B O 1
ATOM 2676 N N . MET B 1 136 ? 12.602 -16.875 -12.438 1 98.81 136 MET B N 1
ATOM 2677 C CA . MET B 1 136 ? 12.289 -18.219 -11.961 1 98.81 136 MET B CA 1
ATOM 2678 C C . MET B 1 136 ? 11.789 -19.094 -13.102 1 98.81 136 MET B C 1
ATOM 2680 O O . MET B 1 136 ? 11.141 -18.609 -14.031 1 98.81 136 MET B O 1
ATOM 2684 N N . LYS B 1 137 ? 12.109 -20.359 -13.047 1 98.94 137 LYS B N 1
ATOM 2685 C CA . LYS B 1 137 ? 11.438 -21.344 -13.898 1 98.94 137 LYS B CA 1
ATOM 2686 C C . LYS B 1 137 ? 10.086 -21.734 -13.32 1 98.94 137 LYS B C 1
ATOM 2688 O O . LYS B 1 137 ? 10.016 -22.406 -12.289 1 98.94 137 LYS B O 1
ATOM 2693 N N . THR B 1 138 ? 9.039 -21.359 -14.008 1 98.94 138 THR B N 1
ATOM 2694 C CA . THR B 1 138 ? 7.695 -21.5 -13.469 1 98.94 138 THR B CA 1
ATOM 2695 C C . THR B 1 138 ? 6.879 -22.484 -14.297 1 98.94 138 THR B C 1
ATOM 2697 O O . THR B 1 138 ? 6.988 -22.516 -15.531 1 98.94 138 THR B O 1
ATOM 2700 N N . THR B 1 139 ? 6.109 -23.328 -13.641 1 98.94 139 THR B N 1
ATOM 2701 C CA . THR B 1 139 ? 5.184 -24.266 -14.273 1 98.94 139 THR B CA 1
ATOM 2702 C C . THR B 1 139 ? 3.814 -24.203 -13.602 1 98.94 139 THR B C 1
ATOM 2704 O O . THR B 1 139 ? 3.707 -24.328 -12.383 1 98.94 139 THR B O 1
ATOM 2707 N N . PHE B 1 140 ? 2.854 -24.047 -14.469 1 98.88 140 PHE B N 1
ATOM 2708 C CA . PHE B 1 140 ? 1.48 -24.078 -13.977 1 98.88 140 PHE B CA 1
ATOM 2709 C C . PHE B 1 140 ? 0.845 -25.438 -14.266 1 98.88 140 PHE B C 1
ATOM 2711 O O . PHE B 1 140 ? 1.057 -26.016 -15.328 1 98.88 140 PHE B O 1
ATOM 2718 N N . PHE B 1 141 ? -0.009 -25.891 -13.336 1 98.12 141 PHE B N 1
ATOM 2719 C CA . PHE B 1 141 ? -0.824 -27.078 -13.531 1 98.12 141 PHE B CA 1
ATOM 2720 C C . PHE B 1 141 ? -1.981 -27.109 -12.539 1 98.12 141 PHE B C 1
ATOM 2722 O O . PHE B 1 141 ? -2.051 -26.281 -11.633 1 98.12 141 PHE B O 1
ATOM 2729 N N . VAL B 1 142 ? -2.906 -28.031 -12.797 1 97.44 142 VAL B N 1
ATOM 2730 C CA . VAL B 1 142 ? -4.078 -28.141 -11.938 1 97.44 142 VAL B CA 1
ATOM 2731 C C . VAL B 1 142 ? -3.947 -29.391 -11.055 1 97.44 142 VAL B C 1
ATOM 2733 O O . VAL B 1 142 ? -3.561 -30.453 -11.531 1 97.44 142 VAL B O 1
ATOM 2736 N N . GLU B 1 143 ? -4.195 -29.203 -9.789 1 96 143 GLU B N 1
ATOM 2737 C CA . GLU B 1 143 ? -4.273 -30.266 -8.797 1 96 143 GLU B CA 1
ATOM 2738 C C . GLU B 1 143 ? -5.551 -30.156 -7.969 1 96 143 GLU B C 1
ATOM 2740 O O . GLU B 1 143 ? -5.699 -29.234 -7.168 1 96 143 GLU B O 1
ATOM 2745 N N . GLY B 1 144 ? -6.484 -31.156 -8.141 1 93 144 GLY B N 1
ATOM 2746 C CA . GLY B 1 144 ? -7.777 -31.016 -7.492 1 93 144 GLY B CA 1
ATOM 2747 C C . GLY B 1 144 ? -8.516 -29.766 -7.891 1 93 144 GLY B C 1
ATOM 2748 O O . GLY B 1 144 ? -8.766 -29.531 -9.078 1 93 144 GLY B O 1
ATOM 2749 N N . ASP B 1 145 ? -8.805 -29 -6.902 1 94.5 145 ASP B N 1
ATOM 2750 C CA . ASP B 1 145 ? -9.578 -27.781 -7.152 1 94.5 145 ASP B CA 1
ATOM 2751 C C . ASP B 1 145 ? -8.695 -26.547 -7.113 1 94.5 145 ASP B C 1
ATOM 2753 O O . ASP B 1 145 ? -9.164 -25.453 -6.797 1 94.5 145 ASP B O 1
ATOM 2757 N N . ALA B 1 146 ? -7.426 -26.75 -7.434 1 97.5 146 ALA B N 1
ATOM 2758 C CA . ALA B 1 146 ? -6.512 -25.625 -7.324 1 97.5 146 ALA B CA 1
ATOM 2759 C C . ALA B 1 146 ? -5.668 -25.469 -8.586 1 97.5 146 ALA B C 1
ATOM 2761 O O . ALA B 1 146 ? -5.234 -26.469 -9.172 1 97.5 146 ALA B O 1
ATOM 2762 N N . LEU B 1 147 ? -5.449 -24.219 -8.977 1 98.56 147 LEU B N 1
ATOM 2763 C CA . LEU B 1 147 ? -4.387 -23.891 -9.922 1 98.56 147 LEU B CA 1
ATOM 2764 C C . LEU B 1 147 ? -3.049 -23.734 -9.203 1 98.56 147 LEU B C 1
ATOM 2766 O O . LEU B 1 147 ? -2.912 -22.875 -8.32 1 98.56 147 LEU B O 1
ATOM 2770 N N . ILE B 1 148 ? -2.053 -24.516 -9.57 1 98.75 148 ILE B N 1
ATOM 2771 C CA . ILE B 1 148 ? -0.755 -24.531 -8.906 1 98.75 148 ILE B CA 1
ATOM 2772 C C . ILE B 1 148 ? 0.3 -23.906 -9.812 1 98.75 148 ILE B C 1
ATOM 2774 O O . ILE B 1 148 ? 0.321 -24.156 -11.016 1 98.75 148 ILE B O 1
ATOM 2778 N N . ALA B 1 149 ? 1.142 -23.141 -9.242 1 98.94 149 ALA B N 1
ATOM 2779 C CA . ALA B 1 149 ? 2.385 -22.688 -9.859 1 98.94 149 ALA B CA 1
ATOM 2780 C C . ALA B 1 149 ? 3.596 -23.125 -9.047 1 98.94 149 ALA B C 1
ATOM 2782 O O . ALA B 1 149 ? 3.693 -22.828 -7.855 1 98.94 149 ALA B O 1
ATOM 2783 N N . THR B 1 150 ? 4.48 -23.844 -9.609 1 98.88 150 THR B N 1
ATOM 2784 C CA . THR B 1 150 ? 5.777 -24.109 -9 1 98.88 150 THR B CA 1
ATOM 2785 C C . THR B 1 150 ? 6.855 -23.219 -9.602 1 98.88 150 THR B C 1
ATOM 2787 O O . THR B 1 150 ? 6.906 -23.031 -10.82 1 98.88 150 THR B O 1
ATOM 2790 N N . GLN B 1 151 ? 7.602 -22.625 -8.75 1 98.88 151 GLN B N 1
ATOM 2791 C CA . GLN B 1 151 ? 8.695 -21.75 -9.156 1 98.88 151 GLN B CA 1
ATOM 2792 C C . GLN B 1 151 ? 10.039 -22.297 -8.688 1 98.88 151 GLN B C 1
ATOM 2794 O O . GLN B 1 151 ? 10.305 -22.359 -7.484 1 98.88 151 GLN B O 1
ATOM 2799 N N . GLU B 1 152 ? 10.852 -22.609 -9.633 1 98.75 152 GLU B N 1
ATOM 2800 C CA . GLU B 1 152 ? 12.195 -23.125 -9.359 1 98.75 152 GLU B CA 1
ATOM 2801 C C . GLU B 1 152 ? 13.258 -22.062 -9.648 1 98.75 152 GLU B C 1
ATOM 2803 O O . GLU B 1 152 ? 13.148 -21.312 -10.625 1 98.75 152 GLU B O 1
ATOM 2808 N N . ASN B 1 153 ? 14.297 -22.125 -8.812 1 98.5 153 ASN B N 1
ATOM 2809 C CA . ASN B 1 153 ? 15.336 -21.109 -8.977 1 98.5 153 ASN B CA 1
ATOM 2810 C C . ASN B 1 153 ? 16.172 -21.359 -10.234 1 98.5 153 ASN B C 1
ATOM 2812 O O . ASN B 1 153 ? 16.5 -22.5 -10.547 1 98.5 153 ASN B O 1
ATOM 2816 N N . ILE B 1 154 ? 16.469 -20.281 -10.961 1 98.38 154 ILE B N 1
ATOM 2817 C CA . ILE B 1 154 ? 17.422 -20.297 -12.055 1 98.38 154 ILE B CA 1
ATOM 2818 C C . ILE B 1 154 ? 18.812 -19.891 -11.539 1 98.38 154 ILE B C 1
ATOM 2820 O O . ILE B 1 154 ? 19.812 -20.562 -11.836 1 98.38 154 ILE B O 1
ATOM 2824 N N . LYS B 1 155 ? 18.797 -18.859 -10.727 1 97.75 155 LYS B N 1
ATOM 2825 C CA . LYS B 1 155 ? 20.031 -18.422 -10.078 1 97.75 155 LYS B CA 1
ATOM 2826 C C . LYS B 1 155 ? 20.188 -19.062 -8.703 1 97.75 155 LYS B C 1
ATOM 2828 O O . LYS B 1 155 ? 19.219 -19.172 -7.949 1 97.75 155 LYS B O 1
ATOM 2833 N N . GLU B 1 156 ? 21.484 -19.281 -8.508 1 95 156 GLU B N 1
ATOM 2834 C CA . GLU B 1 156 ? 21.781 -19.797 -7.172 1 95 156 GLU B CA 1
ATOM 2835 C C . GLU B 1 156 ? 21.422 -18.781 -6.094 1 95 156 GLU B C 1
ATOM 2837 O O . GLU B 1 156 ? 21.656 -17.578 -6.254 1 95 156 GLU B O 1
ATOM 2842 N N . GLY B 1 157 ? 20.797 -19.203 -5.059 1 96.25 157 GLY B N 1
ATOM 2843 C CA . GLY B 1 157 ? 20.438 -18.312 -3.963 1 96.25 157 GLY B CA 1
ATOM 2844 C C . GLY B 1 157 ? 18.953 -17.969 -3.936 1 96.25 157 GLY B C 1
ATOM 2845 O O . GLY B 1 157 ? 18.406 -17.656 -2.879 1 96.25 157 GLY B O 1
ATOM 2846 N N . ASP B 1 158 ? 18.469 -17.891 -5.199 1 98.31 158 ASP B N 1
ATOM 2847 C CA . ASP B 1 158 ? 17.031 -17.688 -5.211 1 98.31 158 ASP B CA 1
ATOM 2848 C C . ASP B 1 158 ? 16.297 -18.906 -4.648 1 98.31 158 ASP B C 1
ATOM 2850 O O . ASP B 1 158 ? 16.797 -20.031 -4.738 1 98.31 158 ASP B O 1
ATOM 2854 N N . VAL B 1 159 ? 15.172 -18.641 -3.986 1 98.81 159 VAL B N 1
ATOM 2855 C CA . VAL B 1 159 ? 14.516 -19.688 -3.205 1 98.81 159 VAL B CA 1
ATOM 2856 C C . VAL B 1 159 ? 13.266 -20.172 -3.941 1 98.81 159 VAL B C 1
ATOM 2858 O O . VAL B 1 159 ? 12.43 -19.375 -4.355 1 98.81 159 VAL B O 1
ATOM 2861 N N . PRO B 1 160 ? 13.07 -21.438 -4.156 1 98.81 160 PRO B N 1
ATOM 2862 C CA . PRO B 1 160 ? 11.898 -21.984 -4.836 1 98.81 160 PRO B CA 1
ATOM 2863 C C . PRO B 1 160 ? 10.617 -21.828 -4.02 1 98.81 160 PRO B C 1
ATOM 2865 O O . PRO B 1 160 ? 10.672 -21.703 -2.793 1 98.81 160 PRO B O 1
ATOM 2868 N N . SER B 1 161 ? 9.492 -21.844 -4.73 1 98.88 161 SER B N 1
ATOM 2869 C CA . SER B 1 161 ? 8.203 -21.672 -4.078 1 98.88 161 SER B CA 1
ATOM 2870 C C . SER B 1 161 ? 7.102 -22.422 -4.82 1 98.88 161 SER B C 1
ATOM 2872 O O . SER B 1 161 ? 7.305 -22.875 -5.949 1 98.88 161 SER B O 1
ATOM 2874 N N . ARG B 1 162 ? 6.031 -22.672 -4.094 1 98.94 162 ARG B N 1
ATOM 2875 C CA . ARG B 1 162 ? 4.781 -23.234 -4.609 1 98.94 162 ARG B CA 1
ATOM 2876 C C . ARG B 1 162 ? 3.604 -22.312 -4.285 1 98.94 162 ARG B C 1
ATOM 2878 O O . ARG B 1 162 ? 3.449 -21.875 -3.143 1 98.94 162 ARG B O 1
ATOM 2885 N N . ILE B 1 163 ? 2.803 -22 -5.305 1 98.94 163 ILE B N 1
ATOM 2886 C CA . ILE B 1 163 ? 1.646 -21.125 -5.121 1 98.94 163 ILE B CA 1
ATOM 2887 C C . ILE B 1 163 ? 0.372 -21.875 -5.516 1 98.94 163 ILE B C 1
ATOM 2889 O O . ILE B 1 163 ? 0.292 -22.438 -6.605 1 98.94 163 ILE B O 1
ATOM 2893 N N . GLU B 1 164 ? -0.56 -21.859 -4.668 1 98.81 164 GLU B N 1
ATOM 2894 C CA . GLU B 1 164 ? -1.846 -22.516 -4.883 1 98.81 164 GLU B CA 1
ATOM 2895 C C . GLU B 1 164 ? -2.984 -21.5 -4.91 1 98.81 164 GLU B C 1
ATOM 2897 O O . GLU B 1 164 ? -3.168 -20.75 -3.955 1 98.81 164 GLU B O 1
ATOM 2902 N N . ARG B 1 165 ? -3.709 -21.5 -5.973 1 98.81 165 ARG B N 1
ATOM 2903 C CA . ARG B 1 165 ? -4.895 -20.641 -6.062 1 98.81 165 ARG B CA 1
ATOM 2904 C C . ARG B 1 165 ? -6.164 -21.484 -6.125 1 98.81 165 ARG B C 1
ATOM 2906 O O . ARG B 1 165 ? -6.262 -22.422 -6.93 1 98.81 165 ARG B O 1
ATOM 2913 N N . ARG B 1 166 ? -7.129 -21.078 -5.289 1 97.81 166 ARG B N 1
ATOM 2914 C CA . ARG B 1 166 ? -8.422 -21.75 -5.203 1 97.81 166 ARG B CA 1
ATOM 2915 C C . ARG B 1 166 ? -9.555 -20.734 -5.047 1 97.81 166 ARG B C 1
ATOM 2917 O O . ARG B 1 166 ? -9.391 -19.719 -4.383 1 97.81 166 ARG B O 1
ATOM 2924 N N . LEU B 1 167 ? -10.672 -21.172 -5.605 1 97.62 167 LEU B N 1
ATOM 2925 C CA . LEU B 1 167 ? -11.883 -20.391 -5.332 1 97.62 167 LEU B CA 1
ATOM 2926 C C . LEU B 1 167 ? -12.562 -20.875 -4.059 1 97.62 167 LEU B C 1
ATOM 2928 O O . LEU B 1 167 ? -12.836 -22.062 -3.912 1 97.62 167 LEU B O 1
ATOM 2932 N N . ARG B 1 168 ? -12.82 -19.969 -3.238 1 97.06 168 ARG B N 1
ATOM 2933 C CA . ARG B 1 168 ? -13.586 -20.266 -2.031 1 97.06 168 ARG B CA 1
ATOM 2934 C C . ARG B 1 168 ? -15.078 -20.359 -2.332 1 97.06 168 ARG B C 1
ATOM 2936 O O . ARG B 1 168 ? -15.531 -19.922 -3.389 1 97.06 168 ARG B O 1
ATOM 2943 N N . PRO B 1 169 ? -15.758 -20.953 -1.348 1 95.56 169 PRO B N 1
ATOM 2944 C CA . PRO B 1 169 ? -17.203 -21.047 -1.54 1 95.56 169 PRO B CA 1
ATOM 2945 C C . PRO B 1 169 ? -17.875 -19.672 -1.63 1 95.56 169 PRO B C 1
ATOM 2947 O O . PRO B 1 169 ? -18.938 -19.531 -2.26 1 95.56 169 PRO B O 1
ATOM 2950 N N . ASP B 1 170 ? -17.328 -18.719 -1.085 1 96.25 170 ASP B N 1
ATOM 2951 C CA . ASP B 1 170 ? -17.938 -17.391 -1.099 1 96.25 170 ASP B CA 1
ATOM 2952 C C . ASP B 1 170 ? -17.578 -16.641 -2.381 1 96.25 170 ASP B C 1
ATOM 2954 O O . ASP B 1 170 ? -17.906 -15.461 -2.523 1 96.25 170 ASP B O 1
ATOM 2958 N N . GLY B 1 171 ? -16.812 -17.188 -3.23 1 95.88 171 GLY B N 1
ATOM 2959 C CA . GLY B 1 171 ? -16.516 -16.594 -4.523 1 95.88 171 GLY B CA 1
ATOM 2960 C C . GLY B 1 171 ? -15.195 -15.852 -4.547 1 95.88 171 GLY B C 1
ATOM 2961 O O . GLY B 1 171 ? -14.781 -15.344 -5.59 1 95.88 171 GLY B O 1
ATOM 2962 N N . LYS B 1 172 ? -14.578 -15.875 -3.41 1 98.25 172 LYS B N 1
ATOM 2963 C CA . LYS B 1 172 ? -13.289 -15.203 -3.33 1 98.25 172 LYS B CA 1
ATOM 2964 C C . LYS B 1 172 ? -12.156 -16.141 -3.752 1 98.25 172 LYS B C 1
ATOM 2966 O O . LYS B 1 172 ? -12.273 -17.359 -3.627 1 98.25 172 LYS B O 1
ATOM 2971 N N . LEU B 1 173 ? -11.141 -15.484 -4.27 1 98.69 173 LEU B N 1
ATOM 2972 C CA . LEU B 1 173 ? -9.93 -16.219 -4.648 1 98.69 173 LEU B CA 1
ATOM 2973 C C . LEU B 1 173 ? -8.922 -16.219 -3.51 1 98.69 173 LEU B C 1
ATOM 2975 O O . LEU B 1 173 ? -8.609 -15.172 -2.947 1 98.69 173 LEU B O 1
ATOM 2979 N N . GLU B 1 174 ? -8.461 -17.344 -3.168 1 98.75 174 GLU B N 1
ATOM 2980 C CA . GLU B 1 174 ? -7.383 -17.5 -2.193 1 98.75 174 GLU B CA 1
ATOM 2981 C C . GLU B 1 174 ? -6.094 -17.984 -2.861 1 98.75 174 GLU B C 1
ATOM 2983 O O . GLU B 1 174 ? -6.102 -18.969 -3.602 1 98.75 174 GLU B O 1
ATOM 2988 N N . ALA B 1 175 ? -5.051 -17.297 -2.592 1 98.88 175 ALA B N 1
ATOM 2989 C CA . ALA B 1 175 ? -3.721 -17.703 -3.035 1 98.88 175 ALA B CA 1
ATOM 2990 C C . ALA B 1 175 ? -2.822 -18.031 -1.845 1 98.88 175 ALA B C 1
ATOM 2992 O O . ALA B 1 175 ? -2.574 -17.172 -0.992 1 98.88 175 ALA B O 1
ATOM 2993 N N . LYS B 1 176 ? -2.383 -19.234 -1.799 1 98.88 176 LYS B N 1
ATOM 2994 C CA . LYS B 1 176 ? -1.438 -19.672 -0.777 1 98.88 176 LYS B CA 1
ATOM 2995 C C . LYS B 1 176 ? -0.032 -19.812 -1.354 1 98.88 176 LYS B C 1
ATOM 2997 O O . LYS B 1 176 ? 0.189 -20.594 -2.283 1 98.88 176 LYS B O 1
ATOM 3002 N N . PHE B 1 177 ? 0.871 -19.062 -0.826 1 98.88 177 PHE B N 1
ATOM 3003 C CA . PHE B 1 177 ? 2.281 -19.125 -1.19 1 98.88 177 PHE B CA 1
ATOM 3004 C C . PHE B 1 177 ? 3.068 -19.938 -0.179 1 98.88 177 PHE B C 1
ATOM 3006 O O . PHE B 1 177 ? 2.893 -19.781 1.031 1 98.88 177 PHE B O 1
ATOM 3013 N N . ILE B 1 178 ? 3.896 -20.797 -0.676 1 98.94 178 ILE B N 1
ATOM 3014 C CA . ILE B 1 178 ? 4.672 -21.672 0.195 1 98.94 178 ILE B CA 1
ATOM 3015 C C . ILE B 1 178 ? 6.141 -21.641 -0.215 1 98.94 178 ILE B C 1
ATOM 3017 O O . ILE B 1 178 ? 6.488 -22 -1.34 1 98.94 178 ILE B O 1
ATOM 3021 N N . SER B 1 179 ? 6.945 -21.188 0.687 1 98.88 179 SER B N 1
ATOM 3022 C CA . SER B 1 179 ? 8.383 -21.359 0.5 1 98.88 179 SER B CA 1
ATOM 3023 C C . SER B 1 179 ? 8.773 -22.828 0.643 1 98.88 179 SER B C 1
ATOM 3025 O O . SER B 1 179 ? 8.617 -23.422 1.713 1 98.88 179 SER B O 1
ATOM 3027 N N . THR B 1 180 ? 9.344 -23.359 -0.312 1 98.19 180 THR B N 1
ATOM 3028 C CA . THR B 1 180 ? 9.508 -24.812 -0.361 1 98.19 180 THR B CA 1
ATOM 3029 C C . THR B 1 180 ? 10.523 -25.281 0.677 1 98.19 180 THR B C 1
ATOM 3031 O O . THR B 1 180 ? 10.32 -26.297 1.335 1 98.19 180 THR B O 1
ATOM 3034 N N . PRO B 1 181 ? 11.672 -24.562 0.829 1 98.06 181 PRO B N 1
ATOM 3035 C CA . PRO B 1 181 ? 12.672 -25.078 1.776 1 98.06 181 PRO B CA 1
ATOM 3036 C C . PRO B 1 181 ? 12.227 -24.922 3.23 1 98.06 181 PRO B C 1
ATOM 3038 O O . PRO B 1 181 ? 12.633 -25.719 4.086 1 98.06 181 PRO B O 1
ATOM 3041 N N . THR B 1 182 ? 11.422 -23.953 3.6 1 98.25 182 THR B N 1
ATOM 3042 C CA . THR B 1 182 ? 11.148 -23.641 5 1 98.25 182 THR B CA 1
ATOM 3043 C C . THR B 1 182 ? 9.68 -23.891 5.332 1 98.25 182 THR B C 1
ATOM 3045 O O . THR B 1 182 ? 9.297 -23.922 6.504 1 98.25 182 THR B O 1
ATOM 3048 N N . ASP B 1 183 ? 8.836 -23.969 4.371 1 98.62 183 ASP B N 1
ATOM 3049 C CA . ASP B 1 183 ? 7.391 -24.141 4.5 1 98.62 183 ASP B CA 1
ATOM 3050 C C . ASP B 1 183 ? 6.738 -22.875 5.07 1 98.62 183 ASP B C 1
ATOM 3052 O O . ASP B 1 183 ? 5.609 -22.938 5.562 1 98.62 183 ASP B O 1
ATOM 3056 N N . THR B 1 184 ? 7.453 -21.828 5.102 1 98.88 184 THR B N 1
ATOM 3057 C CA . THR B 1 184 ? 6.844 -20.547 5.457 1 98.88 184 THR B CA 1
ATOM 3058 C C . THR B 1 184 ? 5.746 -20.172 4.469 1 98.88 184 THR B C 1
ATOM 3060 O O . THR B 1 184 ? 5.938 -20.281 3.254 1 98.88 184 THR B O 1
ATOM 3063 N N . THR B 1 185 ? 4.582 -19.734 5.043 1 98.88 185 THR B N 1
ATOM 3064 C CA . THR B 1 185 ? 3.436 -19.578 4.156 1 98.88 185 THR B CA 1
ATOM 3065 C C . THR B 1 185 ? 2.885 -18.156 4.246 1 98.88 185 THR B C 1
ATOM 3067 O O . THR B 1 185 ? 3.076 -17.469 5.254 1 98.88 185 THR B O 1
ATOM 3070 N N . CYS B 1 186 ? 2.279 -17.719 3.18 1 98.81 186 CYS B N 1
ATOM 3071 C CA . CYS B 1 186 ? 1.443 -16.531 3.082 1 98.81 186 CYS B CA 1
ATOM 3072 C C . CYS B 1 186 ? 0.108 -16.844 2.424 1 98.81 186 CYS B C 1
ATOM 3074 O O . CYS B 1 186 ? 0.053 -17.625 1.471 1 98.81 186 CYS B O 1
ATOM 3076 N N . ILE B 1 187 ? -0.955 -16.266 2.928 1 98.88 187 ILE B N 1
ATOM 3077 C CA . ILE B 1 187 ? -2.268 -16.359 2.297 1 98.88 187 ILE B CA 1
ATOM 3078 C C . ILE B 1 187 ? -2.754 -14.969 1.898 1 98.88 187 ILE B C 1
ATOM 3080 O O . ILE B 1 187 ? -2.795 -14.062 2.727 1 98.88 187 ILE B O 1
ATOM 3084 N N . ARG B 1 188 ? -3.018 -14.82 0.664 1 98.75 188 ARG B N 1
ATOM 3085 C CA . ARG B 1 188 ? -3.713 -13.633 0.174 1 98.75 188 ARG B CA 1
ATOM 3086 C C . ARG B 1 188 ? -5.121 -13.984 -0.296 1 98.75 188 ARG B C 1
ATOM 3088 O O . ARG B 1 188 ? -5.348 -15.062 -0.859 1 98.75 188 ARG B O 1
ATOM 3095 N N . VAL B 1 189 ? -6.027 -13.039 -0.089 1 98.81 189 VAL B N 1
ATOM 3096 C CA . VAL B 1 189 ? -7.414 -13.219 -0.5 1 98.81 189 VAL B CA 1
ATOM 3097 C C . VAL B 1 189 ? -7.828 -12.086 -1.437 1 98.81 189 VAL B C 1
ATOM 3099 O O . VAL B 1 189 ? -7.488 -10.922 -1.204 1 98.81 189 VAL B O 1
ATOM 3102 N N . PHE B 1 190 ? -8.625 -12.445 -2.471 1 98.62 190 PHE B N 1
ATOM 3103 C CA . PHE B 1 190 ? -9.094 -11.508 -3.49 1 98.62 190 PHE B CA 1
ATOM 3104 C C . PHE B 1 190 ? -10.602 -11.617 -3.678 1 98.62 190 PHE B C 1
ATOM 3106 O O . PHE B 1 190 ? -11.156 -12.719 -3.662 1 98.62 190 PHE B O 1
ATOM 3113 N N . ALA B 1 191 ? -11.156 -10.484 -3.926 1 98.5 191 ALA B N 1
ATOM 3114 C CA . ALA B 1 191 ? -12.586 -10.438 -4.238 1 98.5 191 ALA B CA 1
ATOM 3115 C C . ALA B 1 191 ? -12.812 -10.109 -5.711 1 98.5 191 ALA B C 1
ATOM 3117 O O . ALA B 1 191 ? -12.094 -9.297 -6.293 1 98.5 191 ALA B O 1
ATOM 3118 N N . PRO B 1 192 ? -13.812 -10.789 -6.32 1 98.06 192 PRO B N 1
ATOM 3119 C CA . PRO B 1 192 ? -14.148 -10.391 -7.691 1 98.06 192 PRO B CA 1
ATOM 3120 C C . PRO B 1 192 ? -14.617 -8.945 -7.785 1 98.06 192 PRO B C 1
ATOM 3122 O O . PRO B 1 192 ? -15.32 -8.461 -6.895 1 98.06 192 PRO B O 1
ATOM 3125 N N . VAL B 1 193 ? -14.078 -8.289 -8.812 1 95.88 193 VAL B N 1
ATOM 3126 C CA . VAL B 1 193 ? -14.5 -6.91 -9.062 1 95.88 193 VAL B CA 1
ATOM 3127 C C . VAL B 1 193 ? -15.812 -6.902 -9.844 1 95.88 193 VAL B C 1
ATOM 3129 O O . VAL B 1 193 ? -15.93 -7.574 -10.875 1 95.88 193 VAL B O 1
ATOM 3132 N N . THR B 1 194 ? -16.891 -6.637 -9.32 1 78.62 194 THR B N 1
ATOM 3133 C CA . THR B 1 194 ? -18.172 -6.578 -10.016 1 78.62 194 THR B CA 1
ATOM 3134 C C . THR B 1 194 ? -18.219 -5.402 -10.984 1 78.62 194 THR B C 1
ATOM 3136 O O . THR B 1 194 ? -17.688 -4.324 -10.68 1 78.62 194 THR B O 1
ATOM 3139 N N . LYS B 1 195 ? -18.312 -5.645 -12.148 1 59.28 195 LYS B N 1
ATOM 3140 C CA . LYS B 1 195 ? -18.609 -4.551 -13.07 1 59.28 195 LYS B CA 1
ATOM 3141 C C . LYS B 1 195 ? -19.906 -3.857 -12.695 1 59.28 195 LYS B C 1
ATOM 3143 O O . LYS B 1 195 ? -20.938 -4.516 -12.523 1 59.28 195 LYS B O 1
ATOM 3148 N N . LYS B 1 196 ? -19.859 -2.658 -12.164 1 38.78 196 LYS B N 1
ATOM 3149 C CA . LYS B 1 196 ? -21.094 -1.896 -12.203 1 38.78 196 LYS B CA 1
ATOM 3150 C C . LYS B 1 196 ? -21.531 -1.635 -13.641 1 38.78 196 LYS B C 1
ATOM 3152 O O . LYS B 1 196 ? -20.688 -1.501 -14.539 1 38.78 196 LYS B O 1
#

Organism: NCBI:txid231223

Foldseek 3Di:
DCCVPDPDDDDDDDDDDDDDDDDDDPPPDCPVPPCVPPPCPVPPPPPPPPPPCALVNLQAFWKWKWDDKDQQLVLVVLQVQDPVVSVVVRPWTKIWHWHDDVQKIKIWIDTPPDIAIDIDGAPDWDWGQDPSRATWTWHWHDDHNWIKIWTHHPDPPGFIKMWIWHADPVRKIWIWIAGDVPRRIMIIIIDTDDDD/DDDPDDDDDDDDDDDDDDDDDDDPDPPPPDPPPPPPPPPPPPPPPPPPPPPPCALVNLQAFWKWKWDDKDQQLVQVVLQVQDPVVSVVVRPWIKIWHWHDDVQKIKIWIDTPPDIAIDIDGAPDWDWGQDPSRATWTWHWHDDVNWIKIWTHHPDPPGFIKMWIWHADPVGKIWIWIAGVVPRRIMIIIIDTDDDD